Protein AF-A0A358DRT6-F1 (afdb_monomer)

Mean predicted aligned error: 21.85 Å

Structure (mmCIF, N/CA/C/O backbone):
data_AF-A0A358DRT6-F1
#
_entry.id   AF-A0A358DRT6-F1
#
loop_
_atom_site.group_PDB
_atom_site.id
_atom_site.type_symbol
_atom_site.label_atom_id
_atom_site.label_alt_id
_atom_site.label_comp_id
_atom_site.label_asym_id
_atom_site.label_entity_id
_atom_site.label_seq_id
_atom_site.pdbx_PDB_ins_code
_atom_site.Cartn_x
_atom_site.Cartn_y
_atom_site.Cartn_z
_atom_site.occupancy
_atom_site.B_iso_or_equiv
_atom_site.auth_seq_id
_atom_site.auth_comp_id
_atom_site.auth_asym_id
_atom_site.auth_atom_id
_atom_site.pdbx_PDB_model_num
ATOM 1 N N . MET A 1 1 ? 80.261 0.801 12.170 1.00 38.81 1 MET A N 1
ATOM 2 C CA . MET A 1 1 ? 81.402 0.232 11.409 1.00 38.81 1 MET A CA 1
ATOM 3 C C . MET A 1 1 ? 80.925 -1.041 10.716 1.00 38.81 1 MET A C 1
ATOM 5 O O . MET A 1 1 ? 79.820 -1.467 11.020 1.00 38.81 1 MET A O 1
ATOM 9 N N . ALA A 1 2 ? 81.686 -1.579 9.760 1.00 35.38 2 ALA A N 1
ATOM 10 C CA . ALA A 1 2 ? 81.284 -2.719 8.918 1.00 35.38 2 ALA A CA 1
ATOM 11 C C . ALA A 1 2 ? 81.952 -4.056 9.403 1.00 35.38 2 ALA A C 1
ATOM 13 O O . ALA A 1 2 ? 82.343 -4.073 10.570 1.00 35.38 2 ALA A O 1
ATOM 14 N N . PRO A 1 3 ? 82.015 -5.181 8.643 1.00 71.44 3 PRO A N 1
ATOM 15 C CA . PRO A 1 3 ? 81.406 -6.463 9.053 1.00 71.44 3 PRO A CA 1
ATOM 16 C C . PRO A 1 3 ? 82.417 -7.654 9.047 1.00 71.44 3 PRO A C 1
ATOM 18 O O . PRO A 1 3 ? 83.487 -7.480 9.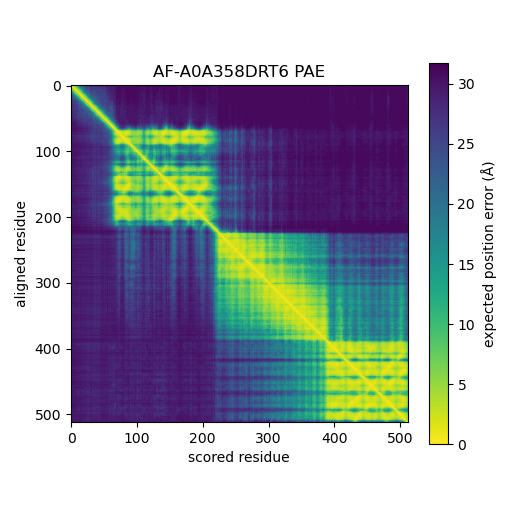617 1.00 71.44 3 PRO A O 1
ATOM 21 N N . VAL A 1 4 ? 82.115 -8.783 8.351 1.00 42.84 4 VAL A N 1
ATOM 22 C CA . VAL A 1 4 ? 82.933 -10.020 8.075 1.00 42.84 4 VAL A CA 1
ATOM 23 C C . VAL A 1 4 ? 82.776 -11.141 9.152 1.00 42.84 4 VAL A C 1
ATOM 25 O O . VAL A 1 4 ? 82.838 -10.808 10.327 1.00 42.84 4 VAL A O 1
ATOM 28 N N . VAL A 1 5 ? 82.413 -12.432 8.919 1.00 47.56 5 VAL A N 1
ATOM 29 C CA . VAL A 1 5 ? 82.650 -13.500 7.875 1.00 47.56 5 VAL A CA 1
ATOM 30 C C . VAL A 1 5 ? 83.976 -14.278 8.133 1.00 47.56 5 VAL A C 1
ATOM 32 O O . VAL A 1 5 ? 84.934 -13.655 8.567 1.00 47.56 5 VAL A O 1
ATOM 35 N N . ASP A 1 6 ? 84.167 -15.608 8.016 1.00 36.25 6 ASP A N 1
ATOM 36 C CA . ASP A 1 6 ? 83.502 -16.780 7.365 1.00 36.25 6 ASP A CA 1
ATOM 37 C C . ASP A 1 6 ? 83.587 -18.047 8.302 1.00 36.25 6 ASP A C 1
ATOM 39 O O . ASP A 1 6 ? 83.951 -17.878 9.464 1.00 36.25 6 ASP A O 1
ATOM 43 N N . GLY A 1 7 ? 83.333 -19.336 7.973 1.00 35.75 7 GLY A N 1
ATOM 44 C CA . GLY A 1 7 ? 82.897 -20.007 6.726 1.00 35.75 7 GLY A CA 1
ATOM 45 C C . GLY A 1 7 ? 83.140 -21.544 6.656 1.00 35.75 7 GLY A C 1
ATOM 46 O O . GLY A 1 7 ? 84.176 -21.973 6.154 1.00 35.75 7 GLY A O 1
ATOM 47 N N . GLY A 1 8 ? 82.174 -22.387 7.070 1.00 34.03 8 GLY A N 1
ATOM 48 C CA . GLY A 1 8 ? 82.144 -23.862 6.835 1.00 34.03 8 GLY A CA 1
ATOM 49 C C . GLY A 1 8 ? 83.132 -24.741 7.656 1.00 34.03 8 GLY A C 1
ATOM 50 O O . GLY A 1 8 ? 83.821 -24.219 8.523 1.00 34.03 8 GLY A O 1
ATOM 51 N N . VAL A 1 9 ? 83.252 -26.082 7.498 1.00 39.41 9 VAL A N 1
ATOM 52 C CA . VAL A 1 9 ? 82.615 -27.094 6.601 1.00 39.41 9 VAL A CA 1
ATOM 53 C C . VAL A 1 9 ? 82.658 -28.527 7.235 1.00 39.41 9 VAL A C 1
ATOM 55 O O . VAL A 1 9 ? 83.752 -28.935 7.596 1.00 39.41 9 VAL A O 1
ATOM 58 N N . ALA A 1 10 ? 81.527 -29.281 7.255 1.00 43.28 10 ALA A N 1
ATOM 59 C CA . ALA A 1 10 ? 81.301 -30.775 7.210 1.00 43.28 10 ALA A CA 1
ATOM 60 C C . ALA A 1 10 ? 82.133 -31.779 8.103 1.00 43.28 10 ALA A C 1
ATOM 62 O O . ALA A 1 10 ? 83.150 -31.364 8.648 1.00 43.28 10 ALA A O 1
ATOM 63 N N . PRO A 1 11 ? 81.798 -33.107 8.252 1.00 51.47 11 PRO A N 1
ATOM 64 C CA . PRO A 1 11 ? 80.790 -33.929 7.530 1.00 51.47 11 PRO A CA 1
ATOM 65 C C . PRO A 1 11 ? 79.951 -35.027 8.288 1.00 51.47 11 PRO A C 1
ATOM 67 O O . PRO A 1 11 ? 80.424 -35.666 9.216 1.00 51.47 11 PRO A O 1
ATOM 70 N N . VAL A 1 12 ? 78.769 -35.343 7.712 1.00 42.03 12 VAL A N 1
ATOM 71 C CA . VAL A 1 12 ? 78.132 -36.686 7.473 1.00 42.03 12 VAL A CA 1
ATOM 72 C C . VAL A 1 12 ? 77.657 -37.624 8.623 1.00 42.03 12 VAL A C 1
ATOM 74 O O . VAL A 1 12 ? 78.483 -38.219 9.299 1.00 42.03 12 VAL A O 1
ATOM 77 N N . ALA A 1 13 ? 76.324 -37.880 8.618 1.00 40.53 13 ALA A N 1
ATOM 78 C CA . ALA A 1 13 ? 75.522 -39.105 8.936 1.00 40.53 13 ALA A CA 1
ATOM 79 C C . ALA A 1 13 ? 75.743 -39.871 10.270 1.00 40.53 13 ALA A C 1
ATOM 81 O O . ALA A 1 13 ? 76.759 -39.715 10.931 1.00 40.53 13 ALA A O 1
ATOM 82 N N . ASP A 1 14 ? 74.838 -40.722 10.771 1.00 30.47 14 ASP A N 1
ATOM 83 C CA . ASP A 1 14 ? 73.545 -41.314 10.335 1.00 30.47 14 ASP A CA 1
ATOM 84 C C . ASP A 1 14 ? 72.664 -41.379 11.621 1.00 30.47 14 ASP A C 1
ATOM 86 O O . ASP A 1 14 ? 73.232 -41.414 12.711 1.00 30.47 14 ASP A O 1
ATOM 90 N N . GLY A 1 15 ? 71.333 -41.334 11.692 1.00 30.55 15 GLY A N 1
ATOM 91 C CA . GLY A 1 15 ? 70.261 -41.869 10.852 1.00 30.55 15 GLY A CA 1
ATOM 92 C C . GLY A 1 15 ? 69.188 -42.446 11.800 1.00 30.55 15 GLY A C 1
ATOM 93 O O . GLY A 1 15 ? 69.535 -43.019 12.831 1.00 30.55 15 GLY A O 1
ATOM 94 N N . GLY A 1 16 ? 67.897 -42.278 11.497 1.00 27.91 16 GLY A N 1
ATOM 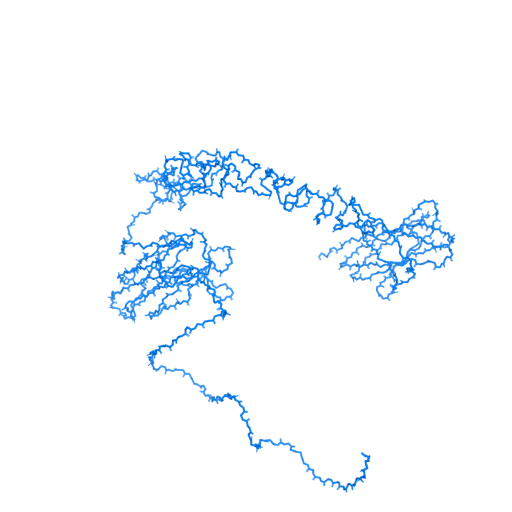95 C CA . GLY A 1 16 ? 66.786 -42.696 12.373 1.00 27.91 16 GLY A CA 1
ATOM 96 C C . GLY A 1 16 ? 65.764 -41.576 12.576 1.00 27.91 16 GLY A C 1
ATOM 97 O O . GLY A 1 16 ? 66.132 -40.469 12.954 1.00 27.91 16 GLY A O 1
ATOM 98 N N . VAL A 1 17 ? 64.493 -41.854 12.271 1.00 32.44 17 VAL A N 1
ATOM 99 C CA . VAL A 1 17 ? 63.405 -40.863 12.306 1.00 32.44 17 VAL A CA 1
ATOM 100 C C . VAL A 1 17 ? 62.523 -41.093 13.531 1.00 32.44 17 VAL A C 1
ATOM 102 O O . VAL A 1 17 ? 62.015 -42.188 13.743 1.00 32.44 17 VAL A O 1
ATOM 105 N N . GLU A 1 18 ? 62.347 -40.014 14.279 1.00 47.62 18 GLU A N 1
ATOM 106 C CA . GLU A 1 18 ? 61.536 -39.783 15.479 1.00 47.62 18 GLU A CA 1
ATOM 107 C C . GLU A 1 18 ? 60.905 -38.381 15.252 1.00 47.62 18 GLU A C 1
ATOM 109 O O . GLU A 1 18 ? 61.512 -37.577 14.528 1.00 47.62 18 GLU A O 1
ATOM 114 N N . PRO A 1 19 ? 59.688 -38.081 15.751 1.00 46.91 19 PRO A N 1
ATOM 115 C CA . PRO A 1 19 ? 59.481 -38.004 17.195 1.00 46.91 19 PRO A CA 1
ATOM 116 C C . PRO A 1 19 ? 58.213 -38.679 17.736 1.00 46.91 19 PRO A C 1
ATOM 118 O O . PRO A 1 19 ? 57.089 -38.399 17.316 1.00 46.91 19 PRO A O 1
ATOM 121 N N . ALA A 1 20 ? 58.414 -39.453 18.795 1.00 30.09 20 ALA A N 1
ATOM 122 C CA . ALA A 1 20 ? 57.544 -39.496 19.961 1.00 30.09 20 ALA A CA 1
ATOM 123 C C . ALA A 1 20 ? 57.526 -38.103 20.659 1.00 30.09 20 ALA A C 1
ATOM 125 O O . ALA A 1 20 ? 58.544 -37.416 20.685 1.00 30.09 20 ALA A O 1
ATOM 126 N N . VAL A 1 21 ? 56.358 -37.607 21.094 1.00 35.47 21 VAL A N 1
ATOM 127 C CA . VAL A 1 21 ? 55.896 -37.584 22.512 1.00 35.47 21 VAL A CA 1
ATOM 128 C C . VAL A 1 21 ? 56.311 -36.316 23.292 1.00 35.47 21 VAL A C 1
ATOM 130 O O . VAL A 1 21 ? 57.156 -35.544 22.851 1.00 35.47 21 VAL A O 1
ATOM 133 N N . ASP A 1 22 ? 55.589 -36.050 24.386 1.00 30.42 22 ASP A N 1
ATOM 134 C CA . ASP A 1 22 ? 55.648 -34.863 25.248 1.00 30.42 22 ASP A CA 1
ATOM 135 C C . ASP A 1 22 ? 56.954 -34.719 26.073 1.00 30.42 22 ASP A C 1
ATOM 137 O O . ASP A 1 22 ? 57.844 -35.570 26.005 1.00 30.42 22 ASP A O 1
ATOM 141 N N . GLY A 1 23 ? 57.085 -33.631 26.857 1.00 25.94 23 GLY A N 1
ATOM 142 C CA . GLY A 1 23 ? 58.257 -33.460 27.733 1.00 25.94 23 GLY A CA 1
ATOM 143 C C . GLY A 1 23 ? 58.435 -32.178 28.578 1.00 25.94 23 GLY A C 1
ATOM 144 O O . GLY A 1 23 ? 59.443 -32.099 29.279 1.00 25.94 23 GLY A O 1
ATOM 145 N N . GLY A 1 24 ? 57.524 -31.188 28.565 1.00 25.72 24 GLY A N 1
ATOM 146 C CA . GLY A 1 24 ? 57.641 -29.955 29.389 1.00 25.72 24 GLY A CA 1
ATOM 147 C C . GLY A 1 24 ? 58.803 -29.009 28.997 1.00 25.72 24 GLY A C 1
ATOM 148 O O . GLY A 1 24 ? 59.463 -29.244 27.990 1.00 25.72 24 GLY A O 1
ATOM 149 N N . VAL A 1 25 ? 59.160 -27.918 29.699 1.00 29.83 25 VAL A N 1
ATOM 150 C CA . VAL A 1 25 ? 58.629 -27.106 30.838 1.00 29.83 25 VAL A CA 1
ATOM 151 C C . VAL A 1 25 ? 59.449 -25.770 30.855 1.00 29.83 25 VAL A C 1
ATOM 153 O O . VAL A 1 25 ? 60.401 -25.660 30.085 1.00 29.83 25 VAL A O 1
ATOM 156 N N . GLU A 1 26 ? 59.224 -24.688 31.624 1.00 31.30 26 GLU A N 1
ATOM 157 C CA . GLU A 1 26 ? 58.379 -24.404 32.808 1.00 31.30 26 GLU A CA 1
ATOM 158 C C . GLU A 1 26 ? 57.295 -23.291 32.522 1.00 31.30 26 GLU A C 1
ATOM 160 O O . GLU A 1 26 ? 56.440 -23.634 31.706 1.00 31.30 26 GLU A O 1
ATOM 165 N N . PRO A 1 27 ? 57.182 -22.048 33.105 1.00 44.28 27 PRO A N 1
ATOM 166 C CA . PRO A 1 27 ? 55.863 -21.357 33.183 1.00 44.28 27 PRO A CA 1
ATOM 167 C C . PRO A 1 27 ? 55.771 -19.855 32.759 1.00 44.28 27 PRO A C 1
ATOM 169 O O . PRO A 1 27 ? 56.779 -19.161 32.654 1.00 44.28 27 PRO A O 1
ATOM 172 N N . VAL A 1 28 ? 54.541 -19.315 32.646 1.00 29.70 28 VAL A N 1
ATOM 173 C CA . VAL A 1 28 ? 54.005 -18.119 33.370 1.00 29.70 28 VAL A CA 1
ATOM 174 C C . VAL A 1 28 ? 52.515 -17.887 33.007 1.00 29.70 28 VAL A C 1
ATOM 176 O O . VAL A 1 28 ? 52.156 -17.959 31.841 1.00 29.70 28 VAL A O 1
ATOM 179 N N . VAL A 1 29 ? 51.704 -17.629 34.049 1.00 34.53 29 VAL A N 1
ATOM 180 C CA . VAL A 1 29 ? 50.345 -17.013 34.170 1.00 34.53 29 VAL A CA 1
ATOM 181 C C . VAL A 1 29 ? 49.80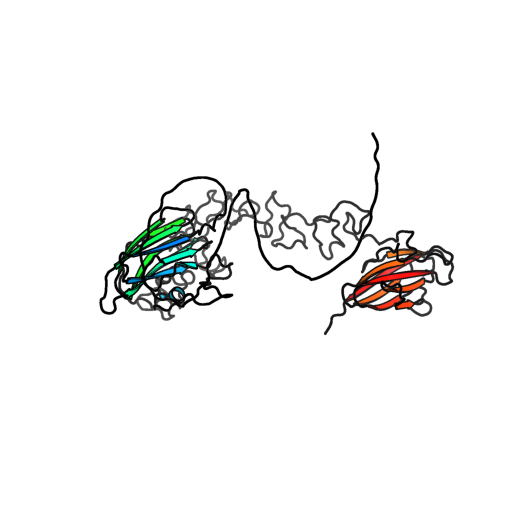6 -16.320 32.888 1.00 34.53 29 VAL A C 1
ATOM 183 O O . VAL A 1 29 ? 50.548 -15.565 32.269 1.00 34.53 29 VAL A O 1
ATOM 186 N N . ASP A 1 30 ? 48.551 -16.507 32.438 1.00 28.02 30 ASP A N 1
ATOM 187 C CA . ASP A 1 30 ? 47.278 -16.287 33.170 1.00 28.02 30 ASP A CA 1
ATOM 188 C C . ASP A 1 30 ? 46.055 -17.077 32.618 1.00 28.02 30 ASP A C 1
ATOM 190 O O . ASP A 1 30 ? 46.109 -17.567 31.495 1.00 28.02 30 ASP A O 1
ATOM 194 N N . GLY A 1 31 ? 44.959 -17.155 33.395 1.00 33.31 31 GLY A N 1
ATOM 195 C CA . GLY A 1 31 ? 43.592 -17.559 32.988 1.00 33.31 31 GLY A CA 1
ATOM 196 C C . GLY A 1 31 ? 43.402 -18.967 32.389 1.00 33.31 31 GLY A C 1
ATOM 197 O O . GLY A 1 31 ? 43.492 -19.131 31.176 1.00 33.31 31 GLY A O 1
ATOM 198 N N . GLY A 1 32 ? 43.072 -19.986 33.204 1.00 28.31 32 GLY A N 1
ATOM 199 C CA . GLY A 1 32 ? 43.058 -21.399 32.770 1.00 28.31 32 GLY A CA 1
ATOM 200 C C . GLY A 1 32 ? 41.781 -22.215 33.049 1.00 28.31 32 GLY A C 1
ATOM 201 O O . GLY A 1 32 ? 41.214 -22.139 34.135 1.00 28.31 32 GLY A O 1
ATOM 202 N N . ILE A 1 33 ? 41.411 -23.038 32.057 1.00 27.14 33 ILE A N 1
ATOM 203 C CA . ILE A 1 33 ? 40.311 -24.030 31.943 1.00 27.14 33 ILE A CA 1
ATOM 204 C C . ILE A 1 33 ? 40.885 -25.173 31.052 1.00 27.14 33 ILE A C 1
ATOM 206 O O . ILE A 1 33 ? 41.790 -24.902 30.263 1.00 27.14 33 ILE A O 1
ATOM 210 N N . GLU A 1 34 ? 40.508 -26.459 31.074 1.00 41.75 34 GLU A N 1
ATOM 211 C CA . GLU A 1 34 ? 39.414 -27.202 31.736 1.00 41.75 34 GLU A CA 1
ATOM 212 C C . GLU A 1 34 ? 39.973 -28.035 32.937 1.00 41.75 34 GLU A C 1
ATOM 214 O O . GLU A 1 34 ? 40.321 -27.348 33.901 1.00 41.75 34 GLU A O 1
ATOM 219 N N . PRO A 1 35 ? 40.186 -29.386 32.988 1.00 44.47 35 PRO A N 1
ATOM 220 C CA . PRO A 1 35 ? 39.862 -30.513 32.091 1.00 44.47 35 PRO A CA 1
ATOM 221 C C . PRO A 1 35 ? 38.892 -31.589 32.665 1.00 44.47 35 PRO A C 1
ATOM 223 O O . PRO A 1 35 ? 38.798 -31.797 33.877 1.00 44.47 35 PRO A O 1
ATOM 226 N N . ALA A 1 36 ? 38.230 -32.329 31.771 1.00 33.56 36 ALA A N 1
ATOM 227 C CA . ALA A 1 36 ? 37.234 -33.375 32.045 1.00 33.56 36 ALA A CA 1
ATOM 228 C C . ALA A 1 36 ? 37.773 -34.759 32.500 1.00 33.56 36 ALA A C 1
ATOM 230 O O . ALA A 1 36 ? 38.968 -35.055 32.431 1.00 33.56 36 ALA A O 1
ATOM 231 N N . ILE A 1 37 ? 36.842 -35.653 32.879 1.00 28.78 37 ILE A N 1
ATOM 232 C CA . ILE A 1 37 ? 37.009 -37.121 32.920 1.00 28.78 37 ILE A CA 1
ATOM 233 C C . ILE A 1 37 ? 35.806 -37.793 32.225 1.00 28.78 37 ILE A C 1
ATOM 235 O O . ILE A 1 37 ? 34.669 -37.360 32.383 1.00 28.78 37 ILE A O 1
ATOM 239 N N . ASP A 1 38 ? 36.081 -38.861 31.472 1.00 28.83 38 ASP A N 1
ATOM 240 C CA . ASP A 1 38 ? 35.126 -39.743 30.779 1.00 28.83 38 ASP A CA 1
ATOM 241 C C . ASP A 1 38 ? 34.638 -40.898 31.687 1.00 28.83 38 ASP A C 1
ATOM 243 O O . ASP A 1 38 ? 35.394 -41.396 32.525 1.00 28.83 38 ASP A O 1
ATOM 247 N N . GLY A 1 39 ? 33.384 -41.340 31.510 1.00 28.27 39 GLY A N 1
ATOM 248 C CA . GLY A 1 39 ? 32.843 -42.524 32.189 1.00 28.27 39 GLY A CA 1
ATOM 249 C C . GLY A 1 39 ? 31.313 -42.636 32.193 1.00 28.27 39 GLY A C 1
ATOM 250 O O . GLY A 1 39 ? 30.694 -42.483 33.242 1.00 28.27 39 GLY A O 1
ATOM 251 N N . GLY A 1 40 ? 30.691 -42.929 31.047 1.00 27.42 40 GLY A N 1
ATOM 252 C CA . GLY A 1 40 ? 29.230 -43.080 30.948 1.00 27.42 40 GLY A CA 1
ATOM 253 C C . GLY A 1 40 ? 28.665 -44.387 31.536 1.00 27.42 40 GLY A C 1
ATOM 254 O O . GLY A 1 40 ? 29.156 -45.474 31.226 1.00 27.42 40 GLY A O 1
ATOM 255 N N . VAL A 1 41 ? 27.584 -44.278 32.318 1.00 29.00 41 VAL A N 1
ATOM 256 C CA . VAL A 1 41 ? 26.667 -45.362 32.739 1.00 29.00 41 VAL A CA 1
ATOM 257 C C . VAL A 1 41 ? 25.235 -44.816 32.866 1.00 29.00 41 VAL A C 1
ATOM 259 O O . VAL A 1 41 ? 25.060 -43.643 33.185 1.00 29.00 41 VAL A O 1
ATOM 262 N N . ASP A 1 42 ? 24.227 -45.659 32.613 1.00 29.00 42 ASP A N 1
ATOM 263 C CA . ASP A 1 42 ? 22.796 -45.306 32.709 1.00 29.00 42 ASP A CA 1
ATOM 264 C C . ASP A 1 42 ? 22.319 -45.043 34.163 1.00 29.00 42 ASP A C 1
ATOM 266 O O . ASP A 1 42 ? 22.944 -45.534 35.111 1.00 29.00 42 ASP A O 1
ATOM 270 N N . PRO A 1 43 ? 21.219 -44.282 34.362 1.00 44.09 43 PRO A N 1
ATOM 271 C CA . PRO A 1 43 ? 20.901 -43.628 35.639 1.00 44.09 43 PRO A CA 1
ATOM 272 C C . PRO A 1 43 ? 20.056 -44.449 36.633 1.00 44.09 43 PRO A C 1
ATOM 274 O O . PRO A 1 43 ? 19.225 -45.267 36.239 1.00 44.09 43 PRO A O 1
ATOM 277 N N . VAL A 1 44 ? 20.194 -44.122 37.929 1.00 27.98 44 VAL A N 1
ATOM 278 C CA . VAL A 1 44 ? 19.149 -44.269 38.971 1.00 27.98 44 VAL A CA 1
ATOM 279 C C . VAL A 1 44 ? 19.405 -43.331 40.169 1.00 27.98 44 VAL A C 1
ATOM 281 O O . VAL A 1 44 ? 20.365 -43.531 40.903 1.00 27.98 44 VAL A O 1
ATOM 284 N N . ASP A 1 45 ? 18.537 -42.323 40.309 1.00 34.31 45 ASP A N 1
ATOM 285 C CA . ASP A 1 45 ? 17.869 -41.815 41.533 1.00 34.31 45 ASP A CA 1
ATOM 286 C C . ASP A 1 45 ? 18.530 -41.959 42.937 1.00 34.31 45 ASP A C 1
ATOM 288 O O . ASP A 1 45 ? 18.577 -43.064 43.478 1.00 34.31 45 ASP A O 1
ATOM 292 N N . ASP A 1 46 ? 18.893 -40.830 43.578 1.00 26.38 46 ASP A N 1
ATOM 293 C CA . ASP A 1 46 ? 18.254 -40.354 44.835 1.00 26.38 46 ASP A CA 1
ATOM 294 C C . ASP A 1 46 ? 18.477 -38.838 45.123 1.00 26.38 46 ASP A C 1
ATOM 296 O O . ASP A 1 46 ? 19.588 -38.317 45.070 1.00 26.38 46 ASP A O 1
ATOM 300 N N . GLY A 1 47 ? 17.388 -38.089 45.363 1.00 28.94 47 GLY A N 1
ATOM 301 C CA . GLY A 1 47 ? 17.335 -36.622 45.193 1.00 28.94 47 GLY A CA 1
ATOM 302 C C . GLY A 1 47 ? 17.695 -35.682 46.364 1.00 28.94 47 GLY A C 1
ATOM 303 O O . GLY A 1 47 ? 17.897 -36.094 47.506 1.00 28.94 47 GLY A O 1
ATOM 304 N N . GLY A 1 48 ? 17.632 -34.368 46.076 1.00 27.16 48 GLY A N 1
ATOM 305 C CA . GLY A 1 48 ? 17.122 -33.359 47.024 1.00 27.16 48 GLY A CA 1
ATOM 306 C C . GLY A 1 48 ? 17.928 -32.064 47.281 1.00 27.16 48 GLY A C 1
ATOM 307 O O . GLY A 1 48 ? 19.130 -32.102 47.519 1.00 27.16 48 GLY A O 1
ATOM 308 N N . ALA A 1 49 ? 17.165 -30.965 47.413 1.00 28.42 49 ALA A N 1
ATOM 309 C CA . ALA A 1 49 ? 17.417 -29.725 48.179 1.00 28.42 49 ALA A CA 1
ATOM 310 C C . ALA A 1 49 ? 18.303 -28.577 47.610 1.00 28.42 49 ALA A C 1
ATOM 312 O O . ALA A 1 49 ? 19.513 -28.521 47.825 1.00 28.42 49 ALA A O 1
ATOM 313 N N . GLU A 1 50 ? 17.603 -27.574 47.058 1.00 34.94 50 GLU A N 1
ATOM 314 C CA . GLU A 1 50 ? 17.842 -26.106 47.133 1.00 34.94 50 GLU A CA 1
ATOM 315 C C . GLU A 1 50 ? 17.919 -25.574 48.601 1.00 34.94 50 GLU A C 1
ATOM 317 O O . GLU A 1 50 ? 17.738 -26.386 49.521 1.00 34.94 50 GLU A O 1
ATOM 322 N N . PRO A 1 51 ? 18.055 -24.251 48.920 1.00 53.12 51 PRO A N 1
ATOM 323 C CA . PRO A 1 51 ? 18.318 -23.036 48.101 1.00 53.12 51 PRO A CA 1
ATOM 324 C C . PRO A 1 51 ? 19.700 -22.373 48.456 1.00 53.12 51 PRO A C 1
ATOM 326 O O . PRO A 1 51 ? 20.600 -23.107 48.861 1.00 53.12 51 PRO A O 1
ATOM 329 N N . VAL A 1 52 ? 20.065 -21.068 48.361 1.00 31.33 52 VAL A N 1
ATOM 330 C CA . VAL A 1 52 ? 19.392 -19.738 48.495 1.00 31.33 52 VAL A CA 1
ATOM 331 C C . VAL A 1 52 ? 20.202 -18.610 47.799 1.00 31.33 52 VAL A C 1
ATOM 333 O O . VAL A 1 52 ? 21.415 -18.732 47.640 1.00 31.33 52 VAL A O 1
ATOM 336 N N . ALA A 1 53 ? 19.537 -17.498 47.444 1.00 35.62 53 ALA A N 1
ATOM 337 C CA . ALA A 1 53 ? 20.062 -16.316 46.733 1.00 35.62 53 ALA A CA 1
ATOM 338 C C . ALA A 1 53 ? 20.460 -15.100 47.619 1.00 35.62 53 ALA A C 1
ATOM 340 O O . ALA A 1 53 ? 20.095 -15.059 48.793 1.00 35.62 53 ALA A O 1
ATOM 341 N N . ASP A 1 54 ? 21.179 -14.129 47.016 1.00 27.30 54 ASP A N 1
ATOM 342 C CA . ASP A 1 54 ? 21.417 -12.691 47.361 1.00 27.30 54 ASP A CA 1
ATOM 343 C C . ASP A 1 54 ? 22.627 -12.205 46.507 1.00 27.30 54 ASP A C 1
ATOM 345 O O . ASP A 1 54 ? 23.651 -12.888 46.504 1.00 27.30 54 ASP A O 1
ATOM 349 N N . GLY A 1 55 ? 22.660 -11.109 45.733 1.00 30.36 55 GLY A N 1
ATOM 350 C CA . GLY A 1 55 ? 21.691 -10.055 45.382 1.00 30.36 55 GLY A CA 1
ATOM 351 C C . GLY A 1 55 ? 22.448 -8.782 44.915 1.00 30.36 55 GLY A C 1
ATOM 352 O O . GLY A 1 55 ? 23.538 -8.518 45.424 1.00 30.36 55 GLY A O 1
ATOM 353 N N . GLY A 1 56 ? 21.936 -7.990 43.949 1.00 26.17 56 GLY A N 1
ATOM 354 C CA . GLY A 1 56 ? 22.531 -6.670 43.613 1.00 26.17 56 GLY A CA 1
ATOM 355 C C . GLY A 1 56 ? 22.474 -6.148 42.160 1.00 26.17 56 GLY A C 1
ATOM 356 O O . GLY A 1 56 ? 23.408 -6.366 41.396 1.00 26.17 56 GLY A O 1
ATOM 357 N N . VAL A 1 57 ? 21.419 -5.386 41.830 1.00 36.09 57 VAL A N 1
ATOM 358 C CA . VAL A 1 57 ? 21.425 -3.952 41.404 1.00 36.09 57 VAL A CA 1
ATOM 359 C C . VAL A 1 57 ? 22.809 -3.388 40.970 1.00 36.09 57 VAL A C 1
ATOM 361 O O . VAL A 1 57 ? 23.747 -3.452 41.762 1.00 36.09 57 VAL A O 1
ATOM 364 N N . GLU A 1 58 ? 23.052 -2.759 39.806 1.00 41.16 58 GLU A N 1
ATOM 365 C CA . GLU A 1 58 ? 22.216 -2.173 38.727 1.00 41.16 58 GLU A CA 1
ATOM 366 C C . GLU A 1 58 ? 23.065 -2.010 37.433 1.00 41.16 58 GLU A C 1
ATOM 368 O O . GLU A 1 58 ? 24.286 -1.871 37.543 1.00 41.16 58 GLU A O 1
ATOM 373 N N . GLY A 1 59 ? 22.443 -1.871 36.247 1.00 34.44 59 GLY A N 1
ATOM 374 C CA . GLY A 1 59 ? 23.022 -1.053 35.157 1.00 34.44 59 GLY A CA 1
ATOM 375 C C . GLY A 1 59 ? 23.165 -1.643 33.738 1.00 34.44 59 GLY A C 1
ATOM 376 O O . GLY A 1 59 ? 24.162 -2.286 33.433 1.00 34.44 59 GLY A O 1
ATOM 377 N N . ASP A 1 60 ? 22.253 -1.204 32.860 1.00 32.94 60 ASP A N 1
ATOM 378 C CA . ASP A 1 60 ? 22.434 -0.906 31.420 1.00 32.94 60 ASP A CA 1
ATOM 379 C C . ASP A 1 60 ? 22.479 -2.048 30.361 1.00 32.94 60 ASP A C 1
ATOM 381 O O . ASP A 1 60 ? 23.501 -2.677 30.100 1.00 32.94 60 ASP A O 1
ATOM 385 N N . ALA A 1 61 ? 21.338 -2.194 29.671 1.00 44.84 61 ALA A N 1
ATOM 386 C CA . ALA A 1 61 ? 21.159 -2.602 28.267 1.00 44.84 61 ALA A CA 1
ATOM 387 C C . ALA A 1 61 ? 21.737 -3.944 27.740 1.00 44.84 61 ALA A C 1
ATOM 389 O O . ALA A 1 61 ? 22.663 -3.966 26.925 1.00 44.84 61 ALA A O 1
ATOM 390 N N . GLY A 1 62 ? 21.021 -5.046 28.010 1.00 28.69 62 GLY A N 1
ATOM 391 C CA . GLY A 1 62 ? 20.827 -6.126 27.024 1.00 28.69 62 GLY A CA 1
ATOM 392 C C . GLY A 1 62 ? 21.147 -7.566 27.480 1.00 28.69 62 GLY A C 1
ATOM 393 O O . GLY A 1 62 ? 22.082 -7.766 28.254 1.00 28.69 62 GLY A O 1
ATOM 394 N N . PRO A 1 63 ? 20.438 -8.586 26.947 1.00 36.94 63 PRO A N 1
ATOM 395 C CA . PRO A 1 63 ? 19.231 -8.473 26.126 1.00 36.94 63 PRO A CA 1
ATOM 396 C C . PRO A 1 63 ? 18.028 -8.046 26.980 1.00 36.94 63 PRO A C 1
ATOM 398 O O . PRO A 1 63 ? 17.973 -8.336 28.171 1.00 36.94 63 PRO A O 1
ATOM 401 N N . VAL A 1 64 ? 17.049 -7.391 26.359 1.00 37.81 64 VAL A N 1
ATOM 402 C CA . VAL A 1 64 ? 15.666 -7.591 26.798 1.00 37.81 64 VAL A CA 1
ATOM 403 C C . VAL A 1 64 ? 15.223 -8.917 26.188 1.00 37.81 64 VAL A C 1
ATOM 405 O O . VAL A 1 64 ? 15.126 -9.027 24.966 1.00 37.81 64 VAL A O 1
ATOM 408 N N . ASP A 1 65 ? 15.007 -9.931 27.027 1.00 44.38 65 ASP A N 1
ATOM 409 C CA . ASP A 1 65 ? 14.069 -10.996 26.663 1.00 44.38 65 ASP A CA 1
ATOM 410 C C . ASP A 1 65 ? 12.721 -10.324 26.334 1.00 44.38 65 ASP A C 1
ATOM 412 O O . ASP A 1 65 ? 12.414 -9.293 26.946 1.00 44.38 65 ASP A O 1
ATOM 416 N N . PRO A 1 66 ? 11.934 -10.832 25.365 1.00 44.09 66 PRO A N 1
ATOM 417 C CA . PRO A 1 66 ? 10.678 -10.195 24.982 1.00 44.09 66 PRO A CA 1
ATOM 418 C C . PRO A 1 66 ? 9.809 -10.027 26.228 1.00 44.09 66 PRO A C 1
ATOM 420 O O . PRO A 1 66 ? 9.500 -11.004 26.914 1.00 44.09 66 PRO A O 1
ATOM 423 N N . VAL A 1 67 ? 9.464 -8.780 26.563 1.00 52.56 67 VAL A N 1
ATOM 424 C CA . VAL A 1 67 ? 8.669 -8.507 27.759 1.00 52.56 67 VAL A CA 1
ATOM 425 C C . VAL A 1 67 ? 7.247 -8.946 27.456 1.00 52.56 67 VAL A C 1
ATOM 427 O O . VAL A 1 67 ? 6.484 -8.229 26.816 1.00 52.56 67 VAL A O 1
ATOM 430 N N . PHE A 1 68 ? 6.946 -10.181 27.858 1.00 58.72 68 PHE A N 1
ATOM 431 C CA . PHE A 1 68 ? 5.664 -10.834 27.643 1.00 58.72 68 PHE A CA 1
ATOM 432 C C . PHE A 1 68 ? 4.541 -9.927 28.134 1.00 58.72 68 PHE A C 1
ATOM 434 O O . PHE A 1 68 ? 4.349 -9.771 29.342 1.00 58.72 68 PHE A O 1
ATOM 441 N N . GLN A 1 69 ? 3.800 -9.343 27.196 1.00 67.06 69 GLN A N 1
ATOM 442 C CA . GLN A 1 69 ? 2.713 -8.420 27.503 1.00 67.06 69 GLN A CA 1
ATOM 443 C C . GLN A 1 69 ? 1.575 -9.100 28.281 1.00 67.06 69 GLN A C 1
ATOM 445 O O . GLN A 1 69 ? 0.768 -8.406 28.893 1.00 67.06 69 GLN A O 1
ATOM 450 N N . PHE A 1 70 ? 1.538 -10.436 28.334 1.00 81.25 70 PHE A N 1
ATOM 451 C CA . PHE A 1 70 ? 0.734 -11.182 29.297 1.00 81.25 70 PHE A CA 1
ATOM 452 C C . PHE A 1 70 ? 1.478 -12.386 29.899 1.00 81.25 70 PHE A C 1
ATOM 454 O O . PHE A 1 70 ? 2.165 -13.136 29.198 1.00 81.25 70 PHE A O 1
ATOM 461 N N . ARG A 1 71 ? 1.251 -12.635 31.196 1.00 84.56 71 ARG A N 1
ATOM 462 C CA . ARG A 1 71 ? 1.598 -13.878 31.902 1.00 84.56 71 ARG A CA 1
ATOM 463 C C . ARG A 1 71 ? 0.525 -14.241 32.935 1.00 84.56 71 ARG A C 1
ATOM 465 O O . ARG A 1 71 ? 0.277 -13.455 33.845 1.00 84.56 71 ARG A O 1
ATOM 472 N N . ALA A 1 72 ? 0.010 -15.468 32.880 1.00 86.88 72 ALA A N 1
ATOM 473 C CA . ALA A 1 72 ? -0.645 -16.119 34.017 1.00 86.88 72 ALA A CA 1
ATOM 474 C C . ALA A 1 72 ? 0.330 -17.082 34.705 1.00 86.88 72 ALA A C 1
ATOM 476 O O . ALA A 1 72 ? 1.098 -17.779 34.038 1.00 86.88 72 ALA A O 1
ATOM 477 N N . VAL A 1 73 ? 0.282 -17.126 36.034 1.00 87.69 73 VAL A N 1
ATOM 478 C CA . VAL A 1 73 ? 1.009 -18.078 36.879 1.00 87.69 73 VAL A CA 1
ATOM 479 C C . VAL A 1 73 ? -0.001 -18.809 37.758 1.00 87.69 73 VAL A C 1
ATOM 481 O O . VAL A 1 73 ? -0.793 -18.164 38.443 1.00 87.69 73 VAL A O 1
ATOM 484 N N . LEU A 1 74 ? 0.045 -20.141 37.751 1.00 88.94 74 LEU A N 1
ATOM 485 C CA . LEU A 1 74 ? -0.724 -21.006 38.643 1.00 88.94 74 LEU A CA 1
ATOM 486 C C . LEU A 1 74 ? 0.202 -21.619 39.695 1.00 88.94 74 LEU A C 1
ATOM 488 O O . LEU A 1 74 ? 1.175 -22.298 39.372 1.00 88.94 74 LEU A O 1
ATOM 492 N N . THR A 1 75 ? -0.138 -21.409 40.963 1.00 87.44 75 THR A N 1
ATOM 493 C CA . THR A 1 75 ? 0.470 -22.077 42.122 1.00 87.44 75 THR A CA 1
ATOM 494 C C . THR A 1 75 ? -0.613 -22.769 42.946 1.00 87.44 75 THR A C 1
ATOM 496 O O . THR A 1 75 ? -1.790 -22.427 42.840 1.00 87.44 75 THR A O 1
ATOM 499 N N . TRP A 1 76 ? -0.240 -23.746 43.774 1.00 89.81 76 TRP A N 1
ATOM 500 C CA . TRP A 1 76 ? -1.168 -24.359 44.724 1.00 89.81 76 TRP A CA 1
ATOM 501 C C . TRP A 1 76 ? -0.471 -24.863 45.993 1.00 89.81 76 TRP A C 1
ATOM 503 O O . TRP A 1 76 ? 0.739 -25.078 46.028 1.00 89.81 76 TRP A O 1
ATOM 513 N N . ASP A 1 77 ? -1.240 -25.055 47.065 1.00 84.25 77 ASP A N 1
ATOM 514 C CA . ASP A 1 77 ? -0.733 -25.327 48.422 1.00 84.25 77 ASP A CA 1
ATOM 515 C C . ASP A 1 77 ? -0.272 -26.782 48.697 1.00 84.25 77 ASP A C 1
ATOM 517 O O . ASP A 1 77 ? -0.108 -27.177 49.859 1.00 84.25 77 ASP A O 1
ATOM 521 N N . SER A 1 78 ? -0.054 -27.600 47.657 1.00 81.06 78 SER A N 1
ATOM 522 C CA . SER A 1 78 ? 0.057 -29.062 47.794 1.00 81.06 78 SER A CA 1
ATOM 523 C C . SER A 1 78 ? 0.870 -29.761 46.687 1.00 81.06 78 SER A C 1
ATOM 525 O O . SER A 1 78 ? 0.362 -30.050 45.608 1.00 81.06 78 SER A O 1
ATOM 527 N N . GLU A 1 79 ? 2.089 -30.204 47.026 1.00 77.06 79 GLU A N 1
ATOM 528 C CA . GLU A 1 79 ? 3.005 -31.079 46.242 1.00 77.06 79 GLU A CA 1
ATOM 529 C C . GLU A 1 79 ? 2.435 -32.496 45.918 1.00 77.06 79 GLU A C 1
ATOM 531 O O . GLU A 1 79 ? 3.164 -33.492 45.828 1.00 77.06 79 GLU A O 1
ATOM 536 N N . ARG A 1 80 ? 1.108 -32.674 45.934 1.00 77.50 80 ARG A N 1
ATOM 537 C CA . ARG A 1 80 ? 0.410 -33.969 45.797 1.00 77.50 80 ARG A CA 1
ATOM 538 C C . ARG A 1 80 ? -0.855 -33.916 44.957 1.00 77.50 80 ARG A C 1
ATOM 540 O O . ARG A 1 80 ? -1.525 -34.944 44.805 1.00 77.50 80 ARG A O 1
ATOM 547 N N . THR A 1 81 ? -1.179 -32.737 44.467 1.00 80.81 81 THR A N 1
ATOM 548 C CA . THR A 1 81 ? -2.309 -32.463 43.594 1.00 80.81 81 THR A CA 1
ATOM 549 C C . THR A 1 81 ? -1.778 -31.886 42.303 1.00 80.81 81 THR A C 1
ATOM 551 O O . THR A 1 81 ? -0.767 -31.195 42.305 1.00 80.81 81 THR A O 1
ATOM 554 N N . ASP A 1 82 ? -2.461 -32.223 41.229 1.00 81.25 82 ASP A N 1
ATOM 555 C CA . ASP A 1 82 ? -2.081 -31.967 39.850 1.00 81.25 82 ASP A CA 1
ATOM 556 C C . ASP A 1 82 ? -3.150 -31.021 39.291 1.00 81.25 82 ASP A C 1
ATOM 558 O O . ASP A 1 82 ? -4.345 -31.349 39.369 1.00 81.25 82 ASP A O 1
ATOM 562 N N . MET A 1 83 ? -2.755 -29.820 38.865 1.00 83.19 83 MET A N 1
ATOM 563 C CA . MET A 1 83 ? -3.671 -28.749 38.463 1.00 83.19 83 MET A CA 1
ATOM 564 C C . MET A 1 83 ? -3.212 -28.107 37.155 1.00 83.19 83 MET A C 1
ATOM 566 O O . MET A 1 83 ? -2.153 -27.489 37.120 1.00 83.19 83 MET A O 1
ATOM 570 N N . ASP A 1 84 ? -4.045 -28.216 36.121 1.00 80.75 84 ASP A N 1
ATOM 571 C CA . ASP A 1 84 ? -3.764 -27.684 34.789 1.00 80.75 84 ASP A CA 1
ATOM 572 C C . ASP A 1 84 ? -4.151 -26.190 34.722 1.00 80.75 84 ASP A C 1
ATOM 574 O O . ASP A 1 84 ? -5.270 -25.806 35.104 1.00 80.75 84 ASP A O 1
ATOM 578 N N . LEU A 1 85 ? -3.265 -25.346 34.189 1.00 82.19 85 LEU A N 1
ATOM 579 C CA . LEU A 1 85 ? -3.536 -23.948 33.843 1.00 82.19 85 LEU A CA 1
ATOM 580 C C . LEU A 1 85 ? -4.099 -23.847 32.418 1.00 82.19 85 LEU A C 1
ATOM 582 O O . LEU A 1 85 ? -3.476 -24.262 31.445 1.00 82.19 85 LEU A O 1
ATOM 586 N N . HIS A 1 86 ? -5.263 -23.216 32.274 1.00 78.69 86 HIS A N 1
ATOM 587 C CA . HIS A 1 86 ? -5.917 -22.980 30.988 1.00 78.69 86 HIS A CA 1
ATOM 588 C C . HIS A 1 86 ? -5.996 -21.486 30.660 1.00 78.69 86 HIS A C 1
ATOM 590 O O . HIS A 1 86 ? -6.307 -20.657 31.516 1.00 78.69 86 HIS A O 1
ATOM 596 N N . LEU A 1 87 ? -5.812 -21.149 29.381 1.00 78.06 87 LEU A N 1
ATOM 597 C CA . LEU A 1 87 ? -6.068 -19.816 28.840 1.00 78.06 87 LEU A CA 1
ATOM 598 C C . LEU A 1 87 ? -6.962 -19.915 27.601 1.00 78.06 87 LEU A C 1
ATOM 600 O O . LEU A 1 87 ? -6.648 -20.647 26.660 1.00 78.06 87 LEU A O 1
ATOM 604 N N . LEU A 1 88 ? -8.056 -19.156 27.597 1.00 72.81 88 LEU A N 1
ATOM 605 C CA . LEU A 1 88 ? -8.958 -19.009 26.456 1.00 72.81 88 LEU A CA 1
ATOM 606 C C . LEU A 1 88 ? -8.873 -17.594 25.876 1.00 72.81 88 LEU A C 1
ATOM 608 O O . LEU A 1 88 ? -8.759 -16.617 26.616 1.00 72.81 88 LEU A O 1
ATOM 612 N N . ARG A 1 89 ? -9.013 -17.497 24.552 1.00 72.38 89 ARG A N 1
ATOM 613 C CA . ARG A 1 89 ? -9.373 -16.266 23.842 1.00 72.38 89 ARG A CA 1
ATOM 614 C C . ARG A 1 89 ? -10.900 -16.141 23.877 1.00 72.38 89 ARG A C 1
ATOM 616 O O . ARG A 1 89 ? -11.597 -17.040 23.412 1.00 72.38 89 ARG A O 1
ATOM 623 N N . GLY A 1 90 ? -11.415 -15.061 24.459 1.00 66.94 90 GLY A N 1
ATOM 624 C CA . GLY A 1 90 ? -12.844 -14.859 24.714 1.00 66.94 90 GLY A CA 1
ATOM 625 C C . GLY A 1 90 ? -13.380 -15.578 25.962 1.00 66.94 90 GLY A C 1
ATOM 626 O O . GLY A 1 90 ? -12.628 -16.061 26.814 1.00 66.94 90 GLY A O 1
ATOM 627 N N . VAL A 1 91 ? -14.712 -15.613 26.083 1.00 55.66 91 VAL A N 1
ATOM 628 C CA . VAL A 1 91 ? -15.448 -16.018 27.302 1.00 55.66 91 VAL A CA 1
ATOM 629 C C . VAL A 1 91 ? -16.308 -17.268 27.068 1.00 55.66 91 VAL A C 1
ATOM 631 O O . VAL A 1 91 ? -17.434 -17.355 27.541 1.00 55.66 91 VAL A O 1
ATOM 634 N N . ASN A 1 92 ? -15.820 -18.240 26.292 1.00 52.53 92 ASN A N 1
ATOM 635 C CA . ASN A 1 92 ? -16.638 -19.386 25.881 1.00 52.53 92 ASN A CA 1
ATOM 636 C C . ASN A 1 92 ? -16.468 -20.609 26.824 1.00 52.53 92 ASN A C 1
ATOM 638 O O . ASN A 1 92 ? -15.444 -21.297 26.757 1.00 52.53 92 ASN A O 1
ATOM 642 N N . PRO A 1 93 ? -17.463 -20.952 27.673 1.00 49.34 93 PRO A N 1
ATOM 643 C CA . PRO A 1 93 ? -17.362 -22.063 28.624 1.00 49.34 93 PRO A CA 1
ATOM 644 C C . PRO A 1 93 ? -17.534 -23.455 27.986 1.00 49.34 93 PRO A C 1
ATOM 646 O O . PRO A 1 93 ? -17.361 -24.467 28.670 1.00 49.34 93 PRO A O 1
ATOM 649 N N . LEU A 1 94 ? -17.865 -23.558 26.691 1.00 46.47 94 LEU A N 1
ATOM 650 C CA . LEU A 1 94 ? -18.037 -24.846 26.004 1.00 46.47 94 LEU A CA 1
ATOM 651 C C . LEU A 1 94 ? -16.714 -25.619 25.857 1.00 46.47 94 LEU A C 1
ATOM 653 O O . LEU A 1 94 ? -16.742 -26.838 25.671 1.00 46.47 94 LEU A O 1
ATOM 657 N N . TYR A 1 95 ? -15.572 -24.938 25.975 1.00 51.84 95 TYR A N 1
ATOM 658 C CA . TYR A 1 95 ? -14.239 -25.517 25.797 1.00 51.84 95 TYR A CA 1
ATOM 659 C C . TYR A 1 95 ? -13.799 -26.419 26.965 1.00 51.84 95 TYR A C 1
ATOM 661 O O . TYR A 1 95 ? -13.073 -27.386 26.745 1.00 51.84 95 TYR A O 1
ATOM 669 N N . TYR A 1 96 ? -14.322 -26.216 28.180 1.00 54.12 96 TYR A N 1
ATOM 670 C CA . TYR A 1 96 ? -13.960 -26.974 29.393 1.00 54.12 96 TYR A CA 1
ATOM 671 C C . TYR A 1 96 ? -14.620 -28.371 29.504 1.00 54.12 96 TYR A C 1
ATOM 673 O O . TYR A 1 96 ? -14.929 -28.861 30.592 1.00 54.12 96 TYR A O 1
ATOM 681 N N . ARG A 1 97 ? -14.893 -29.038 28.373 1.00 49.75 97 ARG A N 1
ATOM 682 C CA . ARG A 1 97 ? -15.694 -30.283 28.321 1.00 49.75 97 ARG A CA 1
ATOM 683 C C . ARG A 1 97 ? -14.891 -31.588 28.448 1.00 49.75 97 ARG A C 1
ATOM 685 O O . ARG A 1 97 ? -15.484 -32.669 28.386 1.00 49.75 97 ARG A O 1
ATOM 692 N N . GLY A 1 98 ? -13.581 -31.532 28.703 1.00 51.16 98 GLY A N 1
ATOM 693 C CA . GLY A 1 98 ? -12.831 -32.687 29.211 1.00 51.16 98 GLY A CA 1
ATOM 694 C C . GLY A 1 98 ? -11.309 -32.569 29.122 1.00 51.16 98 GLY A C 1
ATOM 695 O O . GLY A 1 98 ? -10.789 -32.071 28.135 1.00 51.16 98 GLY A O 1
ATOM 696 N N . ALA A 1 99 ? -10.612 -33.145 30.109 1.00 51.56 99 ALA A N 1
ATOM 697 C CA . ALA A 1 99 ? -9.156 -33.090 30.330 1.00 51.56 99 ALA A CA 1
ATOM 698 C C . ALA A 1 99 ? -8.283 -33.848 29.294 1.00 51.56 99 ALA A C 1
ATOM 700 O O . ALA A 1 99 ? -7.488 -34.721 29.650 1.00 51.56 99 ALA A O 1
ATOM 701 N N . ARG A 1 100 ? -8.531 -33.592 28.000 1.00 51.59 100 ARG A N 1
ATOM 702 C CA . ARG A 1 100 ? -7.705 -33.848 26.798 1.00 51.59 100 ARG A CA 1
ATOM 703 C C . ARG A 1 100 ? -8.099 -32.902 25.649 1.00 51.59 100 ARG A C 1
ATOM 705 O O . ARG A 1 100 ? -8.068 -33.299 24.483 1.00 51.59 100 ARG A O 1
ATOM 712 N N . ASP A 1 101 ? -8.545 -31.692 25.969 1.00 55.62 101 ASP A N 1
ATOM 713 C CA . ASP A 1 101 ? -8.727 -30.637 24.974 1.00 55.62 101 ASP A CA 1
ATOM 714 C C . ASP A 1 101 ? -7.365 -30.153 24.421 1.00 55.62 101 ASP A C 1
ATOM 716 O O . ASP A 1 101 ? -6.293 -30.617 24.828 1.00 55.62 101 ASP A O 1
ATOM 720 N N . CYS A 1 102 ? -7.392 -29.253 23.434 1.00 52.88 102 CYS A N 1
ATOM 721 C CA . CYS A 1 102 ? -6.164 -28.748 22.813 1.00 52.88 102 CYS A CA 1
ATOM 722 C C . CYS A 1 102 ? -5.337 -27.839 23.738 1.00 52.88 102 CYS A C 1
ATOM 724 O O . CYS A 1 102 ? -4.161 -27.637 23.443 1.00 52.88 102 CYS A O 1
ATOM 726 N N . HIS A 1 103 ? -5.921 -27.330 24.826 1.00 57.59 103 HIS A N 1
ATOM 727 C CA . HIS A 1 103 ? -5.256 -26.485 25.818 1.00 57.59 103 HIS A CA 1
ATOM 728 C C . HIS A 1 103 ? -4.486 -27.360 26.820 1.00 57.59 103 HIS A C 1
ATOM 730 O O . HIS A 1 103 ? -3.312 -27.106 27.054 1.00 57.59 103 HIS A O 1
ATOM 736 N N . TYR A 1 104 ? -5.087 -28.469 27.271 1.00 54.59 104 TYR A N 1
ATOM 737 C CA . TYR A 1 104 ? -4.423 -29.505 28.074 1.00 54.59 104 TYR A CA 1
ATOM 738 C C . TYR A 1 104 ? -3.285 -30.227 27.325 1.00 54.59 104 TYR A C 1
ATOM 740 O O . TYR A 1 104 ? -2.293 -30.609 27.934 1.00 54.59 104 TYR A O 1
ATOM 748 N N . GLN A 1 105 ? -3.428 -30.498 26.015 1.00 49.25 105 GLN A N 1
ATOM 749 C CA . GLN A 1 105 ? -2.509 -31.412 25.304 1.00 49.25 105 GLN A CA 1
ATOM 750 C C . GLN A 1 105 ? -1.656 -30.824 24.172 1.00 49.25 105 GLN A C 1
ATOM 752 O O . GLN A 1 105 ? -1.131 -31.595 23.363 1.00 49.25 105 GLN A O 1
ATOM 757 N N . ASN A 1 106 ? -1.470 -29.498 24.123 1.00 54.78 106 ASN A N 1
ATOM 758 C CA . ASN A 1 106 ? -0.422 -28.837 23.323 1.00 54.78 106 ASN A CA 1
ATOM 759 C C . ASN A 1 106 ? -0.352 -29.312 21.842 1.00 54.78 106 ASN A C 1
ATOM 761 O O . ASN A 1 106 ? 0.715 -29.589 21.282 1.00 54.78 106 ASN A O 1
ATOM 765 N N . CYS A 1 107 ? -1.517 -29.460 21.195 1.00 53.72 107 CYS A N 1
ATOM 766 C CA . CYS A 1 107 ? -1.652 -30.054 19.858 1.00 53.72 107 CYS A CA 1
ATOM 767 C 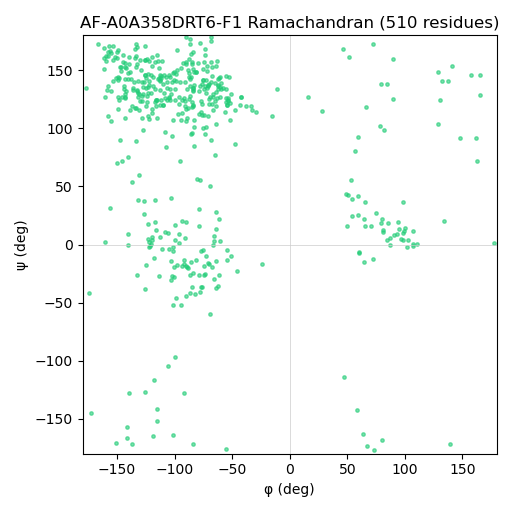C . CYS A 1 107 ? -2.072 -29.017 18.796 1.00 53.72 107 CYS A C 1
ATOM 769 O O . CYS A 1 107 ? -3.145 -28.436 18.902 1.00 53.72 107 CYS A O 1
ATOM 771 N N . LYS A 1 108 ? -1.339 -28.815 17.689 1.00 50.56 108 LYS A N 1
ATOM 772 C CA . LYS A 1 108 ? -0.354 -29.700 17.025 1.00 50.56 108 LYS A CA 1
ATOM 773 C C . LYS A 1 108 ? 0.972 -28.996 16.719 1.00 50.56 108 LYS A C 1
ATOM 775 O O . LYS A 1 108 ? 1.017 -27.792 16.514 1.00 50.56 108 LYS A O 1
ATOM 780 N N . LEU A 1 109 ? 2.022 -29.803 16.545 1.00 50.28 109 LEU A N 1
ATOM 781 C CA . LEU A 1 109 ? 3.342 -29.353 16.101 1.00 50.28 109 LEU A CA 1
ATOM 782 C C . LEU A 1 109 ? 3.290 -28.583 14.772 1.00 50.28 109 LEU A C 1
ATOM 784 O O . LEU A 1 109 ? 2.932 -29.160 13.741 1.00 50.28 109 LEU A O 1
ATOM 788 N N . ASN A 1 110 ? 3.787 -27.347 14.779 1.00 46.34 110 ASN A N 1
ATOM 789 C CA . ASN A 1 110 ? 4.183 -26.625 13.571 1.00 46.34 110 ASN A CA 1
ATOM 790 C C . ASN A 1 110 ? 5.719 -26.504 13.578 1.00 46.34 110 ASN A C 1
ATOM 792 O O . ASN A 1 110 ? 6.305 -26.046 14.556 1.00 46.34 110 ASN A O 1
ATOM 796 N N . ASN A 1 111 ? 6.390 -27.046 12.556 1.00 48.31 111 ASN A N 1
ATOM 797 C CA . ASN A 1 111 ? 7.858 -27.204 12.478 1.00 48.31 111 ASN A CA 1
ATOM 798 C C . ASN A 1 111 ? 8.573 -27.848 13.697 1.00 48.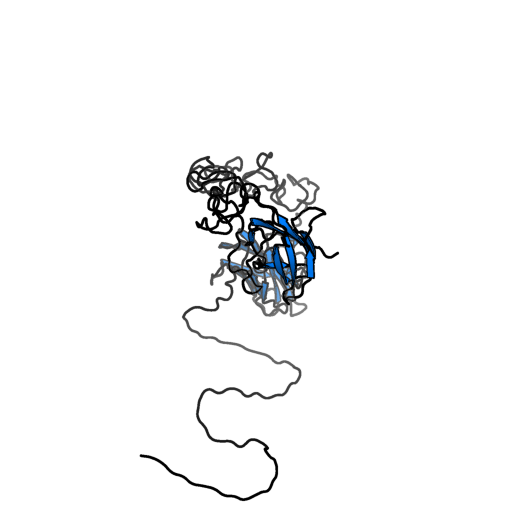31 111 ASN A C 1
ATOM 800 O O . ASN A 1 111 ? 9.799 -27.812 13.778 1.00 48.31 111 ASN A O 1
ATOM 804 N N . GLY A 1 112 ? 7.841 -28.516 14.596 1.00 48.16 112 GLY A N 1
ATOM 805 C CA . GLY A 1 112 ? 8.405 -29.288 15.712 1.00 48.16 112 GLY A CA 1
ATOM 806 C C . GLY A 1 112 ? 8.335 -28.623 17.090 1.00 48.16 112 GLY A C 1
ATOM 807 O O . GLY A 1 112 ? 8.807 -29.228 18.047 1.00 48.16 112 GLY A O 1
ATOM 808 N N . GLN A 1 113 ? 7.716 -27.445 17.214 1.00 44.91 113 GLN A N 1
ATOM 809 C CA . GLN A 1 113 ? 7.348 -26.852 18.508 1.00 44.91 113 GLN A CA 1
ATOM 810 C C . GLN A 1 113 ? 5.833 -26.994 18.752 1.00 44.91 113 GLN A C 1
ATOM 812 O O . GLN A 1 113 ? 5.070 -26.932 17.779 1.00 44.91 113 GLN A O 1
ATOM 817 N N . PRO A 1 114 ? 5.376 -27.189 20.005 1.00 47.72 114 PRO A N 1
ATOM 818 C CA . PRO A 1 114 ? 3.966 -27.039 20.356 1.00 47.72 114 PRO A CA 1
ATOM 819 C C . PRO A 1 114 ? 3.581 -25.554 20.319 1.00 47.72 114 PRO A C 1
ATOM 821 O O . PRO A 1 114 ? 4.340 -24.710 20.792 1.00 47.72 114 PRO A O 1
ATOM 824 N N . ARG A 1 115 ? 2.417 -25.242 19.743 1.00 54.22 115 ARG A N 1
ATOM 825 C CA . ARG A 1 115 ? 1.769 -23.924 19.806 1.00 54.22 115 ARG A CA 1
ATOM 826 C C . ARG A 1 115 ? 0.253 -24.089 19.745 1.00 54.22 115 ARG A C 1
ATOM 828 O O . ARG A 1 115 ? -0.251 -24.950 19.017 1.00 54.22 115 ARG A O 1
ATOM 835 N N . LEU A 1 116 ? -0.450 -23.239 20.483 1.00 56.62 116 LEU A N 1
ATOM 836 C CA . LEU A 1 116 ? -1.881 -22.999 20.345 1.00 56.62 116 LEU A CA 1
ATOM 837 C C . LEU A 1 116 ? -2.073 -21.948 19.247 1.00 56.62 116 LEU A C 1
ATOM 839 O O . LEU A 1 116 ? -1.952 -20.766 19.522 1.00 56.62 116 LEU A O 1
ATOM 843 N N . ALA A 1 117 ? -2.330 -22.390 18.014 1.00 57.91 117 ALA A N 1
ATOM 844 C CA . ALA A 1 117 ? -2.518 -21.486 16.880 1.00 57.91 117 ALA A CA 1
ATOM 845 C C . ALA A 1 117 ? -3.888 -20.788 16.955 1.00 57.91 117 ALA A C 1
ATOM 847 O O . ALA A 1 117 ? -4.912 -21.463 16.790 1.00 57.91 117 ALA A O 1
ATOM 848 N N . TRP A 1 118 ? -3.921 -19.474 17.194 1.00 61.62 118 TRP A N 1
ATOM 849 C CA . TRP A 1 118 ? -5.171 -18.707 17.335 1.00 61.62 118 TRP A CA 1
ATOM 850 C C . TRP A 1 118 ? -5.628 -17.968 16.074 1.00 61.62 118 TRP A C 1
ATOM 852 O O . TRP A 1 118 ? -6.817 -17.667 15.972 1.00 61.62 118 TRP A O 1
ATOM 862 N N . GLY A 1 119 ? -4.765 -17.741 15.080 1.00 58.53 119 GLY A N 1
ATOM 863 C CA . GLY A 1 119 ? -5.196 -17.027 13.878 1.00 58.53 119 GLY A CA 1
ATOM 864 C C . GLY A 1 119 ? -4.199 -16.974 12.726 1.00 58.53 119 GLY A C 1
ATOM 865 O O . GLY A 1 119 ? -3.490 -17.938 12.430 1.00 58.53 119 GLY A O 1
ATOM 866 N N . ALA A 1 120 ? -4.230 -15.841 12.022 1.00 49.31 120 ALA A N 1
ATOM 867 C CA . ALA A 1 120 ? -3.406 -15.545 10.851 1.00 49.31 120 ALA A CA 1
ATOM 868 C C . ALA A 1 120 ? -2.255 -14.560 11.141 1.00 49.31 120 ALA A C 1
ATOM 870 O O . ALA A 1 120 ? -1.454 -14.291 10.244 1.00 49.31 120 ALA A O 1
ATOM 871 N N . ALA A 1 121 ? -2.167 -14.029 12.365 1.00 50.09 121 ALA A N 1
ATOM 872 C CA . ALA A 1 121 ? -1.018 -13.249 12.804 1.00 50.09 121 ALA A CA 1
ATOM 873 C C . ALA A 1 121 ? 0.208 -14.155 13.056 1.00 50.09 121 ALA A C 1
ATOM 875 O O . ALA A 1 121 ? 0.148 -15.385 12.983 1.00 50.09 121 ALA A O 1
ATOM 876 N N . GLY A 1 122 ? 1.374 -13.524 13.218 1.00 55.69 122 GLY A N 1
ATOM 877 C CA . GLY A 1 122 ? 2.648 -14.218 13.411 1.00 55.69 122 GLY A CA 1
ATOM 878 C C . GLY A 1 122 ? 2.860 -14.615 14.877 1.00 55.69 122 GLY A C 1
ATOM 879 O O . GLY A 1 122 ? 2.477 -13.846 15.748 1.00 55.69 122 GLY A O 1
ATOM 880 N N . PRO A 1 123 ? 3.558 -15.736 15.153 1.00 55.75 123 PRO A N 1
ATOM 881 C CA . PRO A 1 123 ? 3.331 -16.617 16.311 1.00 55.75 123 PRO A CA 1
ATOM 882 C C . PRO A 1 123 ? 3.902 -16.119 17.661 1.00 55.75 123 PRO A C 1
ATOM 884 O O . PRO A 1 123 ? 4.701 -16.810 18.314 1.00 55.75 123 PRO A O 1
ATOM 887 N N . ALA A 1 124 ? 3.492 -14.908 18.029 1.00 59.81 124 ALA A N 1
ATOM 888 C CA . ALA A 1 124 ? 3.735 -14.167 19.268 1.00 59.81 124 ALA A CA 1
ATOM 889 C C . ALA A 1 124 ? 2.409 -13.723 19.937 1.00 59.81 124 ALA A C 1
ATOM 891 O O . ALA A 1 124 ? 2.404 -13.399 21.126 1.00 59.81 124 ALA A O 1
ATOM 892 N N . ASP A 1 125 ? 1.304 -13.734 19.182 1.00 59.47 125 ASP A N 1
ATOM 893 C CA . ASP A 1 125 ? -0.097 -13.702 19.632 1.00 59.47 125 ASP A CA 1
ATOM 894 C C . ASP A 1 125 ? -0.561 -15.072 20.171 1.00 59.47 125 ASP A C 1
ATOM 896 O O . ASP A 1 125 ? -1.284 -15.148 21.166 1.00 59.47 125 ASP A O 1
ATOM 900 N N . ASP A 1 126 ? -0.087 -16.155 19.543 1.00 67.19 126 ASP A N 1
ATOM 901 C CA . ASP A 1 126 ? -0.222 -17.540 19.998 1.00 67.19 126 ASP A CA 1
ATOM 902 C C . ASP A 1 126 ? 0.300 -17.691 21.446 1.00 67.19 126 ASP A C 1
ATOM 904 O O . ASP A 1 126 ? 1.479 -17.413 21.708 1.00 67.19 126 ASP A O 1
ATOM 908 N N . PRO A 1 127 ? -0.504 -18.200 22.400 1.00 71.00 127 PRO A N 1
ATOM 909 C CA . PRO A 1 127 ? -0.058 -18.388 23.769 1.00 71.00 127 PRO A CA 1
ATOM 910 C C . PRO A 1 127 ? 0.904 -19.572 23.869 1.00 71.00 127 PRO A C 1
ATOM 912 O O . PRO A 1 127 ? 0.665 -20.667 23.345 1.00 71.00 127 PRO A O 1
ATOM 915 N N . ALA A 1 128 ? 1.980 -19.364 24.619 1.00 67.75 128 ALA A N 1
ATOM 916 C CA . ALA A 1 128 ? 2.945 -20.391 24.967 1.00 67.75 128 ALA A CA 1
ATOM 917 C C . ALA A 1 128 ? 2.733 -20.836 26.419 1.00 67.75 128 ALA A C 1
ATOM 919 O O . ALA A 1 128 ? 2.805 -20.020 27.340 1.00 67.75 128 ALA A O 1
ATOM 920 N N . LEU A 1 129 ? 2.538 -22.139 26.639 1.00 70.94 129 LEU A N 1
ATOM 921 C CA . LEU A 1 129 ? 2.752 -22.753 27.950 1.00 70.94 129 LEU A CA 1
ATOM 922 C C . LEU A 1 129 ? 4.274 -22.869 28.143 1.00 70.94 129 LEU A C 1
ATOM 924 O O . LEU A 1 129 ? 4.934 -23.702 27.523 1.00 70.94 129 LEU A O 1
ATOM 928 N N . VAL A 1 130 ? 4.843 -21.937 28.910 1.00 69.00 130 VAL A N 1
ATOM 929 C CA . VAL A 1 130 ? 6.296 -21.771 29.107 1.00 69.00 130 VAL A CA 1
ATOM 930 C C . VAL A 1 130 ? 6.806 -22.662 30.243 1.00 69.00 130 VAL A C 1
ATOM 932 O O . VAL A 1 130 ? 7.970 -23.063 30.233 1.00 69.00 130 VAL A O 1
ATOM 935 N N . VAL A 1 131 ? 5.929 -22.998 31.192 1.00 68.69 131 VAL A N 1
ATOM 936 C CA . VAL A 1 131 ? 6.123 -24.082 32.161 1.00 68.69 131 VAL A CA 1
ATOM 937 C C . VAL A 1 131 ? 4.849 -24.931 32.165 1.00 68.69 131 VAL A C 1
ATOM 939 O O . VAL A 1 131 ? 3.784 -24.414 32.495 1.00 68.69 131 VAL A O 1
ATOM 942 N N . ASP A 1 132 ? 5.005 -26.187 31.745 1.00 69.88 132 ASP A N 1
ATOM 943 C CA . ASP A 1 132 ? 4.049 -27.310 31.731 1.00 69.88 132 ASP A CA 1
ATOM 944 C C . ASP A 1 132 ? 4.607 -28.311 32.750 1.00 69.88 132 ASP A C 1
ATOM 946 O O . ASP A 1 132 ? 5.772 -28.707 32.610 1.00 69.88 132 ASP A O 1
ATOM 950 N N . ASP A 1 133 ? 3.852 -28.648 33.795 1.00 62.81 133 ASP A N 1
ATOM 951 C CA . ASP A 1 133 ? 4.330 -29.518 34.879 1.00 62.81 133 ASP A CA 1
ATOM 952 C C . ASP A 1 133 ? 3.279 -30.550 35.310 1.00 62.81 133 ASP A C 1
ATOM 954 O O . ASP A 1 133 ? 2.960 -30.729 36.487 1.00 62.81 133 ASP A O 1
ATOM 958 N N . THR A 1 134 ? 2.792 -31.291 34.315 1.00 61.53 134 THR A N 1
ATOM 959 C CA . THR A 1 134 ? 1.817 -32.396 34.409 1.00 61.53 134 THR A CA 1
ATOM 960 C C . THR A 1 134 ? 2.282 -33.645 35.208 1.00 61.53 134 THR A C 1
ATOM 962 O O . THR A 1 134 ? 1.835 -34.769 34.945 1.00 61.53 134 THR A O 1
ATOM 965 N N . ASP A 1 135 ? 3.182 -33.490 36.195 1.00 64.12 135 ASP A N 1
ATOM 966 C CA . ASP A 1 135 ? 3.347 -34.439 37.316 1.00 64.12 135 ASP A CA 1
ATOM 967 C C . ASP A 1 135 ? 3.182 -33.847 38.739 1.00 64.12 135 ASP A C 1
ATOM 969 O O . ASP A 1 135 ? 3.092 -34.613 39.713 1.00 64.12 135 ASP A O 1
ATOM 973 N N . GLY A 1 136 ? 2.951 -32.529 38.847 1.00 63.38 136 GLY A N 1
ATOM 974 C CA . GLY A 1 136 ? 2.324 -31.887 40.008 1.00 63.38 136 GLY A CA 1
ATOM 975 C C . GLY A 1 136 ? 3.273 -31.241 41.027 1.00 63.38 136 GLY A C 1
ATOM 976 O O . GLY A 1 136 ? 3.001 -31.312 42.233 1.00 63.38 136 GLY A O 1
ATOM 977 N N . LEU A 1 137 ? 4.376 -30.629 40.583 1.00 63.66 137 LEU A N 1
ATOM 978 C CA . LEU A 1 137 ? 5.351 -29.927 41.433 1.00 63.66 137 LEU A CA 1
ATOM 979 C C . LEU A 1 137 ? 5.217 -28.389 41.358 1.00 63.66 137 LEU A C 1
ATOM 981 O O . LEU A 1 137 ? 5.438 -27.720 42.371 1.00 63.66 137 LEU A O 1
ATOM 985 N N . GLY A 1 138 ? 4.790 -27.852 40.211 1.00 63.59 138 GLY A N 1
ATOM 986 C CA . GLY A 1 138 ? 4.439 -26.451 39.953 1.00 63.59 138 GLY A CA 1
ATOM 987 C C . GLY A 1 138 ? 5.623 -25.464 39.896 1.00 63.59 138 GLY A C 1
ATOM 988 O O . GLY A 1 138 ? 6.758 -25.807 40.240 1.00 63.59 138 GLY A O 1
ATOM 989 N N . PRO A 1 139 ? 5.383 -24.193 39.507 1.00 78.62 139 PRO A N 1
ATOM 990 C CA . PRO A 1 139 ? 4.124 -23.616 39.021 1.00 78.62 139 PRO A CA 1
ATOM 991 C C . PRO A 1 139 ? 3.909 -23.826 37.515 1.00 78.62 139 PRO A C 1
ATOM 993 O O . PRO A 1 139 ? 4.876 -23.914 36.761 1.00 78.62 139 PRO A O 1
ATOM 996 N N . GLU A 1 140 ? 2.659 -23.774 37.056 1.00 83.56 140 GLU A N 1
ATOM 997 C CA . GLU A 1 140 ? 2.365 -23.680 35.617 1.00 83.56 140 GLU A CA 1
ATOM 998 C C . GLU A 1 140 ? 2.334 -22.219 35.152 1.00 83.56 140 GLU A C 1
ATOM 1000 O O . GLU A 1 140 ? 1.911 -21.323 35.894 1.00 83.56 140 GLU A O 1
ATOM 1005 N N . VAL A 1 141 ? 2.802 -21.950 33.927 1.00 83.75 141 VAL A N 1
ATOM 1006 C CA . VAL A 1 141 ? 2.960 -20.576 33.416 1.00 83.75 141 VAL A CA 1
ATOM 1007 C C . VAL A 1 141 ? 2.614 -20.479 31.931 1.00 83.75 141 VAL A C 1
ATOM 1009 O O . VAL A 1 141 ? 3.414 -20.877 31.080 1.00 83.75 141 VAL A O 1
ATOM 1012 N N . ILE A 1 142 ? 1.481 -19.848 31.607 1.00 81.44 142 ILE A N 1
ATOM 1013 C CA . ILE A 1 142 ? 1.138 -19.436 30.234 1.00 81.44 142 ILE A CA 1
ATOM 1014 C C . ILE A 1 142 ? 1.546 -17.977 30.018 1.00 81.44 142 ILE A C 1
ATOM 1016 O O . ILE A 1 142 ? 1.360 -17.128 30.894 1.00 81.44 142 ILE A O 1
ATOM 1020 N N . ARG A 1 143 ? 2.086 -17.669 28.836 1.00 80.88 143 ARG A N 1
ATOM 1021 C CA . ARG A 1 143 ? 2.421 -16.308 28.399 1.00 80.88 143 ARG A CA 1
ATOM 1022 C C . ARG A 1 143 ? 1.910 -16.030 26.993 1.00 80.88 143 ARG A C 1
ATOM 1024 O O . ARG A 1 143 ? 1.791 -16.953 26.192 1.00 80.88 143 ARG A O 1
ATOM 1031 N N . ILE A 1 144 ? 1.691 -14.754 26.695 1.00 75.75 144 ILE A N 1
ATOM 1032 C CA . ILE A 1 144 ? 1.578 -14.242 25.326 1.00 75.75 144 ILE A CA 1
ATOM 1033 C C . ILE A 1 144 ? 2.613 -13.121 25.183 1.00 75.75 144 ILE A C 1
ATOM 1035 O O . ILE A 1 144 ? 2.765 -12.296 26.089 1.00 75.75 144 ILE A O 1
ATOM 1039 N N . GLU A 1 145 ? 3.359 -13.110 24.079 1.00 74.38 145 GLU A N 1
ATOM 1040 C CA . GLU A 1 145 ? 4.375 -12.081 23.820 1.00 74.38 145 GLU A CA 1
ATOM 1041 C C . GLU A 1 145 ? 3.722 -10.773 23.347 1.00 74.38 145 GLU A C 1
ATOM 1043 O O . GLU A 1 145 ? 4.089 -9.702 23.831 1.00 74.38 145 GLU A O 1
ATOM 1048 N N . SER A 1 146 ? 2.708 -10.876 22.484 1.00 70.00 146 SER A N 1
ATOM 1049 C CA . SER A 1 146 ? 1.929 -9.771 21.915 1.00 70.00 146 SER A CA 1
ATOM 1050 C C . SER A 1 146 ? 0.431 -10.138 21.828 1.00 70.00 146 SER A C 1
ATOM 1052 O O . SER A 1 146 ? -0.047 -10.455 20.738 1.00 70.00 146 SER A O 1
ATOM 1054 N N . PRO A 1 147 ? -0.321 -10.141 22.949 1.00 70.75 147 PRO A N 1
ATOM 1055 C CA . PRO A 1 147 ? -1.761 -10.363 22.943 1.00 70.75 147 PRO A CA 1
ATOM 1056 C C . PRO A 1 147 ? -2.453 -9.263 22.136 1.00 70.75 147 PRO A C 1
ATOM 1058 O O . PRO A 1 147 ? -2.043 -8.102 22.160 1.00 70.75 147 PRO A O 1
ATOM 1061 N N . GLU A 1 148 ? -3.508 -9.630 21.419 1.00 70.44 148 GLU A N 1
ATOM 1062 C CA . GLU A 1 148 ? -4.263 -8.699 20.587 1.00 70.44 148 GLU A CA 1
ATOM 1063 C C . GLU A 1 148 ? -4.920 -7.624 21.463 1.00 70.44 148 GLU A C 1
ATOM 1065 O O . GLU A 1 148 ? -5.537 -7.921 22.489 1.00 70.44 148 GLU A O 1
ATOM 1070 N N . ALA A 1 149 ? -4.766 -6.356 21.076 1.00 66.38 149 ALA A N 1
ATOM 1071 C CA . ALA A 1 149 ? -5.340 -5.236 21.814 1.00 66.38 149 ALA A CA 1
ATOM 1072 C C . ALA A 1 149 ? -6.872 -5.351 21.871 1.00 66.38 149 ALA A C 1
ATOM 1074 O O . ALA A 1 149 ? -7.498 -5.829 20.928 1.00 66.38 149 ALA A O 1
ATOM 1075 N N . GLN A 1 150 ? -7.466 -4.939 22.995 1.00 63.06 150 GLN A N 1
ATOM 1076 C CA . GLN A 1 150 ? -8.899 -5.050 23.308 1.00 63.06 150 GLN A CA 1
ATOM 1077 C C . GLN A 1 150 ? -9.471 -6.483 23.341 1.00 63.06 150 GLN A C 1
ATOM 1079 O O . GLN A 1 150 ? -10.607 -6.664 23.784 1.00 63.06 150 GLN A O 1
ATOM 1084 N N . GLN A 1 151 ? -8.707 -7.518 22.973 1.00 69.62 151 GLN A N 1
ATOM 1085 C CA . GLN A 1 151 ? -9.148 -8.904 23.077 1.00 69.62 151 GLN A CA 1
ATOM 1086 C C . GLN A 1 151 ? -9.308 -9.301 24.550 1.00 69.62 151 GLN A C 1
ATOM 1088 O O . GLN A 1 151 ? -8.390 -9.177 25.365 1.00 69.62 151 GLN A O 1
ATOM 1093 N N . ILE A 1 152 ? -10.494 -9.818 24.876 1.00 72.75 152 ILE A N 1
ATOM 1094 C CA . ILE A 1 152 ? -10.783 -10.448 26.165 1.00 72.75 152 ILE A CA 1
ATOM 1095 C C . ILE A 1 152 ? -10.166 -11.848 26.188 1.00 72.75 152 ILE A C 1
ATOM 1097 O O . ILE A 1 152 ? -10.296 -12.610 25.226 1.00 72.75 152 ILE A O 1
ATOM 1101 N N . TYR A 1 153 ? -9.560 -12.215 27.309 1.00 75.25 153 TYR A N 1
ATOM 1102 C CA . TYR A 1 153 ? -8.968 -13.520 27.566 1.00 75.25 153 TYR A CA 1
ATOM 1103 C C . TYR A 1 153 ? -9.368 -14.017 28.962 1.00 75.25 153 TYR A C 1
ATOM 1105 O O . TYR A 1 153 ? -9.396 -13.254 29.930 1.00 75.25 153 TYR A O 1
ATOM 1113 N N . THR A 1 154 ? -9.656 -15.312 29.081 1.00 78.62 154 THR A N 1
ATOM 1114 C CA . THR A 1 154 ? -10.152 -15.931 30.322 1.00 78.62 154 THR A CA 1
ATOM 1115 C C . THR A 1 154 ? -9.152 -16.955 30.848 1.00 78.62 154 THR A C 1
ATOM 1117 O O . THR A 1 154 ? -8.797 -17.901 30.141 1.00 78.62 154 THR A O 1
ATOM 1120 N N . VAL A 1 155 ? -8.718 -16.785 32.101 1.00 81.25 155 VAL A N 1
ATOM 1121 C CA . VAL A 1 155 ? -7.813 -17.710 32.798 1.00 81.25 155 VAL A CA 1
ATOM 1122 C C . VAL A 1 155 ? -8.635 -18.716 33.599 1.00 81.25 155 VAL A C 1
ATOM 1124 O O . VAL A 1 155 ? -9.449 -18.335 34.445 1.00 81.25 155 VAL A O 1
ATOM 1127 N N . GLY A 1 156 ? -8.410 -20.002 33.344 1.00 82.25 156 GLY A N 1
ATOM 1128 C CA . GLY A 1 156 ? -9.063 -21.109 34.035 1.00 82.25 156 GLY A CA 1
ATOM 1129 C C . GLY A 1 156 ? -8.071 -22.053 34.709 1.00 82.25 156 GLY A C 1
ATOM 1130 O O . GLY A 1 156 ? -6.912 -22.138 34.315 1.00 82.25 156 GLY A O 1
ATOM 1131 N N . VAL A 1 157 ? -8.550 -22.791 35.704 1.00 83.44 157 VAL A N 1
ATOM 1132 C CA . VAL A 1 157 ? -7.825 -23.872 36.382 1.00 83.44 157 VAL A CA 1
ATOM 1133 C C . VAL A 1 157 ? -8.679 -25.131 36.355 1.00 83.44 157 VAL A C 1
ATOM 1135 O O . VAL A 1 157 ? -9.894 -25.073 36.584 1.00 83.44 157 VAL A O 1
ATOM 1138 N N . HIS A 1 158 ? -8.039 -26.273 36.132 1.00 81.88 158 HIS A N 1
ATOM 1139 C CA . HIS A 1 158 ? -8.637 -27.593 36.277 1.00 81.88 158 HIS A CA 1
ATOM 1140 C C . HIS A 1 158 ? -7.867 -28.409 37.313 1.00 81.88 158 HIS A C 1
ATOM 1142 O O . HIS A 1 158 ? -6.652 -28.531 37.231 1.00 81.88 158 HIS A O 1
ATOM 1148 N N . TYR A 1 159 ? -8.556 -29.017 38.280 1.00 82.38 159 TYR A N 1
ATOM 1149 C CA . TYR A 1 159 ? -7.915 -29.994 39.165 1.00 82.38 159 TYR A CA 1
ATOM 1150 C C . TYR A 1 159 ? -7.903 -31.355 38.460 1.00 82.38 159 TYR A C 1
ATOM 1152 O O . TYR A 1 159 ? -8.894 -32.093 38.501 1.00 82.38 159 TYR A O 1
ATOM 1160 N N . PHE A 1 160 ? -6.758 -31.726 37.891 1.00 74.12 160 PHE A N 1
ATOM 1161 C CA . PHE A 1 160 ? -6.565 -32.965 37.144 1.00 74.12 160 PHE A CA 1
ATOM 1162 C C . PHE A 1 160 ? -6.606 -34.227 38.018 1.00 74.12 160 PHE A C 1
ATOM 1164 O O . PHE A 1 160 ? -7.440 -35.115 37.795 1.00 74.12 160 PHE A O 1
ATOM 1171 N N . ALA A 1 161 ? -5.713 -34.347 39.010 1.00 73.88 161 ALA A N 1
ATOM 1172 C CA . ALA A 1 161 ? -5.529 -35.601 39.749 1.00 73.88 161 ALA A CA 1
ATOM 1173 C C . ALA A 1 161 ? -4.864 -35.468 41.132 1.00 73.88 161 ALA A C 1
ATOM 1175 O O . ALA A 1 161 ? -4.182 -34.503 41.453 1.00 73.88 161 ALA A O 1
ATOM 1176 N N . ASP A 1 162 ? -5.023 -36.507 41.957 1.00 75.56 162 ASP A N 1
ATOM 1177 C CA . ASP A 1 162 ? -4.178 -36.751 43.129 1.00 75.56 162 ASP A CA 1
ATOM 1178 C C . ASP A 1 162 ? -3.004 -37.667 42.750 1.00 75.56 162 ASP A C 1
ATOM 1180 O O . ASP A 1 162 ? -3.220 -38.814 42.326 1.00 75.56 162 ASP A O 1
ATOM 1184 N N . SER A 1 163 ? -1.763 -37.258 43.031 1.00 66.50 163 SER A N 1
ATOM 1185 C CA . SER A 1 163 ? -0.595 -38.149 42.892 1.00 66.50 163 SER A CA 1
ATOM 1186 C C . SER A 1 163 ? -0.703 -39.370 43.829 1.00 66.50 163 SER A C 1
ATOM 1188 O O . SER A 1 163 ? -0.237 -40.477 43.534 1.00 66.50 163 SER A O 1
ATOM 1190 N N . VAL A 1 164 ? -1.434 -39.221 44.943 1.00 61.53 164 VAL A N 1
ATOM 1191 C CA . VAL A 1 164 ? -1.728 -40.277 45.926 1.00 61.53 164 VAL A CA 1
ATOM 1192 C C . VAL A 1 164 ? -3.090 -40.935 45.655 1.00 61.53 164 VAL A C 1
ATOM 1194 O O . VAL A 1 164 ? -4.041 -40.783 46.425 1.00 61.53 164 VAL A O 1
ATOM 1197 N N . ARG A 1 165 ? -3.157 -41.736 44.579 1.00 57.03 165 ARG A N 1
ATOM 1198 C CA . ARG A 1 165 ? -4.348 -42.501 44.140 1.00 57.03 165 ARG A CA 1
ATOM 1199 C C . ARG A 1 165 ? -5.241 -43.009 45.284 1.00 57.03 165 ARG A C 1
ATOM 1201 O O . ARG A 1 165 ? -4.847 -43.892 46.052 1.00 57.03 165 ARG A O 1
ATOM 1208 N N . GLY A 1 166 ? -6.496 -42.558 45.300 1.00 53.19 166 GLY A N 1
ATOM 1209 C CA . GLY A 1 166 ? -7.544 -43.077 46.191 1.00 53.19 166 GLY A CA 1
ATOM 1210 C C . GLY A 1 166 ? -7.740 -42.297 47.494 1.00 53.19 166 GLY A C 1
ATOM 1211 O O . GLY A 1 166 ? -8.419 -42.786 48.398 1.00 53.19 166 GLY A O 1
ATOM 1212 N N . ARG A 1 167 ? -7.171 -41.096 47.592 1.00 58.19 167 ARG A N 1
ATOM 1213 C CA . ARG A 1 167 ? -7.702 -40.001 48.414 1.00 58.19 167 ARG A CA 1
ATOM 1214 C C . ARG A 1 167 ? -8.169 -38.923 47.447 1.00 58.19 167 ARG A C 1
ATOM 1216 O O . ARG A 1 167 ? -7.503 -38.763 46.440 1.00 58.19 167 ARG A O 1
ATOM 1223 N N . ASN A 1 168 ? -9.232 -38.207 47.785 1.00 65.00 168 ASN A N 1
ATOM 1224 C CA . ASN A 1 168 ? -9.508 -36.904 47.196 1.00 65.00 168 ASN A CA 1
ATOM 1225 C C . ASN A 1 168 ? -8.881 -35.898 48.160 1.00 65.00 168 ASN A C 1
ATOM 1227 O O . ASN A 1 168 ? -9.299 -35.851 49.326 1.00 65.00 168 ASN A O 1
ATOM 1231 N N . LEU A 1 169 ? -7.845 -35.187 47.738 1.00 72.31 169 LEU A N 1
ATOM 1232 C CA . LEU A 1 169 ? -7.309 -34.064 48.493 1.00 72.31 169 LEU A CA 1
ATOM 1233 C C . LEU A 1 169 ? -8.118 -32.799 48.156 1.00 72.31 169 LEU A C 1
ATOM 1235 O O . LEU A 1 169 ? -8.807 -32.717 47.144 1.00 72.31 169 LEU A O 1
ATOM 1239 N N . GLU A 1 170 ? -8.109 -31.854 49.084 1.00 81.06 170 GLU A N 1
ATOM 1240 C CA . GLU A 1 170 ? -8.546 -30.481 48.846 1.00 81.06 170 GLU A CA 1
ATOM 1241 C C . GLU A 1 170 ? -7.262 -29.661 48.813 1.00 81.06 170 GLU A C 1
ATOM 1243 O O . GLU A 1 170 ? -6.366 -29.898 49.635 1.00 81.06 170 GLU A O 1
ATOM 1248 N N . SER A 1 171 ? -7.128 -28.775 47.835 1.00 82.38 171 SER A N 1
ATOM 1249 C CA . SER A 1 171 ? -5.940 -27.934 47.682 1.00 82.38 171 SER A CA 1
ATOM 1250 C C . SER A 1 171 ? -6.333 -26.595 47.076 1.00 82.38 171 SER A C 1
ATOM 1252 O O . SER A 1 171 ? -7.265 -26.514 46.272 1.00 82.38 171 SER A O 1
ATOM 1254 N N . THR A 1 172 ? -5.672 -25.540 47.529 1.00 85.62 172 THR A N 1
ATOM 1255 C CA . THR A 1 172 ? -5.975 -24.158 47.155 1.00 85.62 172 THR A CA 1
ATOM 1256 C C . THR A 1 172 ? -5.167 -23.795 45.925 1.00 85.62 172 THR A C 1
ATOM 1258 O O . THR A 1 172 ? -3.942 -23.808 45.994 1.00 85.62 172 THR A O 1
ATOM 1261 N N . ALA A 1 173 ? -5.847 -23.497 44.821 1.00 87.81 173 ALA A N 1
ATOM 1262 C CA . ALA A 1 173 ? -5.250 -22.912 43.630 1.00 87.81 173 ALA A CA 1
ATOM 1263 C C . ALA A 1 173 ? -5.169 -21.390 43.797 1.00 87.81 173 ALA A C 1
ATOM 1265 O O . ALA A 1 173 ? -6.159 -20.765 44.186 1.00 87.81 173 ALA A O 1
ATOM 1266 N N . THR A 1 174 ? -4.022 -20.809 43.458 1.00 87.75 174 THR A N 1
ATOM 1267 C CA . THR A 1 174 ? -3.759 -19.367 43.466 1.00 87.75 174 THR A CA 1
ATOM 1268 C C . THR A 1 174 ? -3.276 -18.963 42.076 1.00 87.75 174 THR A C 1
ATOM 1270 O O . THR A 1 174 ? -2.258 -19.463 41.588 1.00 87.75 174 THR A O 1
ATOM 1273 N N . ILE A 1 175 ? -4.033 -18.073 41.434 1.00 88.44 175 ILE A N 1
ATOM 1274 C CA . ILE A 1 175 ? -3.739 -17.511 40.114 1.00 88.44 175 ILE A CA 1
ATOM 1275 C C . ILE A 1 175 ? -3.238 -16.083 40.283 1.00 88.44 175 ILE A C 1
ATOM 1277 O O . ILE A 1 175 ? -3.925 -15.253 40.878 1.00 88.44 175 ILE A O 1
ATOM 1281 N N . GLU A 1 176 ? -2.072 -15.799 39.708 1.00 86.19 176 GLU A N 1
ATOM 1282 C CA . GLU A 1 176 ? -1.507 -14.455 39.589 1.00 86.19 176 GLU A CA 1
ATOM 1283 C C . GLU A 1 176 ? -1.377 -14.079 38.107 1.00 86.19 176 GLU A C 1
ATOM 1285 O O . GLU A 1 176 ? -0.718 -14.770 37.324 1.00 86.19 176 GLU A O 1
ATOM 1290 N N . VAL A 1 177 ? -2.009 -12.973 37.714 1.00 83.62 177 VAL A N 1
ATOM 1291 C CA . VAL A 1 177 ? -1.994 -12.440 36.346 1.00 83.62 177 VAL A CA 1
ATOM 1292 C C . VAL A 1 177 ? -1.177 -11.157 36.287 1.00 83.62 177 VAL A C 1
ATOM 1294 O O . VAL A 1 177 ? -1.407 -10.226 37.054 1.00 83.62 177 VAL A O 1
ATOM 1297 N N . PHE A 1 178 ? -0.264 -11.086 35.324 1.00 82.00 178 PHE A N 1
ATOM 1298 C CA . PHE A 1 178 ? 0.607 -9.947 35.052 1.00 82.00 178 PHE A CA 1
ATOM 1299 C C . PHE A 1 178 ? 0.397 -9.500 33.601 1.00 82.00 178 PHE A C 1
ATOM 1301 O O . PHE A 1 178 ? 0.346 -10.338 32.698 1.00 82.00 178 PHE A O 1
ATOM 1308 N N . VAL A 1 179 ? 0.280 -8.190 33.378 1.00 73.12 179 VAL A N 1
ATOM 1309 C CA . VAL A 1 179 ? 0.042 -7.599 32.051 1.00 73.12 179 VAL A CA 1
ATOM 1310 C C . VAL A 1 179 ? 1.023 -6.449 31.834 1.00 73.12 179 VAL A C 1
ATOM 1312 O O . VAL A 1 179 ? 1.110 -5.547 32.672 1.00 73.12 179 VAL A O 1
ATOM 1315 N N . GLY A 1 180 ? 1.759 -6.485 30.724 1.00 70.19 180 GLY A N 1
ATOM 1316 C CA . GLY A 1 180 ? 2.917 -5.629 30.456 1.00 70.19 180 GLY A CA 1
ATOM 1317 C C . GLY A 1 180 ? 4.085 -5.858 31.425 1.00 70.19 180 GLY A C 1
ATOM 1318 O O . GLY A 1 180 ? 4.133 -6.843 32.163 1.00 70.19 180 GLY A O 1
ATOM 1319 N N . ASP A 1 181 ? 5.003 -4.894 31.468 1.00 66.69 181 ASP A N 1
ATOM 1320 C CA . ASP A 1 181 ? 6.230 -4.840 32.284 1.00 66.69 181 ASP A CA 1
ATOM 1321 C C . ASP A 1 181 ? 5.995 -4.798 33.820 1.00 66.69 181 ASP A C 1
ATOM 1323 O O . ASP A 1 181 ? 6.897 -4.463 34.590 1.00 66.69 181 ASP A O 1
ATOM 1327 N N . ARG A 1 182 ? 4.777 -5.084 34.300 1.00 67.50 182 ARG A N 1
ATOM 1328 C CA . ARG A 1 182 ? 4.372 -4.944 35.708 1.00 67.50 182 ARG A CA 1
ATOM 1329 C C . ARG A 1 182 ? 4.942 -6.092 36.565 1.00 67.50 182 ARG A C 1
ATOM 1331 O O . ARG A 1 182 ? 4.643 -7.264 36.333 1.00 67.50 182 ARG A O 1
ATOM 1338 N N . GLU A 1 183 ? 5.732 -5.754 37.591 1.00 68.56 183 GLU A N 1
ATOM 1339 C CA . GLU A 1 183 ? 6.214 -6.718 38.602 1.00 68.56 183 GLU A CA 1
ATOM 1340 C C . GLU A 1 183 ? 5.118 -7.139 39.600 1.00 68.56 183 GLU A C 1
ATOM 1342 O O . GLU A 1 183 ? 5.178 -8.237 40.149 1.00 68.56 183 GLU A O 1
ATOM 1347 N N . GLU A 1 184 ? 4.108 -6.291 39.824 1.00 75.31 184 GLU A N 1
ATOM 1348 C CA . GLU A 1 184 ? 2.934 -6.598 40.651 1.00 75.31 184 GLU A CA 1
ATOM 1349 C C . GLU A 1 184 ? 1.808 -7.199 39.788 1.00 75.31 184 GLU A C 1
ATOM 1351 O O . GLU A 1 184 ? 1.564 -6.754 38.663 1.00 75.31 184 GLU A O 1
ATOM 1356 N N . ALA A 1 185 ? 1.116 -8.216 40.313 1.00 76.69 185 ALA A N 1
ATOM 1357 C CA . ALA A 1 185 ? -0.001 -8.864 39.628 1.00 76.69 185 ALA A CA 1
ATOM 1358 C C . ALA A 1 185 ? -1.240 -7.949 39.582 1.00 76.69 185 ALA A C 1
ATOM 1360 O O . ALA A 1 185 ? -1.630 -7.365 40.594 1.00 76.69 185 ALA A O 1
ATOM 1361 N N . VAL A 1 186 ? -1.881 -7.854 38.414 1.00 69.75 186 VAL A N 1
ATOM 1362 C CA . VAL A 1 186 ? -3.097 -7.048 38.188 1.00 69.75 186 VAL A CA 1
ATOM 1363 C C . VAL A 1 186 ? -4.382 -7.781 38.584 1.00 69.75 186 VAL A C 1
ATOM 1365 O O . VAL A 1 186 ? -5.356 -7.137 38.954 1.00 69.75 186 VAL A O 1
ATOM 1368 N N . CYS A 1 187 ? -4.371 -9.117 38.588 1.00 74.38 187 CYS A N 1
ATOM 1369 C CA . CYS A 1 187 ? -5.373 -9.935 39.271 1.00 74.38 187 CYS A CA 1
ATOM 1370 C C . CYS A 1 187 ? -4.669 -11.012 40.089 1.00 74.38 187 CYS A C 1
ATOM 1372 O O . CYS A 1 187 ? -3.766 -11.692 39.597 1.00 74.38 187 CYS A O 1
ATOM 1374 N N . VAL A 1 188 ? -5.110 -11.161 41.336 1.00 81.19 188 VAL A N 1
ATOM 1375 C CA . VAL A 1 188 ? -4.801 -12.305 42.192 1.00 81.19 188 VAL A CA 1
ATOM 1376 C C . VAL A 1 188 ? -6.132 -12.906 42.618 1.00 81.19 188 VAL A C 1
ATOM 1378 O O . VAL A 1 188 ? -7.033 -12.184 43.056 1.00 81.19 188 VAL A O 1
ATOM 1381 N N . SER A 1 189 ? -6.269 -14.216 42.460 1.00 80.56 189 SER A N 1
ATOM 1382 C CA . SER A 1 189 ? -7.500 -14.950 42.748 1.00 80.56 189 SER A CA 1
ATOM 1383 C C . SER A 1 189 ? -7.145 -16.286 43.399 1.00 80.56 189 SER A C 1
ATOM 1385 O O . SER A 1 189 ? -6.140 -16.895 43.029 1.00 80.56 189 SER A O 1
ATOM 1387 N N . GLU A 1 190 ? -7.938 -16.743 44.372 1.00 83.00 190 GLU A N 1
ATOM 1388 C CA . GLU A 1 190 ? -7.680 -17.981 45.127 1.00 83.00 190 GLU A CA 1
ATOM 1389 C C . GLU A 1 190 ? -8.956 -18.817 45.303 1.00 83.00 190 GLU A C 1
ATOM 1391 O O . GLU A 1 190 ? -10.003 -18.296 45.697 1.00 83.00 190 GLU A O 1
ATOM 1396 N N . GLN A 1 191 ? -8.874 -20.129 45.070 1.00 82.25 191 GLN A N 1
ATOM 1397 C CA . GLN A 1 191 ? -10.008 -21.051 45.197 1.00 82.25 191 GLN A CA 1
ATOM 1398 C C . GLN A 1 191 ? -9.552 -22.426 45.703 1.00 82.25 191 GLN A C 1
ATOM 1400 O O . GLN A 1 191 ? -8.698 -23.085 45.117 1.00 82.25 191 GLN A O 1
ATOM 1405 N N . ALA A 1 192 ? -10.186 -22.909 46.774 1.00 80.81 192 ALA A N 1
ATOM 1406 C CA . ALA A 1 192 ? -10.056 -24.302 47.202 1.00 80.81 192 ALA A CA 1
ATOM 1407 C C . ALA A 1 192 ? -10.768 -25.226 46.200 1.00 80.81 192 ALA A C 1
ATOM 1409 O O . ALA A 1 192 ? -11.955 -25.032 45.921 1.00 80.81 192 ALA A O 1
ATOM 1410 N N . MET A 1 193 ? -10.056 -26.217 45.665 1.00 80.69 193 MET A N 1
ATOM 1411 C CA . MET A 1 193 ? -10.540 -27.135 44.631 1.00 80.69 193 MET A CA 1
ATOM 1412 C C . MET A 1 193 ? -10.375 -28.602 45.057 1.00 80.69 193 MET A C 1
ATOM 1414 O O . MET A 1 193 ? -9.562 -28.943 45.919 1.00 80.69 193 MET A O 1
ATOM 1418 N N . THR A 1 194 ? -11.157 -29.481 44.428 1.00 79.94 194 THR A N 1
ATOM 1419 C CA . THR A 1 194 ? -11.117 -30.945 44.589 1.00 79.94 194 THR A CA 1
ATOM 1420 C C . THR A 1 194 ? -11.143 -31.644 43.214 1.00 79.94 194 THR A C 1
ATOM 1422 O O . THR A 1 194 ? -11.519 -31.004 42.227 1.00 79.94 194 THR A O 1
ATOM 1425 N N . PRO A 1 195 ? -10.760 -32.936 43.103 1.00 76.50 195 PRO A N 1
ATOM 1426 C CA . PRO A 1 195 ? -10.512 -33.596 41.817 1.00 76.50 195 PRO A CA 1
ATOM 1427 C C . PRO A 1 195 ? -11.660 -33.507 40.803 1.00 76.50 195 PRO A C 1
ATOM 1429 O O . PRO A 1 195 ? -12.786 -33.929 41.085 1.00 76.50 195 PRO A O 1
ATOM 1432 N N . GLY A 1 196 ? -11.347 -33.024 39.598 1.00 71.94 196 GLY A N 1
ATOM 1433 C CA . GLY A 1 196 ? -12.282 -32.840 38.487 1.00 71.94 196 GLY A CA 1
ATOM 1434 C C . GLY A 1 196 ? -13.132 -31.566 38.554 1.00 71.94 196 GLY A C 1
ATOM 1435 O O . GLY A 1 196 ? -14.099 -31.454 37.798 1.00 71.94 196 GLY A O 1
ATOM 1436 N N . GLN A 1 197 ? -12.826 -30.624 39.454 1.00 74.94 197 GLN A N 1
ATOM 1437 C CA . GLN A 1 197 ? -13.414 -29.281 39.417 1.00 74.94 197 GLN A CA 1
ATOM 1438 C C . GLN A 1 197 ? -12.703 -28.378 38.404 1.00 74.94 197 GLN A C 1
ATOM 1440 O O . GLN A 1 197 ? -11.493 -28.471 38.209 1.00 74.94 197 GLN A O 1
ATOM 1445 N N . TRP A 1 198 ? -13.484 -27.461 37.834 1.00 75.25 198 TRP A N 1
ATOM 1446 C CA . TRP A 1 198 ? -13.034 -26.345 37.008 1.00 75.25 198 TRP A CA 1
ATOM 1447 C C . TRP A 1 198 ? -13.323 -25.025 37.725 1.00 75.25 198 TRP A C 1
ATOM 1449 O O . TRP A 1 198 ? -14.277 -24.936 38.505 1.00 75.25 198 TRP A O 1
ATOM 1459 N N . TRP A 1 199 ? -12.517 -24.007 37.446 1.00 78.12 199 TRP A N 1
ATOM 1460 C CA . TRP A 1 199 ? -12.652 -22.664 38.005 1.00 78.12 199 TRP A CA 1
ATOM 1461 C C . TRP A 1 199 ? -12.146 -21.626 36.998 1.00 78.12 199 TRP A C 1
ATOM 1463 O O . TRP A 1 199 ? -11.024 -21.742 36.519 1.00 78.12 199 TRP A O 1
ATOM 1473 N N . MET A 1 200 ? -12.959 -20.617 36.675 1.00 79.06 200 MET A N 1
ATOM 1474 C CA . MET A 1 200 ? -12.508 -19.404 35.977 1.00 79.06 200 MET A CA 1
ATOM 1475 C C . MET A 1 200 ? -12.043 -18.399 37.034 1.00 79.06 200 MET A C 1
ATOM 1477 O O . MET A 1 200 ? -12.833 -18.009 37.894 1.00 79.06 200 MET A O 1
ATOM 1481 N N . ALA A 1 201 ? -10.762 -18.035 37.001 1.00 72.56 201 ALA A N 1
ATOM 1482 C CA . ALA A 1 201 ? -10.081 -17.366 38.111 1.00 72.56 201 ALA A CA 1
ATOM 1483 C C . ALA A 1 201 ? -9.977 -15.844 37.943 1.00 72.56 201 ALA A C 1
ATOM 1485 O O . ALA A 1 201 ? -10.275 -15.091 38.872 1.00 72.56 201 ALA A O 1
ATOM 1486 N N . CYS A 1 202 ? -9.575 -15.409 36.748 1.00 72.56 202 CYS A N 1
ATOM 1487 C CA . CYS A 1 202 ? -9.450 -14.011 36.341 1.00 72.56 202 CYS A CA 1
ATOM 1488 C C . CYS A 1 202 ? -9.881 -13.883 34.874 1.00 72.56 202 CYS A C 1
ATOM 1490 O O . CYS A 1 202 ? -9.703 -14.815 34.079 1.00 72.56 202 CYS A O 1
ATOM 1492 N N . GLN A 1 203 ? -10.367 -12.706 34.499 1.00 73.31 203 GLN A N 1
ATOM 1493 C CA . GLN A 1 203 ? -10.536 -12.303 33.106 1.00 73.31 203 GLN A CA 1
ATOM 1494 C C . GLN A 1 203 ? -9.752 -11.014 32.866 1.00 73.31 203 GLN A C 1
ATOM 1496 O O . GLN A 1 203 ? -9.724 -10.144 33.737 1.00 73.31 203 GLN A O 1
ATOM 1501 N N . PHE A 1 204 ? -9.100 -10.894 31.710 1.00 71.62 204 PHE A N 1
ATOM 1502 C CA . PHE A 1 204 ? -8.373 -9.683 31.337 1.00 71.62 204 PHE A CA 1
ATOM 1503 C C . PHE A 1 204 ? -8.673 -9.253 29.908 1.00 71.62 204 PHE A C 1
ATOM 1505 O O . PHE A 1 204 ? -8.980 -10.076 29.048 1.00 71.62 204 PHE A O 1
ATOM 1512 N N . GLN A 1 205 ? -8.553 -7.954 29.672 1.00 69.06 205 GLN A N 1
ATOM 1513 C CA . GLN A 1 205 ? -8.613 -7.329 28.365 1.00 69.06 205 GLN A CA 1
ATOM 1514 C C . GLN A 1 205 ? -7.275 -6.624 28.135 1.00 69.06 205 GLN A C 1
ATOM 1516 O O . GLN A 1 205 ? -6.890 -5.725 28.892 1.00 69.06 205 GLN A O 1
ATOM 1521 N N . ALA A 1 206 ? -6.524 -7.067 27.128 1.00 58.00 206 ALA A N 1
ATOM 1522 C CA . ALA A 1 206 ? -5.202 -6.505 26.867 1.00 58.00 206 ALA A CA 1
ATOM 1523 C C . ALA A 1 206 ? -5.313 -5.044 26.371 1.00 58.00 206 ALA A C 1
ATOM 1525 O O . ALA A 1 206 ? -6.196 -4.760 25.558 1.00 58.00 206 ALA A O 1
ATOM 1526 N N . PRO A 1 207 ? -4.435 -4.112 26.805 1.00 51.50 207 PRO A N 1
ATOM 1527 C CA . PRO A 1 207 ? -3.225 -4.311 27.618 1.00 51.50 207 PRO A CA 1
ATOM 1528 C C . PRO A 1 207 ? -3.320 -3.808 29.082 1.00 51.50 207 PRO A C 1
ATOM 1530 O O . PRO A 1 207 ? -2.296 -3.710 29.767 1.00 51.50 207 PRO A O 1
ATOM 1533 N N . GLU A 1 208 ? -4.507 -3.444 29.580 1.00 53.47 208 GLU A N 1
ATOM 1534 C CA . GLU A 1 208 ? -4.627 -2.641 30.818 1.00 53.47 208 GLU A CA 1
ATOM 1535 C C . GLU A 1 208 ? -5.519 -3.247 31.913 1.00 53.47 208 GLU A C 1
ATOM 1537 O O . GLU A 1 208 ? -5.162 -3.154 33.089 1.00 53.47 208 GLU A O 1
ATOM 1542 N N . ASN A 1 209 ? -6.641 -3.888 31.565 1.00 58.31 209 ASN A N 1
ATOM 1543 C CA . ASN A 1 209 ? -7.674 -4.263 32.536 1.00 58.31 209 ASN A CA 1
ATOM 1544 C C . ASN A 1 209 ? -7.639 -5.756 32.875 1.00 58.31 209 ASN A C 1
ATOM 1546 O O . ASN A 1 209 ? -7.610 -6.604 31.986 1.00 58.31 209 ASN A O 1
ATOM 1550 N N . CYS A 1 210 ? -7.716 -6.092 34.164 1.00 51.69 210 CYS A N 1
ATOM 1551 C CA . CYS A 1 210 ? -7.952 -7.455 34.631 1.00 51.69 210 CYS A CA 1
ATOM 1552 C C . CYS A 1 210 ? -8.845 -7.429 35.872 1.00 51.69 210 CYS A C 1
ATOM 1554 O O . CYS A 1 210 ? -8.508 -6.772 36.854 1.00 51.69 210 CYS A O 1
ATOM 1556 N N . GLU A 1 211 ? -9.953 -8.166 35.841 1.00 54.78 211 GLU A N 1
ATOM 1557 C CA . GLU A 1 211 ? -10.888 -8.260 36.963 1.00 54.78 211 GLU A CA 1
ATOM 1558 C C . GLU A 1 211 ? -10.883 -9.664 37.582 1.00 54.78 211 GLU A C 1
ATOM 1560 O O . GLU A 1 211 ? -10.749 -10.686 36.898 1.00 54.78 211 GLU A O 1
ATOM 1565 N N . SER A 1 212 ? -11.017 -9.701 38.911 1.00 45.91 212 SER A N 1
ATOM 1566 C CA . SER A 1 212 ? -11.125 -10.936 39.688 1.00 45.91 212 SER A CA 1
ATOM 1567 C C . SER A 1 212 ? -12.592 -11.329 39.831 1.00 45.91 212 SER A C 1
ATOM 1569 O O . SER A 1 212 ? -13.413 -10.551 40.321 1.00 45.91 212 SER A O 1
ATOM 1571 N N . LEU A 1 213 ? -12.930 -12.545 39.403 1.00 52.69 213 LEU A N 1
ATOM 1572 C CA . LEU A 1 213 ? -14.304 -13.042 39.393 1.00 52.69 213 LEU A CA 1
ATOM 1573 C C . LEU A 1 213 ? -14.689 -13.582 40.786 1.00 52.69 213 LEU A C 1
ATOM 1575 O O . LEU A 1 213 ? -14.588 -14.783 41.049 1.00 52.69 213 LEU A O 1
ATOM 1579 N N . GLU A 1 214 ? -15.143 -12.707 41.694 1.00 41.94 214 GLU A N 1
ATOM 1580 C CA . GLU A 1 214 ? -15.615 -13.078 43.045 1.00 41.94 214 GLU A CA 1
ATOM 1581 C C . GLU A 1 214 ? -16.899 -13.950 43.010 1.00 41.94 214 GLU A C 1
ATOM 1583 O O . GLU A 1 214 ? -17.999 -13.462 43.280 1.00 41.94 214 GLU A O 1
ATOM 1588 N N . GLY A 1 215 ? -16.800 -15.254 42.692 1.00 41.44 215 GLY A N 1
ATOM 1589 C CA . GLY A 1 215 ? -18.025 -16.038 42.442 1.00 41.44 215 GLY A CA 1
ATOM 1590 C C . GLY A 1 215 ? -18.051 -17.571 42.504 1.00 41.44 215 GLY A C 1
ATOM 1591 O O . GLY A 1 215 ? -19.135 -18.113 42.324 1.00 41.44 215 GLY A O 1
ATOM 1592 N N . GLY A 1 216 ? -16.971 -18.284 42.836 1.00 40.47 216 GLY A N 1
ATOM 1593 C CA . GLY A 1 216 ? -17.050 -19.676 43.325 1.00 40.47 216 GLY A CA 1
ATOM 1594 C C . GLY A 1 216 ? -17.257 -20.821 42.309 1.00 40.47 216 GLY A C 1
ATOM 1595 O O . GLY A 1 216 ? -18.107 -20.793 41.423 1.00 40.47 216 GLY A O 1
ATOM 1596 N N . ALA A 1 217 ? -16.518 -21.915 42.519 1.00 47.34 217 ALA A N 1
ATOM 1597 C CA . ALA A 1 217 ? -16.612 -23.149 41.729 1.00 47.34 217 ALA A CA 1
ATOM 1598 C C . ALA A 1 217 ? -17.945 -23.916 41.937 1.00 47.34 217 ALA A C 1
ATOM 1600 O O . ALA A 1 217 ? -18.059 -24.788 42.806 1.00 47.34 217 ALA A O 1
ATOM 1601 N N . GLY A 1 218 ? -18.960 -23.604 41.125 1.00 41.16 218 GLY A N 1
ATOM 1602 C CA . GLY A 1 218 ? -20.259 -24.289 41.092 1.00 41.16 218 GLY A CA 1
ATOM 1603 C C . GLY A 1 218 ? -20.357 -25.403 40.032 1.00 41.16 218 GLY A C 1
ATOM 1604 O O . GLY A 1 218 ? -19.694 -25.331 39.000 1.00 41.16 218 GLY A O 1
ATOM 1605 N N . PRO A 1 219 ? -21.195 -26.441 40.236 1.00 39.75 219 PRO A N 1
ATOM 1606 C CA . PRO A 1 219 ? -21.537 -27.383 39.173 1.00 39.75 219 PRO A CA 1
ATOM 1607 C C . PRO A 1 219 ? -22.425 -26.698 38.123 1.00 39.75 219 PRO A C 1
ATOM 1609 O O . PRO A 1 219 ? -23.358 -25.983 38.484 1.00 39.75 219 PRO A O 1
ATOM 1612 N N . VAL A 1 220 ? -22.157 -26.961 36.840 1.00 38.31 220 VAL A N 1
ATOM 1613 C CA . VAL A 1 220 ? -22.872 -26.365 35.698 1.00 38.31 220 VAL A CA 1
ATOM 1614 C C . VAL A 1 220 ? -24.393 -26.585 35.812 1.00 38.31 220 VAL A C 1
ATOM 1616 O O . VAL A 1 220 ? -24.826 -27.741 35.843 1.00 38.31 220 VAL A O 1
ATOM 1619 N N . PRO A 1 221 ? -25.216 -25.520 35.858 1.00 37.00 221 PRO A N 1
ATOM 1620 C CA . PRO A 1 221 ? -26.643 -25.622 35.584 1.00 37.00 221 PRO A CA 1
ATOM 1621 C C . PRO A 1 221 ? -26.866 -25.709 34.067 1.00 37.00 221 PRO A C 1
ATOM 1623 O O . PRO A 1 221 ? -26.251 -24.972 33.302 1.00 37.00 221 PRO A O 1
ATOM 1626 N N . GLU A 1 222 ? -27.751 -26.598 33.617 1.00 44.50 222 GLU A N 1
ATOM 1627 C CA . GLU A 1 222 ? -28.153 -26.649 32.207 1.00 44.50 222 GLU A CA 1
ATOM 1628 C C . GLU A 1 222 ? -29.032 -25.428 31.875 1.00 44.50 222 GLU A C 1
ATOM 1630 O O . GLU A 1 222 ? -30.161 -25.331 32.354 1.00 44.50 222 GLU A O 1
ATOM 1635 N N . ARG A 1 223 ? -28.492 -24.503 31.070 1.00 45.97 223 ARG A N 1
ATOM 1636 C CA . ARG A 1 223 ? -29.236 -23.565 30.209 1.00 45.97 223 ARG A CA 1
ATOM 1637 C C . ARG A 1 223 ? -28.380 -23.238 28.981 1.00 45.97 223 ARG A C 1
ATOM 1639 O O . ARG A 1 223 ? -27.794 -22.169 28.882 1.00 45.97 223 ARG A O 1
ATOM 1646 N N . GLY A 1 224 ? -28.233 -24.228 28.111 1.00 50.75 224 GLY A N 1
ATOM 1647 C CA . GLY A 1 224 ? -28.213 -23.955 26.677 1.00 50.75 224 GLY A CA 1
ATOM 1648 C C . GLY A 1 224 ? -29.599 -24.315 26.151 1.00 50.75 224 GLY A C 1
ATOM 1649 O O . GLY A 1 224 ? -30.215 -25.198 26.745 1.00 50.75 224 GLY A O 1
ATOM 1650 N N . ASP A 1 225 ? -30.050 -23.593 25.135 1.00 63.97 225 ASP A N 1
ATOM 1651 C CA . ASP A 1 225 ? -31.105 -23.908 24.153 1.00 63.97 225 ASP A CA 1
ATOM 1652 C C . ASP A 1 225 ? -31.079 -22.734 23.138 1.00 63.97 225 ASP A C 1
ATOM 1654 O O . ASP A 1 225 ? -30.954 -22.964 21.943 1.00 63.97 225 ASP A O 1
ATOM 1658 N N . CYS A 1 226 ? -30.942 -21.494 23.630 1.00 67.88 226 CYS A N 1
ATOM 1659 C CA . CYS A 1 226 ? -30.492 -20.319 22.874 1.00 67.88 226 CYS A CA 1
ATOM 1660 C C . CYS A 1 226 ? -29.299 -20.601 21.941 1.00 67.88 226 CYS A C 1
ATOM 1662 O O . CYS A 1 226 ? -28.268 -21.113 22.396 1.00 67.88 226 CYS A O 1
ATOM 1664 N N . GLY A 1 227 ? -29.444 -20.254 20.660 1.00 71.56 227 GLY A N 1
ATOM 1665 C CA . GLY A 1 227 ? -28.463 -20.502 19.606 1.00 71.56 227 GLY A CA 1
ATOM 1666 C C . GLY A 1 227 ? -28.592 -21.878 18.933 1.00 71.56 227 GLY A C 1
ATOM 1667 O O . GLY A 1 227 ? -27.735 -22.225 18.116 1.00 71.56 227 GLY A O 1
ATOM 1668 N N . ASP A 1 228 ? -29.618 -22.688 19.241 1.00 79.19 228 ASP A N 1
ATOM 1669 C CA . ASP A 1 228 ? -29.806 -24.029 18.651 1.00 79.19 228 ASP A CA 1
ATOM 1670 C C . ASP A 1 228 ? -30.713 -24.083 17.405 1.00 79.19 228 ASP A C 1
ATOM 1672 O O . ASP A 1 228 ? -30.605 -25.037 16.619 1.00 79.19 228 ASP A O 1
ATOM 1676 N N . GLY A 1 229 ? -31.537 -23.053 17.174 1.00 83.00 229 GLY A N 1
ATOM 1677 C CA . GLY A 1 229 ? -32.429 -22.932 16.016 1.00 83.00 229 GLY A CA 1
ATOM 1678 C C . GLY A 1 229 ? -33.930 -23.128 16.292 1.00 83.00 229 GLY A C 1
ATOM 1679 O O . GLY A 1 229 ? -34.711 -23.103 15.331 1.00 83.00 229 GLY A O 1
ATOM 1680 N N . GLU A 1 230 ? -34.361 -23.389 17.535 1.00 83.25 230 GLU A N 1
ATOM 1681 C CA . GLU A 1 230 ? -35.751 -23.760 17.879 1.00 83.25 230 GLU A CA 1
ATOM 1682 C C . GLU A 1 230 ? -36.358 -22.945 19.059 1.00 83.25 230 GLU A C 1
ATOM 1684 O O . GLU A 1 230 ? -36.823 -23.531 20.037 1.00 83.25 230 GLU A O 1
ATOM 1689 N N . LEU A 1 231 ? -36.437 -21.607 18.920 1.00 83.75 231 LEU A N 1
ATOM 1690 C CA . LEU A 1 231 ? -37.088 -20.621 19.827 1.00 83.75 231 LEU A CA 1
ATOM 1691 C C . LEU A 1 231 ? -38.065 -21.200 20.884 1.00 83.75 231 LEU A C 1
ATOM 1693 O O . LEU A 1 231 ? -39.193 -21.614 20.562 1.00 83.75 231 LEU A O 1
ATOM 1697 N N . ALA A 1 232 ? -37.666 -21.142 22.156 1.00 79.44 232 ALA A N 1
ATOM 1698 C CA . ALA A 1 232 ? -38.383 -21.709 23.298 1.00 79.44 232 ALA A CA 1
ATOM 1699 C C . ALA A 1 232 ? -39.465 -20.790 23.924 1.00 79.44 232 ALA A C 1
ATOM 1701 O O . ALA A 1 232 ? -39.674 -19.641 23.547 1.00 79.44 232 ALA A O 1
ATOM 1702 N N . ASP A 1 233 ? -40.180 -21.314 24.935 1.00 77.25 233 ASP A N 1
ATOM 1703 C CA . ASP A 1 233 ? -41.215 -20.588 25.706 1.00 77.25 233 ASP A CA 1
ATOM 1704 C C . ASP A 1 233 ? -40.624 -19.524 26.680 1.00 77.25 233 ASP A C 1
ATOM 1706 O O . ASP A 1 233 ? -41.393 -18.757 27.272 1.00 77.25 233 ASP A O 1
ATOM 1710 N N . ASP A 1 234 ? -39.299 -19.495 26.899 1.00 76.12 234 ASP A N 1
ATOM 1711 C CA . ASP A 1 234 ? -38.584 -18.563 27.798 1.00 76.12 234 ASP A CA 1
ATOM 1712 C C . ASP A 1 234 ? -37.411 -17.794 27.147 1.00 76.12 234 ASP A C 1
ATOM 1714 O O . ASP A 1 234 ? -36.501 -17.334 27.842 1.00 76.12 234 ASP A O 1
ATOM 1718 N N . GLU A 1 235 ? -37.493 -17.612 25.827 1.00 85.31 235 GLU A N 1
ATOM 1719 C CA . GLU A 1 235 ? -36.565 -16.865 24.964 1.00 85.31 235 GLU A CA 1
ATOM 1720 C C . GLU A 1 235 ? -37.336 -15.765 24.206 1.00 85.31 235 GLU A C 1
ATOM 1722 O O . GLU A 1 235 ? -38.525 -15.934 23.910 1.00 85.31 235 GLU A O 1
ATOM 1727 N N . ALA A 1 236 ? -36.708 -14.616 23.927 1.00 87.25 236 ALA A N 1
ATOM 1728 C CA . ALA A 1 236 ? -37.320 -13.552 23.118 1.00 87.25 236 ALA A CA 1
ATOM 1729 C C . ALA A 1 236 ? -37.072 -13.774 21.617 1.00 87.25 236 ALA A C 1
ATOM 1731 O O . ALA A 1 236 ? -37.990 -13.635 20.807 1.00 87.25 236 ALA A O 1
ATOM 1732 N N . CYS A 1 237 ? -35.850 -14.184 21.281 1.00 88.44 237 CYS A N 1
ATOM 1733 C CA . CYS A 1 237 ? -35.372 -14.512 19.945 1.00 88.44 237 CYS A CA 1
ATOM 1734 C C . CYS A 1 237 ? -34.571 -15.820 19.963 1.00 88.44 237 CYS A C 1
ATOM 1736 O O . CYS A 1 237 ? -34.240 -16.332 21.025 1.00 88.44 237 CYS A O 1
ATOM 1738 N N . ASP A 1 238 ? -34.285 -16.343 18.775 1.00 88.44 238 ASP A N 1
ATOM 1739 C CA . ASP A 1 238 ? -33.226 -17.309 18.480 1.00 88.44 238 ASP A CA 1
ATOM 1740 C C . ASP A 1 238 ? -32.921 -17.169 16.977 1.00 88.44 238 ASP A C 1
ATOM 1742 O O . ASP A 1 238 ? -33.849 -17.031 16.168 1.00 88.44 238 ASP A O 1
ATOM 1746 N N . ASP A 1 239 ? -31.642 -17.157 16.600 1.00 84.81 239 ASP A N 1
ATOM 1747 C CA . ASP A 1 239 ? -31.186 -17.158 15.200 1.00 84.81 239 ASP A CA 1
ATOM 1748 C C . ASP A 1 239 ? -30.316 -18.383 14.844 1.00 84.81 239 ASP A C 1
ATOM 1750 O O . ASP A 1 239 ? -29.854 -18.522 13.705 1.00 84.81 239 ASP A O 1
ATOM 1754 N N . GLY A 1 240 ? -30.190 -19.336 15.775 1.00 84.56 240 GLY A N 1
ATOM 1755 C CA . GLY A 1 240 ? -29.526 -20.620 15.571 1.00 84.56 240 GLY A CA 1
ATOM 1756 C C . GLY A 1 240 ? -27.998 -20.571 15.537 1.00 84.56 240 GLY A C 1
ATOM 1757 O O . GLY A 1 240 ? -27.394 -21.419 14.864 1.00 84.56 240 GLY A O 1
ATOM 1758 N N . ASN A 1 241 ? -27.364 -19.596 16.207 1.00 78.50 241 ASN A N 1
ATOM 1759 C CA . ASN A 1 241 ? -25.909 -19.568 16.372 1.00 78.50 241 ASN A CA 1
ATOM 1760 C C . ASN A 1 241 ? -25.409 -18.902 17.678 1.00 78.50 241 ASN A C 1
ATOM 1762 O O . ASN A 1 241 ? -26.181 -18.280 18.388 1.00 78.50 241 ASN A O 1
ATOM 1766 N N . ASP A 1 242 ? -24.116 -19.077 18.008 1.00 79.25 242 ASP A N 1
ATOM 1767 C CA . ASP A 1 242 ? -23.463 -18.529 19.223 1.00 79.25 242 ASP A CA 1
ATOM 1768 C C . ASP A 1 242 ? -22.845 -17.112 19.005 1.00 79.25 242 ASP A C 1
ATOM 1770 O O . ASP A 1 242 ? -21.910 -16.707 19.715 1.00 79.25 242 ASP A O 1
ATOM 1774 N N . VAL A 1 243 ? -23.254 -16.370 17.968 1.00 78.12 243 VAL A N 1
ATOM 1775 C CA . VAL A 1 243 ? -22.778 -14.993 17.727 1.00 78.12 243 VAL A CA 1
ATOM 17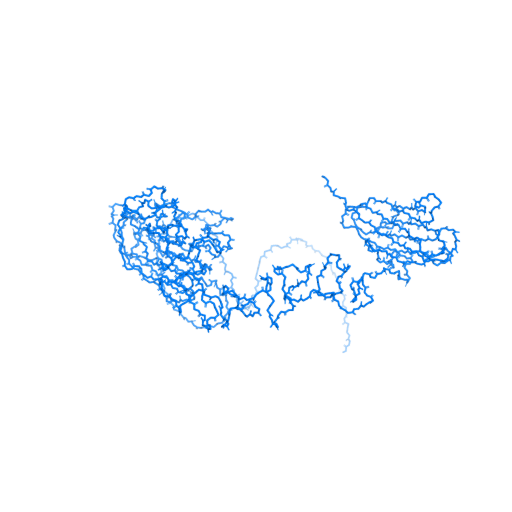76 C C . VAL A 1 243 ? -23.645 -14.030 18.540 1.00 78.12 243 VAL A C 1
ATOM 1778 O O . VAL A 1 243 ? -24.811 -14.281 18.793 1.00 78.12 243 VAL A O 1
ATOM 1781 N N . ASN A 1 244 ? -23.029 -12.967 19.063 1.00 78.25 244 ASN A N 1
ATOM 1782 C CA . ASN A 1 244 ? -23.701 -12.037 19.977 1.00 78.25 244 ASN A CA 1
ATOM 1783 C C . ASN A 1 244 ? -24.155 -10.743 19.284 1.00 78.25 244 ASN A C 1
ATOM 1785 O O . ASN A 1 244 ? -24.718 -9.883 19.941 1.00 78.25 244 ASN A O 1
ATOM 1789 N N . THR A 1 245 ? -23.799 -10.567 18.010 1.00 82.38 245 THR A N 1
ATOM 1790 C CA . THR A 1 245 ? -23.781 -9.281 17.295 1.00 82.38 245 THR A CA 1
ATOM 1791 C C . THR A 1 245 ? -24.709 -9.260 16.078 1.00 82.38 245 THR A C 1
ATOM 1793 O O . THR A 1 245 ? -24.659 -8.309 15.308 1.00 82.38 245 THR A O 1
ATOM 1796 N N . ASP A 1 246 ? -25.487 -10.311 15.818 1.00 83.44 246 ASP A N 1
ATOM 1797 C CA . ASP A 1 246 ? -26.352 -10.426 14.640 1.00 83.44 246 ASP A CA 1
ATOM 1798 C C . ASP A 1 246 ? -27.820 -10.082 14.931 1.00 83.44 246 ASP A C 1
ATOM 1800 O O . ASP A 1 246 ? -28.168 -8.901 14.860 1.00 83.44 246 ASP A O 1
ATOM 1804 N N . ALA A 1 247 ? -28.715 -11.041 15.187 1.00 84.00 247 ALA A N 1
ATOM 1805 C CA . ALA A 1 247 ? -30.146 -10.749 15.393 1.00 84.00 247 ALA A CA 1
ATOM 1806 C C . ALA A 1 247 ? -30.624 -11.029 16.822 1.00 84.00 247 ALA A C 1
ATOM 1808 O O . ALA A 1 247 ? -31.574 -10.393 17.287 1.00 84.00 247 ALA A O 1
ATOM 1809 N N . CYS A 1 248 ? -29.965 -11.955 17.507 1.00 87.25 248 CYS A N 1
ATOM 1810 C CA . CYS A 1 248 ? -30.231 -12.333 18.879 1.00 87.25 248 CYS A CA 1
ATOM 1811 C C . CYS A 1 248 ? -28.949 -12.225 19.710 1.00 87.25 248 CYS A C 1
ATOM 1813 O O . CYS A 1 248 ? -27.849 -12.476 19.223 1.00 87.25 248 CYS A O 1
ATOM 1815 N N . THR A 1 249 ? -29.076 -11.857 20.980 1.00 84.38 249 THR A N 1
ATOM 1816 C CA . THR A 1 249 ? -27.954 -11.956 21.922 1.00 84.38 249 THR A CA 1
ATOM 1817 C C . THR A 1 249 ? -27.797 -13.399 22.408 1.00 84.38 249 THR A C 1
ATOM 1819 O O . THR A 1 249 ? -28.771 -14.147 22.506 1.00 84.38 249 THR A O 1
ATOM 1822 N N . ASN A 1 250 ? -26.598 -13.783 22.855 1.00 75.56 250 ASN A N 1
ATOM 1823 C CA . ASN A 1 250 ? -26.347 -15.094 23.477 1.00 75.56 250 ASN A CA 1
ATOM 1824 C C . ASN A 1 250 ? -27.067 -15.299 24.837 1.00 75.56 250 ASN A C 1
ATOM 1826 O O . ASN A 1 250 ? -26.875 -16.328 25.493 1.00 75.56 250 ASN A O 1
ATOM 1830 N N . THR A 1 251 ? -27.876 -14.338 25.303 1.00 78.50 251 THR A N 1
ATOM 1831 C CA . THR A 1 251 ? -28.808 -14.497 26.437 1.00 78.50 251 THR A CA 1
ATOM 1832 C C . THR A 1 251 ? -30.266 -14.717 26.013 1.00 78.50 251 THR A C 1
ATOM 1834 O O . THR A 1 251 ? -31.104 -15.004 26.875 1.00 78.50 251 THR A O 1
ATOM 1837 N N . CYS A 1 252 ? -30.538 -14.694 24.704 1.00 80.75 252 CYS A N 1
ATOM 1838 C CA . CYS A 1 252 ? -31.849 -14.763 24.057 1.00 80.75 252 CYS A CA 1
ATOM 1839 C C . CYS A 1 252 ? -32.777 -13.572 24.336 1.00 80.75 252 CYS A C 1
ATOM 1841 O O . CYS A 1 252 ? -34.002 -13.716 24.426 1.00 80.75 252 CYS A O 1
ATOM 1843 N N . ASP A 1 253 ? -32.172 -12.389 24.418 1.00 86.56 253 ASP A N 1
ATOM 1844 C CA . ASP A 1 253 ? -32.818 -11.082 24.324 1.00 86.56 253 ASP A CA 1
ATOM 1845 C C . ASP A 1 253 ? -32.607 -10.520 22.894 1.00 86.56 253 ASP A C 1
ATOM 1847 O O . ASP A 1 253 ? -31.540 -10.734 22.308 1.00 86.56 253 ASP A O 1
ATOM 1851 N N . GLU A 1 254 ? -33.615 -9.855 22.306 1.00 88.00 254 GLU A N 1
ATOM 1852 C CA . GLU A 1 254 ? -33.486 -9.208 20.981 1.00 88.00 254 GLU A CA 1
ATOM 1853 C C . GLU A 1 254 ? -32.391 -8.128 21.046 1.00 88.00 254 GLU A C 1
ATOM 1855 O O . GLU A 1 254 ? -32.352 -7.378 22.019 1.00 88.00 254 GLU A O 1
ATOM 1860 N N . ALA A 1 255 ? -31.508 -8.056 20.042 1.00 86.44 255 ALA A N 1
ATOM 1861 C CA . ALA A 1 255 ? -30.442 -7.051 20.016 1.00 86.44 255 ALA A CA 1
ATOM 1862 C C . ALA A 1 255 ? -31.043 -5.641 19.842 1.00 86.44 255 ALA A C 1
ATOM 1864 O O . ALA A 1 255 ? -31.750 -5.382 18.858 1.00 86.44 255 ALA A O 1
ATOM 1865 N N . GLU A 1 256 ? -30.791 -4.751 20.803 1.00 87.75 256 GLU A N 1
ATOM 1866 C CA . GLU A 1 256 ? -31.387 -3.413 20.895 1.00 87.75 256 GLU A CA 1
ATOM 1867 C C . GLU A 1 256 ? -30.329 -2.371 21.285 1.00 87.75 256 GLU A C 1
ATOM 1869 O O . GLU A 1 256 ? -29.836 -2.398 22.409 1.00 87.75 256 GLU A O 1
ATOM 1874 N N . CYS A 1 257 ? -30.102 -1.378 20.417 1.00 87.94 257 CYS A N 1
ATOM 1875 C CA . CYS A 1 257 ? -29.350 -0.156 20.718 1.00 87.94 257 CYS A CA 1
ATOM 1876 C C . CYS A 1 257 ? -29.491 0.331 22.180 1.00 87.94 257 CYS A C 1
ATOM 1878 O O . CYS A 1 257 ? -30.574 0.732 22.642 1.00 87.94 257 CYS A O 1
ATOM 1880 N N . GLY A 1 258 ? -28.363 0.309 22.885 1.00 86.50 258 GLY A N 1
ATOM 1881 C CA . GLY A 1 258 ? -28.219 0.546 24.315 1.00 86.50 258 GLY A CA 1
ATOM 1882 C C . GLY A 1 258 ? -28.088 -0.723 25.167 1.00 86.50 258 GLY A C 1
ATOM 1883 O O . GLY A 1 258 ? -28.235 -0.629 26.391 1.00 86.50 258 GLY A O 1
ATOM 1884 N N . ASP A 1 259 ? -27.832 -1.893 24.572 1.00 82.06 259 ASP A N 1
ATOM 1885 C CA . ASP A 1 259 ? -27.583 -3.155 25.290 1.00 82.06 259 ASP A CA 1
ATOM 1886 C C . ASP A 1 259 ? -26.087 -3.423 25.575 1.00 82.06 259 ASP A C 1
ATOM 1888 O O . ASP A 1 259 ? -25.753 -4.236 26.448 1.00 82.06 259 ASP A O 1
ATOM 1892 N N . GLY A 1 260 ? -25.193 -2.664 24.931 1.00 86.88 260 GLY A N 1
ATOM 1893 C CA . GLY A 1 260 ? -23.737 -2.748 25.051 1.00 86.88 260 GLY A CA 1
ATOM 1894 C C . GLY A 1 260 ? -23.051 -3.551 23.941 1.00 86.88 260 GLY A C 1
ATOM 1895 O O . GLY A 1 260 ? -21.865 -3.869 24.089 1.00 86.88 260 GLY A O 1
ATOM 1896 N N . ILE A 1 261 ? -23.763 -3.937 22.875 1.00 83.81 261 ILE A N 1
ATOM 1897 C CA . ILE A 1 261 ? -23.287 -4.897 21.872 1.00 83.81 261 ILE A CA 1
ATOM 1898 C C . ILE A 1 261 ? -23.541 -4.395 20.439 1.00 83.81 261 ILE A C 1
ATOM 1900 O O . ILE A 1 261 ? -24.527 -4.752 19.803 1.00 83.81 261 ILE A O 1
ATOM 1904 N N . VAL A 1 262 ? -22.579 -3.650 19.879 1.00 86.06 262 VAL A N 1
ATOM 1905 C CA . VAL A 1 262 ? -22.654 -3.140 18.493 1.00 86.06 262 VAL A CA 1
ATOM 1906 C C . VAL A 1 262 ? -22.951 -4.260 17.491 1.00 86.06 262 VAL A C 1
ATOM 1908 O O . VAL A 1 262 ? -22.176 -5.221 17.365 1.00 86.06 262 VAL A O 1
ATOM 1911 N N . ARG A 1 263 ? -24.048 -4.127 16.741 1.00 87.06 263 ARG A N 1
ATOM 1912 C CA . ARG A 1 263 ? -24.440 -5.124 15.741 1.00 87.06 263 ARG A CA 1
ATOM 1913 C C . ARG A 1 263 ? -23.552 -5.103 14.496 1.00 87.06 263 ARG A C 1
ATOM 1915 O O . ARG A 1 263 ? -23.155 -4.062 13.983 1.00 87.06 263 ARG A O 1
ATOM 1922 N N . ALA A 1 264 ? -23.262 -6.291 13.971 1.00 79.44 264 ALA A N 1
ATOM 1923 C CA . ALA A 1 264 ? -22.339 -6.521 12.867 1.00 79.44 264 ALA A CA 1
ATOM 1924 C C . ALA A 1 264 ? -22.995 -7.317 11.728 1.00 79.44 264 ALA A C 1
ATOM 1926 O O . ALA A 1 264 ? -23.799 -8.220 11.948 1.00 79.44 264 ALA A O 1
ATOM 1927 N N . GLY A 1 265 ? -22.598 -7.021 10.486 1.00 78.62 265 GLY A N 1
ATOM 1928 C CA . GLY A 1 265 ? -23.108 -7.704 9.287 1.00 78.62 265 GLY A CA 1
ATOM 1929 C C . GLY A 1 265 ? -24.339 -7.059 8.638 1.00 78.62 265 GLY A C 1
ATOM 1930 O O . GLY A 1 265 ? -24.888 -7.637 7.700 1.00 78.62 265 GLY A O 1
ATOM 1931 N N . LEU A 1 266 ? -24.736 -5.871 9.099 1.00 84.94 266 LEU A N 1
ATOM 1932 C CA . LEU A 1 266 ? -25.664 -4.964 8.418 1.00 84.94 266 LEU A CA 1
ATOM 1933 C C . LEU A 1 266 ? -24.869 -3.879 7.674 1.00 84.94 266 LEU A C 1
ATOM 1935 O O . LEU A 1 266 ? -23.798 -3.480 8.135 1.00 84.94 266 LEU A O 1
ATOM 1939 N N . GLU A 1 267 ? -25.364 -3.409 6.528 1.00 82.44 267 GLU A N 1
ATOM 1940 C CA . GLU A 1 267 ? -24.754 -2.291 5.793 1.00 82.44 267 GLU A CA 1
ATOM 1941 C C . GLU A 1 267 ? -25.336 -0.942 6.255 1.00 82.44 267 GLU A C 1
ATOM 1943 O O . GLU A 1 267 ? -26.454 -0.856 6.768 1.00 82.44 267 GLU A O 1
ATOM 1948 N N . LEU A 1 268 ? -24.593 0.149 6.045 1.00 70.62 268 LEU A N 1
ATOM 1949 C CA . LEU A 1 268 ? -25.078 1.503 6.317 1.00 70.62 268 LEU A CA 1
ATOM 1950 C C . LEU A 1 268 ? -26.397 1.750 5.554 1.00 70.62 268 LEU A C 1
ATOM 1952 O O . LEU A 1 268 ? -26.425 1.652 4.325 1.00 70.62 268 LEU A O 1
ATOM 1956 N N . ASN A 1 269 ? -27.450 2.164 6.271 1.00 73.44 269 ASN A N 1
ATOM 1957 C CA . ASN A 1 269 ? -28.865 2.277 5.850 1.00 73.44 269 ASN A CA 1
ATOM 1958 C C . ASN A 1 269 ? -29.739 0.997 5.941 1.00 73.44 269 ASN A C 1
ATOM 1960 O O . ASN A 1 269 ? -30.909 1.073 5.553 1.00 73.44 269 ASN A O 1
ATOM 1964 N N . ASP A 1 270 ? -29.256 -0.140 6.455 1.00 85.25 270 ASP A N 1
ATOM 1965 C CA . ASP A 1 270 ? -30.137 -1.273 6.795 1.00 85.25 270 ASP A CA 1
ATOM 1966 C C . ASP A 1 270 ? -30.994 -0.990 8.051 1.00 85.25 270 ASP A C 1
ATOM 1968 O O . ASP A 1 270 ? -30.589 -0.267 8.965 1.00 85.25 270 ASP A O 1
ATOM 1972 N N . ASP A 1 271 ? -32.199 -1.575 8.110 1.00 81.88 271 ASP A N 1
ATOM 1973 C CA . ASP A 1 271 ? -33.110 -1.454 9.261 1.00 81.88 271 ASP A CA 1
ATOM 1974 C C . ASP A 1 271 ? -32.478 -2.107 10.513 1.00 81.88 271 ASP A C 1
ATOM 1976 O O . ASP A 1 271 ? -32.478 -3.332 10.656 1.00 81.88 271 ASP A O 1
ATOM 1980 N N . GLY A 1 272 ? -31.972 -1.281 11.436 1.00 80.50 272 GLY A N 1
ATOM 1981 C CA . GLY A 1 272 ? -31.288 -1.721 12.659 1.00 80.50 272 GLY A CA 1
ATOM 1982 C C . GLY A 1 272 ? -29.761 -1.803 12.553 1.00 80.50 272 GLY A C 1
ATOM 1983 O O . GLY A 1 272 ? -29.157 -2.507 13.356 1.00 80.50 272 GLY A O 1
ATOM 1984 N N . PHE A 1 273 ? -29.153 -1.133 11.566 1.00 86.75 273 PHE A N 1
ATOM 1985 C CA . PHE A 1 273 ? -27.713 -0.860 11.535 1.00 86.75 273 PHE A CA 1
ATOM 1986 C C . PHE A 1 273 ? -27.290 0.065 12.690 1.00 86.75 273 PHE A C 1
ATOM 1988 O O . PHE A 1 273 ? -27.955 1.065 12.964 1.00 86.75 273 PHE A O 1
ATOM 1995 N N . GLU A 1 274 ? -26.146 -0.240 13.299 1.00 88.94 274 GLU A N 1
ATOM 1996 C CA . GLU A 1 274 ? -25.572 0.465 14.445 1.00 88.94 274 GLU A CA 1
ATOM 1997 C C . GLU A 1 274 ? -24.096 0.761 14.149 1.00 88.94 274 GLU A C 1
ATOM 1999 O O . GLU A 1 274 ? -23.347 -0.127 13.740 1.00 88.94 274 GLU A O 1
ATOM 2004 N N . ALA A 1 275 ? -23.677 2.015 14.324 1.00 85.88 275 ALA A N 1
ATOM 2005 C CA . ALA A 1 275 ? -22.278 2.432 14.199 1.00 85.88 275 ALA A CA 1
ATOM 2006 C C . ALA A 1 275 ? -21.521 2.346 15.538 1.00 85.88 275 ALA A C 1
ATOM 2008 O O . ALA A 1 275 ? -20.292 2.340 15.550 1.00 85.88 275 ALA A O 1
ATOM 2009 N N . CYS A 1 276 ? -22.254 2.303 16.653 1.00 86.19 276 CYS A N 1
ATOM 2010 C CA . CYS A 1 276 ? -21.753 2.250 18.022 1.00 86.19 276 CYS A CA 1
ATOM 2011 C C . CYS A 1 276 ? -22.810 1.650 18.961 1.00 86.19 276 CYS A C 1
ATOM 2013 O O . CYS A 1 276 ? -23.960 1.486 18.571 1.00 86.19 276 CYS A O 1
ATOM 2015 N N . ASP A 1 277 ? -22.419 1.369 20.204 1.00 88.25 277 ASP A N 1
ATOM 2016 C CA . ASP A 1 277 ? -23.309 1.118 21.345 1.00 88.25 277 ASP A CA 1
ATOM 2017 C C . ASP A 1 277 ? -22.498 1.375 22.631 1.00 88.25 277 ASP A C 1
ATOM 2019 O O . ASP A 1 277 ? -21.351 0.928 22.738 1.00 88.25 277 ASP A O 1
ATOM 2023 N N . ASP A 1 278 ? -23.043 2.124 23.591 1.00 80.62 278 ASP A N 1
ATOM 2024 C CA . ASP A 1 278 ? -22.377 2.459 24.861 1.00 80.62 278 ASP A CA 1
ATOM 2025 C C . ASP A 1 278 ? -23.031 1.814 26.109 1.00 80.62 278 ASP A C 1
ATOM 2027 O O . ASP A 1 278 ? -22.618 2.074 27.245 1.00 80.62 278 ASP A O 1
ATOM 2031 N N . GLY A 1 279 ? -24.024 0.940 25.914 1.00 87.75 279 GLY A N 1
ATOM 2032 C CA . GLY A 1 279 ? -24.828 0.302 26.962 1.00 87.75 279 GLY A CA 1
ATOM 2033 C C . GLY A 1 279 ? -25.944 1.188 27.525 1.00 87.75 279 GLY A C 1
ATOM 2034 O O . GLY A 1 279 ? -26.354 1.011 28.682 1.00 87.75 279 GLY A O 1
ATOM 2035 N N . ASN A 1 280 ? -26.377 2.199 26.767 1.00 84.38 280 ASN A N 1
ATOM 2036 C CA . ASN A 1 280 ? -27.240 3.276 27.239 1.00 84.38 280 ASN A CA 1
ATOM 2037 C C . ASN A 1 280 ? -28.083 3.902 26.091 1.00 84.38 280 ASN A C 1
ATOM 2039 O O . ASN A 1 280 ? -27.968 3.540 24.929 1.00 84.38 280 ASN A O 1
ATOM 2043 N N . GLN A 1 281 ? -29.049 4.766 26.432 1.00 87.19 281 GLN A N 1
ATOM 2044 C CA . GLN A 1 281 ? -29.994 5.399 25.482 1.00 87.19 281 GLN A CA 1
ATOM 2045 C C . GLN A 1 281 ? -30.081 6.916 25.714 1.00 87.19 281 GLN A C 1
ATOM 2047 O O . GLN A 1 281 ? -31.164 7.517 25.709 1.00 87.19 281 GLN A O 1
ATOM 2052 N N . LEU A 1 282 ? -28.934 7.521 26.021 1.00 85.00 282 LEU A N 1
ATOM 2053 C CA . LEU A 1 282 ? -28.763 8.965 26.062 1.00 85.00 282 LEU A CA 1
ATOM 2054 C C . LEU A 1 282 ? -28.288 9.454 24.680 1.00 85.00 282 LEU A C 1
ATOM 2056 O O . LEU A 1 282 ? -28.994 9.243 23.695 1.00 85.00 282 LEU A O 1
ATOM 2060 N N . GLY A 1 283 ? -27.205 10.208 24.630 1.00 84.81 283 GLY A N 1
ATOM 2061 C CA . GLY A 1 283 ? -26.771 11.083 23.549 1.00 84.81 283 GLY A CA 1
ATOM 2062 C C . GLY A 1 283 ? -26.180 12.356 24.160 1.00 84.81 283 GLY A C 1
ATOM 2063 O O . GLY A 1 283 ? -26.561 12.761 25.268 1.00 84.81 283 GLY A O 1
ATOM 2064 N N . GLU A 1 284 ? -25.269 13.003 23.439 1.00 82.31 284 GLU A N 1
ATOM 2065 C CA . GLU A 1 284 ? -24.231 13.893 23.986 1.00 82.31 284 GLU A CA 1
ATOM 2066 C C . GLU A 1 284 ? -23.187 13.147 24.872 1.00 82.31 284 GLU A C 1
ATOM 2068 O O . GLU A 1 284 ? -22.446 13.788 25.627 1.00 82.31 284 GLU A O 1
ATOM 2073 N N . ASP A 1 285 ? -23.107 11.807 24.791 1.00 81.19 285 ASP A N 1
ATOM 2074 C CA . ASP A 1 285 ? -22.100 10.938 25.439 1.00 81.19 285 ASP A CA 1
ATOM 2075 C C . ASP A 1 285 ? -21.264 10.051 24.478 1.00 81.19 285 ASP A C 1
ATOM 2077 O O . ASP A 1 285 ? -20.295 9.423 24.925 1.00 81.19 285 ASP A O 1
ATOM 2081 N N . GLY A 1 286 ? -21.516 10.105 23.163 1.00 80.56 286 GLY A N 1
ATOM 2082 C CA . GLY A 1 286 ? -20.676 9.495 22.114 1.00 80.56 286 GLY A CA 1
ATOM 2083 C C . GLY A 1 286 ? -21.240 8.248 21.447 1.00 80.56 286 GLY A C 1
ATOM 2084 O O . GLY A 1 286 ? -20.536 7.545 20.719 1.00 80.56 286 GLY A O 1
ATOM 2085 N N . CYS A 1 287 ? -22.513 7.978 21.699 1.00 88.50 287 CYS A N 1
ATOM 2086 C CA . CYS A 1 287 ? -23.360 7.172 20.843 1.00 88.50 287 CYS A CA 1
ATOM 2087 C C . CYS A 1 287 ? -24.785 7.722 20.973 1.00 88.50 287 CYS A C 1
ATOM 2089 O O . CYS A 1 287 ? -25.298 7.874 22.082 1.00 88.50 287 CYS A O 1
ATOM 2091 N N . ASP A 1 288 ? -25.409 8.095 19.860 1.00 88.38 288 ASP A N 1
ATOM 2092 C CA . ASP A 1 288 ? -26.738 8.702 19.879 1.00 88.38 288 ASP A CA 1
ATOM 2093 C C . ASP A 1 288 ? -27.833 7.661 20.198 1.00 88.38 288 ASP A C 1
ATOM 2095 O O . ASP A 1 288 ? -27.663 6.457 20.032 1.00 88.38 288 ASP A O 1
ATOM 2099 N N . SER A 1 289 ? -29.024 8.127 20.581 1.00 89.38 289 SER A N 1
ATOM 2100 C CA . SER A 1 289 ? -30.211 7.285 20.836 1.00 89.38 289 SER A CA 1
ATOM 2101 C C . SER A 1 289 ? -30.741 6.448 19.645 1.00 89.38 289 SER A C 1
ATOM 2103 O O . SER A 1 289 ? -31.790 5.812 19.770 1.00 89.38 289 SER A O 1
ATOM 2105 N N . ASN A 1 290 ? -30.074 6.477 18.488 1.00 88.19 290 ASN A N 1
ATOM 2106 C CA . ASN A 1 290 ? -30.300 5.637 17.307 1.00 88.19 290 ASN A CA 1
ATOM 2107 C C . ASN A 1 290 ? -29.012 4.866 16.918 1.00 88.19 290 ASN A C 1
ATOM 2109 O O . ASN A 1 290 ? -28.892 4.395 15.784 1.00 88.19 290 ASN A O 1
ATOM 2113 N N . CYS A 1 291 ? -28.054 4.763 17.844 1.00 89.12 291 CYS A N 1
ATOM 2114 C CA . CYS A 1 291 ? -26.756 4.106 17.725 1.00 89.12 291 CYS A CA 1
ATOM 2115 C C . CYS A 1 291 ? -25.906 4.570 16.536 1.00 89.12 291 CYS A C 1
ATOM 2117 O O . CYS A 1 291 ? -25.241 3.776 15.866 1.00 89.12 291 CYS A O 1
ATOM 2119 N N . GLN A 1 292 ? -25.937 5.876 16.262 1.00 87.50 292 GLN A N 1
ATOM 2120 C CA . GLN A 1 292 ? -24.993 6.547 15.370 1.00 87.50 292 GLN A CA 1
ATOM 2121 C C . GLN A 1 292 ? -23.917 7.270 16.199 1.00 87.50 292 GLN A C 1
ATOM 2123 O O . GLN A 1 292 ? -24.193 7.740 17.302 1.00 87.50 292 GLN A O 1
ATOM 2128 N N . LEU A 1 293 ? -22.693 7.369 15.675 1.00 87.25 293 LEU A N 1
ATOM 2129 C CA . LEU A 1 293 ? -21.630 8.174 16.292 1.00 87.25 293 LEU A CA 1
ATOM 2130 C C . LEU A 1 293 ? -21.981 9.674 16.205 1.00 87.25 293 LEU A C 1
ATOM 2132 O O . LEU A 1 293 ? -22.715 10.088 15.304 1.00 87.25 293 LEU A O 1
ATOM 2136 N N . GLU A 1 294 ? -21.480 10.497 17.129 1.00 86.62 294 GLU A N 1
ATOM 2137 C CA . GLU A 1 294 ? -21.912 11.894 17.313 1.00 86.62 294 GLU A CA 1
ATOM 2138 C C . GLU A 1 294 ? -20.901 12.904 16.724 1.00 86.62 294 GLU A C 1
ATOM 2140 O O . GLU A 1 294 ? -20.654 13.966 17.303 1.00 86.62 294 GLU A O 1
ATOM 2145 N N . CYS A 1 295 ? -20.341 12.579 15.550 1.00 86.94 295 CYS A N 1
ATOM 2146 C CA . CYS A 1 295 ? -19.269 13.327 14.887 1.00 86.94 295 CYS A CA 1
ATOM 2147 C C . CYS A 1 295 ? -19.566 14.825 14.706 1.00 86.94 295 CYS A C 1
ATOM 2149 O O . CYS A 1 295 ? -20.686 15.225 14.378 1.00 86.94 295 CYS A O 1
ATOM 2151 N N . GLY A 1 296 ? -18.531 15.657 14.825 1.00 87.06 296 GLY A N 1
ATOM 2152 C CA . GLY A 1 296 ? -18.610 17.099 14.587 1.00 87.06 296 GLY A CA 1
ATOM 2153 C C . GLY A 1 296 ? -19.172 17.889 15.774 1.00 87.06 296 GLY A C 1
ATOM 2154 O O . GLY A 1 296 ? -19.499 19.072 15.634 1.00 87.06 296 GLY A O 1
ATOM 2155 N N . ASN A 1 297 ? -19.279 17.271 16.953 1.00 86.56 297 ASN A N 1
ATOM 2156 C CA . ASN A 1 297 ? -19.778 17.903 18.172 1.00 86.56 297 ASN A CA 1
ATOM 2157 C C . ASN A 1 297 ? -18.721 18.795 18.867 1.00 86.56 297 ASN A C 1
ATOM 2159 O O . ASN A 1 297 ? -19.090 19.776 19.529 1.00 86.56 297 ASN A O 1
ATOM 2163 N N . GLY A 1 298 ? -17.427 18.512 18.674 1.00 87.69 298 GLY A N 1
ATOM 2164 C CA . GLY A 1 298 ? -16.295 19.254 19.247 1.00 87.69 298 GLY A CA 1
ATOM 2165 C C . GLY A 1 298 ? -15.538 18.551 20.387 1.00 87.69 298 GLY A C 1
ATOM 2166 O O . GLY A 1 298 ? -14.585 19.135 20.915 1.00 87.69 298 GLY A O 1
ATOM 2167 N N . GLU A 1 299 ? -15.956 17.354 20.808 1.00 85.69 299 GLU A N 1
ATOM 2168 C CA . GLU A 1 299 ? -15.357 16.561 21.890 1.00 85.69 299 GLU A CA 1
ATOM 2169 C C . GLU A 1 299 ? -15.320 15.070 21.481 1.00 85.69 299 GLU A C 1
ATOM 2171 O O . GLU A 1 299 ? -16.369 14.447 21.359 1.00 85.69 299 GLU A O 1
ATOM 2176 N N . ILE A 1 300 ? -14.125 14.476 21.336 1.00 84.56 300 ILE A N 1
ATOM 2177 C CA . ILE A 1 300 ? -13.973 13.034 21.044 1.00 84.56 300 ILE A CA 1
ATOM 2178 C C . ILE A 1 300 ? -14.470 12.212 22.240 1.00 84.56 300 ILE A C 1
ATOM 2180 O O . ILE A 1 300 ? -13.877 12.269 23.328 1.00 84.56 300 ILE A O 1
ATOM 2184 N N . ASN A 1 301 ? -15.528 11.431 22.039 1.00 80.38 301 ASN A N 1
ATOM 2185 C CA . ASN A 1 301 ? -16.163 10.596 23.061 1.00 80.38 301 ASN A CA 1
ATOM 2186 C C . ASN A 1 301 ? -16.517 9.191 22.510 1.00 80.38 301 ASN A C 1
ATOM 2188 O O . ASN A 1 301 ? -16.030 8.785 21.457 1.00 80.38 301 ASN A O 1
ATOM 2192 N N . GLY A 1 302 ? -17.263 8.391 23.286 1.00 75.44 302 GLY A N 1
ATOM 2193 C CA . GLY A 1 302 ? -17.747 7.065 22.877 1.00 75.44 302 GLY A CA 1
ATOM 2194 C C . GLY A 1 302 ? -16.705 6.146 22.222 1.00 75.44 302 GLY A C 1
ATOM 2195 O O . GLY A 1 302 ? -15.762 5.685 22.872 1.00 75.44 302 GLY A O 1
ATOM 2196 N N . GLN A 1 303 ? -16.929 5.850 20.938 1.00 76.81 303 GLN A N 1
ATOM 2197 C CA . GLN A 1 303 ? -16.108 4.966 20.098 1.00 76.81 303 GLN A CA 1
ATOM 2198 C C . GLN A 1 303 ? -15.444 5.712 18.917 1.00 76.81 303 GLN A C 1
ATOM 2200 O O . GLN A 1 303 ? -14.925 5.084 17.995 1.00 76.81 303 GLN A O 1
ATOM 2205 N N . GLU A 1 304 ? -15.457 7.047 18.935 1.00 86.25 304 GLU A N 1
ATOM 2206 C CA . GLU A 1 304 ? -14.989 7.907 17.843 1.00 86.25 304 GLU A CA 1
ATOM 2207 C C . GLU A 1 304 ? -13.455 7.879 17.697 1.00 86.25 304 GLU A C 1
ATOM 2209 O O . GLU A 1 304 ? -12.720 7.953 18.687 1.00 86.25 304 GLU A O 1
ATOM 2214 N N . ALA A 1 305 ? -12.937 7.814 16.462 1.00 88.38 305 ALA A N 1
ATOM 2215 C CA . ALA A 1 305 ? -11.492 7.896 16.213 1.00 88.38 305 ALA A CA 1
ATOM 2216 C C . ALA A 1 305 ? -10.995 9.343 16.009 1.00 88.38 305 ALA A C 1
ATOM 2218 O O . ALA A 1 305 ? -9.802 9.613 16.180 1.00 88.38 305 ALA A O 1
ATOM 2219 N N . CYS A 1 306 ? -11.895 10.274 15.679 1.00 91.12 306 CYS A N 1
ATOM 2220 C CA . CYS A 1 306 ? -11.649 11.711 15.607 1.00 91.12 306 CYS A CA 1
ATOM 2221 C C . CYS A 1 306 ? -12.944 12.521 15.780 1.00 91.12 306 CYS A C 1
ATOM 2223 O O . CYS A 1 306 ? -14.041 11.987 15.659 1.00 91.12 306 CYS A O 1
ATOM 2225 N N . ASP A 1 307 ? -12.765 13.821 16.012 1.00 92.19 307 ASP A N 1
ATOM 2226 C CA . ASP A 1 307 ? -13.755 14.892 15.887 1.00 92.19 307 ASP A CA 1
ATOM 2227 C C . ASP A 1 307 ? -12.968 16.191 15.601 1.00 92.19 307 ASP A C 1
ATOM 2229 O O . ASP A 1 307 ? -11.888 16.393 16.174 1.00 92.19 307 ASP A O 1
ATOM 2233 N N . ASP A 1 308 ? -13.471 17.058 14.715 1.00 91.38 308 ASP A N 1
ATOM 2234 C CA . ASP A 1 308 ? -12.931 18.413 14.497 1.00 91.38 308 ASP A CA 1
ATOM 2235 C C . ASP A 1 308 ? -13.955 19.554 14.694 1.00 91.38 308 ASP A C 1
ATOM 2237 O O . ASP A 1 308 ? -13.628 20.739 14.539 1.00 91.38 308 ASP A O 1
ATOM 2241 N N . GLY A 1 309 ? -15.169 19.208 15.131 1.00 92.44 309 GLY A N 1
ATOM 2242 C CA . GLY A 1 309 ? -16.256 20.138 15.411 1.00 92.44 309 GLY A CA 1
ATOM 2243 C C . GLY A 1 309 ? -17.130 20.544 14.219 1.00 92.44 309 GLY A C 1
ATOM 2244 O O . GLY A 1 309 ? -17.802 21.580 14.335 1.00 92.44 309 GLY A O 1
ATOM 2245 N N . ASN A 1 310 ? -17.133 19.805 13.094 1.00 92.38 310 ASN A N 1
ATOM 2246 C CA . ASN A 1 310 ? -18.162 19.958 12.054 1.00 92.38 310 ASN A CA 1
ATOM 2247 C C . ASN A 1 310 ? -18.455 18.717 11.179 1.00 92.38 310 ASN A C 1
ATOM 2249 O O . ASN A 1 310 ? -17.627 17.830 11.037 1.00 92.38 310 ASN A O 1
ATOM 2253 N N . ASP A 1 311 ? -19.645 18.692 10.566 1.00 90.25 311 ASP A N 1
ATOM 2254 C CA . ASP A 1 311 ? -20.137 17.665 9.626 1.00 90.25 311 ASP A CA 1
ATOM 2255 C C . ASP A 1 311 ? -19.590 17.873 8.189 1.00 90.25 311 ASP A C 1
ATOM 2257 O O . ASP A 1 311 ? -20.332 18.066 7.219 1.00 90.25 311 ASP A O 1
ATOM 2261 N N . SER A 1 312 ? -18.265 17.914 8.053 1.00 93.00 312 SER A N 1
ATOM 2262 C CA . SER A 1 312 ? -17.552 18.046 6.777 1.00 93.00 312 SER A CA 1
ATOM 2263 C C . SER A 1 312 ? -16.646 16.830 6.537 1.00 93.00 312 SER A C 1
ATOM 2265 O O . SER A 1 312 ? -16.367 16.066 7.450 1.00 93.00 312 SER A O 1
ATOM 2267 N N . ASN A 1 313 ? -16.249 16.618 5.279 1.00 93.50 313 ASN A N 1
ATOM 2268 C CA . ASN A 1 313 ? -15.352 15.531 4.864 1.00 93.50 313 ASN A CA 1
ATOM 2269 C C . ASN A 1 313 ? -14.062 16.055 4.204 1.00 93.50 313 ASN A C 1
ATOM 2271 O O . ASN A 1 313 ? -13.242 15.267 3.758 1.00 93.50 313 ASN A O 1
ATOM 2275 N N . ASN A 1 314 ? -13.897 17.375 4.099 1.00 93.69 314 ASN A N 1
ATOM 2276 C CA . ASN A 1 314 ? -12.756 18.033 3.448 1.00 93.69 314 ASN A CA 1
ATOM 2277 C C . ASN A 1 314 ? -11.714 18.520 4.482 1.00 93.69 314 ASN A C 1
ATOM 2279 O O . ASN A 1 314 ? -10.907 19.404 4.203 1.00 93.69 314 ASN A O 1
ATOM 2283 N N . ASP A 1 315 ? -11.769 18.010 5.707 1.00 94.00 315 ASP A N 1
ATOM 2284 C CA . ASP A 1 315 ? -10.990 18.445 6.864 1.00 94.00 315 ASP A CA 1
ATOM 2285 C C . ASP A 1 315 ? -10.546 17.240 7.717 1.00 94.00 315 ASP A C 1
ATOM 2287 O O . ASP A 1 315 ? -10.341 16.155 7.182 1.00 94.00 315 ASP A O 1
ATOM 2291 N N . ALA A 1 316 ? -10.247 17.411 9.007 1.00 92.56 316 ALA A N 1
ATOM 2292 C CA . ALA A 1 316 ? -9.427 16.440 9.740 1.00 92.56 316 ALA A CA 1
ATOM 2293 C C . ALA A 1 316 ? -10.169 15.135 10.081 1.00 92.56 316 ALA A C 1
ATOM 2295 O O . ALA A 1 316 ? -9.529 14.132 10.419 1.00 92.56 316 ALA A O 1
ATOM 2296 N N . CYS A 1 317 ? -11.500 15.156 10.037 1.00 94.12 317 CYS A N 1
ATOM 2297 C CA . CYS A 1 317 ? -12.360 14.041 10.393 1.00 94.12 317 CYS A CA 1
ATOM 2298 C C . CYS A 1 317 ? -13.576 13.982 9.463 1.00 94.12 317 CYS A C 1
ATOM 2300 O O . CYS A 1 317 ? -14.260 14.983 9.297 1.00 94.12 317 CYS A O 1
ATOM 2302 N N . LEU A 1 318 ? -13.858 12.814 8.887 1.00 92.19 318 LEU A N 1
ATOM 2303 C CA . LEU A 1 318 ? -15.053 12.576 8.074 1.00 92.19 318 LEU A CA 1
ATOM 2304 C C . LEU A 1 318 ? -16.309 12.452 8.959 1.00 92.19 318 LEU A C 1
ATOM 2306 O O . LEU A 1 318 ? -16.211 11.976 10.089 1.00 92.19 318 LEU A O 1
ATOM 2310 N N . GLU A 1 319 ? -17.498 12.710 8.396 1.00 87.81 319 GLU A N 1
ATOM 2311 C CA . GLU A 1 319 ? -18.841 12.562 9.015 1.00 87.81 319 GLU A CA 1
ATOM 2312 C C . GLU A 1 319 ? -19.057 11.225 9.775 1.00 87.81 319 GLU A C 1
ATOM 2314 O O . GLU A 1 319 ? -19.892 11.144 10.671 1.00 87.81 319 GLU A O 1
ATOM 2319 N N . GLY A 1 320 ? -18.293 10.175 9.446 1.00 83.50 320 GLY A N 1
ATOM 2320 C CA . GLY A 1 320 ? -18.300 8.869 10.120 1.00 83.50 320 GLY A CA 1
ATOM 2321 C C . GLY A 1 320 ? -17.269 8.673 11.247 1.00 83.50 320 GLY A C 1
ATOM 2322 O O . GLY A 1 320 ? -16.935 7.524 11.529 1.00 83.50 320 GLY A O 1
ATOM 2323 N N . CYS A 1 321 ? -16.720 9.737 11.845 1.00 88.69 321 CYS A N 1
ATOM 2324 C CA . CYS A 1 321 ? -15.660 9.702 12.875 1.00 88.69 321 CYS A CA 1
ATOM 2325 C C . CYS A 1 321 ? -14.344 9.026 12.441 1.00 88.69 321 CYS A C 1
ATOM 2327 O O . CYS A 1 321 ? -13.598 8.515 13.284 1.00 88.69 321 CYS A O 1
ATOM 2329 N N . VAL A 1 322 ? -14.055 8.998 11.137 1.00 90.56 322 VAL A N 1
ATOM 2330 C CA . VAL A 1 322 ? -12.829 8.415 10.566 1.00 90.56 322 VAL A CA 1
ATOM 2331 C C . VAL A 1 322 ? -11.864 9.545 10.192 1.00 90.56 322 VAL A C 1
ATOM 2333 O O . VAL A 1 322 ? -12.292 10.474 9.509 1.00 90.56 322 VAL A O 1
ATOM 2336 N N . PRO A 1 323 ? -10.579 9.503 10.602 1.00 92.06 323 PRO A N 1
ATOM 2337 C CA . PRO A 1 323 ? -9.607 10.517 10.198 1.00 92.06 323 PRO A CA 1
ATOM 2338 C C . PRO A 1 323 ? -9.421 10.510 8.681 1.00 92.06 323 PRO A C 1
ATOM 2340 O O . PRO A 1 323 ? -9.240 9.428 8.110 1.00 92.06 323 PRO A O 1
ATOM 2343 N N . ALA A 1 324 ? -9.425 11.693 8.062 1.00 92.56 324 ALA A N 1
ATOM 2344 C CA . ALA A 1 324 ? -9.198 11.835 6.625 1.00 92.56 324 ALA A CA 1
ATOM 2345 C C . ALA A 1 324 ? -7.837 11.242 6.223 1.00 92.56 324 ALA A C 1
ATOM 2347 O O . ALA A 1 324 ? -6.826 11.428 6.917 1.00 92.56 324 ALA A O 1
ATOM 2348 N N . GLN A 1 325 ? -7.835 10.468 5.143 1.00 92.19 325 GLN A N 1
ATOM 2349 C CA . GLN A 1 325 ? -6.709 9.659 4.690 1.00 92.19 325 GLN A CA 1
ATOM 2350 C C . GLN A 1 325 ? -6.727 9.522 3.169 1.00 92.19 325 GLN A C 1
ATOM 2352 O O . GLN A 1 325 ? -7.573 8.811 2.635 1.00 92.19 325 GLN A O 1
ATOM 2357 N N . CYS A 1 326 ? -5.695 10.054 2.516 1.00 91.38 326 CYS A N 1
ATOM 2358 C CA . CYS A 1 326 ? -5.366 9.790 1.121 1.00 91.38 326 CYS A CA 1
ATOM 2359 C C . CYS A 1 326 ? -5.787 8.399 0.596 1.00 91.38 326 CYS A C 1
ATOM 2361 O O . CYS A 1 326 ? -5.255 7.352 1.004 1.00 91.38 326 CYS A O 1
ATOM 2363 N N . GLY A 1 327 ? -6.732 8.420 -0.339 1.00 91.25 327 GLY A N 1
ATOM 2364 C CA . GLY A 1 327 ? -7.418 7.279 -0.929 1.00 91.25 327 GLY A CA 1
ATOM 2365 C C . GLY A 1 327 ? -8.808 6.983 -0.351 1.00 91.25 327 GLY A C 1
ATOM 2366 O O . GLY A 1 327 ? -9.329 5.901 -0.635 1.00 91.25 327 GLY A O 1
ATOM 2367 N N . ASP A 1 328 ? -9.413 7.871 0.448 1.00 90.88 328 ASP A N 1
ATOM 2368 C CA . ASP A 1 328 ? -10.739 7.657 1.061 1.00 90.88 328 ASP A CA 1
ATOM 2369 C C . ASP A 1 328 ? -11.929 8.197 0.239 1.00 90.88 328 ASP A C 1
ATOM 2371 O O . ASP A 1 328 ? -13.064 7.735 0.417 1.00 90.88 328 ASP A O 1
ATOM 2375 N N . GLY A 1 329 ? -11.673 9.084 -0.727 1.00 92.56 329 GLY A N 1
ATOM 2376 C CA . GLY A 1 329 ? -12.667 9.689 -1.615 1.00 92.56 329 GLY A CA 1
ATOM 2377 C C . GLY A 1 329 ? -12.913 11.184 -1.383 1.00 92.56 329 GLY A C 1
ATOM 2378 O O . GLY A 1 329 ? -13.764 11.750 -2.084 1.00 92.56 329 GLY A O 1
ATOM 2379 N N . PHE A 1 330 ? -12.228 11.819 -0.424 1.00 93.88 330 PHE A N 1
ATOM 2380 C CA . PHE A 1 330 ? -12.410 13.227 -0.069 1.00 93.88 330 PHE A CA 1
ATOM 2381 C C . PHE A 1 330 ? -11.072 13.990 0.022 1.00 93.88 330 PHE A C 1
ATOM 2383 O O . PHE A 1 330 ? -10.135 13.568 0.678 1.00 93.88 330 PHE A O 1
ATOM 2390 N N . GLU A 1 331 ? -10.993 15.150 -0.640 1.00 94.69 331 GLU A N 1
ATOM 2391 C CA . GLU A 1 331 ? -9.804 16.023 -0.674 1.00 94.69 331 GLU A CA 1
ATOM 2392 C C . GLU A 1 331 ? -9.678 16.818 0.643 1.00 94.69 331 GLU A C 1
ATOM 2394 O O . GLU A 1 331 ? -10.518 17.686 0.906 1.00 94.69 331 GLU A O 1
ATOM 2399 N N . TYR A 1 332 ? -8.642 16.582 1.460 1.00 94.38 332 TYR A N 1
ATOM 2400 C CA . TYR A 1 332 ? -8.400 17.376 2.676 1.00 94.38 332 TYR A CA 1
ATOM 2401 C C . TYR A 1 332 ? -7.874 18.786 2.319 1.00 94.38 332 TYR A C 1
ATOM 2403 O O . TYR A 1 332 ? -6.682 18.978 2.053 1.00 94.38 332 TYR A O 1
ATOM 2411 N N . ASP A 1 333 ? -8.767 19.793 2.371 1.00 92.69 333 ASP A N 1
ATOM 2412 C CA . ASP A 1 333 ? -8.589 21.210 1.989 1.00 92.69 333 ASP A CA 1
ATOM 2413 C C . ASP A 1 333 ? -7.289 21.844 2.556 1.00 92.69 333 ASP A C 1
ATOM 2415 O O . ASP A 1 333 ? -7.270 22.552 3.572 1.00 92.69 333 ASP A O 1
ATOM 2419 N N . GLY A 1 334 ? -6.183 21.680 1.825 1.00 88.06 334 GLY A N 1
ATOM 2420 C CA . GLY A 1 334 ? -4.910 22.360 2.070 1.00 88.06 334 GLY A CA 1
ATOM 2421 C C . GLY A 1 334 ? -3.836 21.578 2.832 1.00 88.06 334 GLY A C 1
ATOM 2422 O O . GLY A 1 334 ? -2.773 22.162 3.064 1.00 88.06 334 GLY A O 1
ATOM 2423 N N . GLU A 1 335 ? -4.066 20.307 3.172 1.00 92.25 335 GLU A N 1
ATOM 2424 C CA . GLU A 1 335 ? -2.985 19.357 3.504 1.00 92.25 335 GLU A CA 1
ATOM 2425 C C . GLU A 1 335 ? -2.691 18.405 2.320 1.00 92.25 335 GLU A C 1
ATOM 2427 O O . GLU A 1 335 ? -1.540 18.006 2.144 1.00 92.25 335 GLU A O 1
ATOM 2432 N N . GLU A 1 336 ? -3.679 18.130 1.456 1.00 94.25 336 GLU A N 1
ATOM 2433 C CA . GLU A 1 336 ? -3.563 17.304 0.239 1.00 94.25 336 GLU A CA 1
ATOM 2434 C C . GLU A 1 336 ? -3.695 18.154 -1.053 1.00 94.25 336 GLU A C 1
ATOM 2436 O O . GLU A 1 336 ? -4.226 19.270 -1.022 1.00 94.25 336 GLU A O 1
ATOM 2441 N N . GLU A 1 337 ? -3.175 17.671 -2.195 1.00 94.75 337 GLU A N 1
ATOM 2442 C CA . GLU A 1 337 ? -3.359 18.302 -3.524 1.00 94.75 337 GLU A CA 1
ATOM 2443 C C . GLU A 1 337 ? -4.445 17.613 -4.379 1.00 94.75 337 GLU A C 1
ATOM 2445 O O . GLU A 1 337 ? -4.945 18.222 -5.327 1.00 94.75 337 GLU A O 1
ATOM 2450 N N . CYS A 1 338 ? -4.800 16.363 -4.065 1.00 94.31 338 CYS A N 1
ATOM 2451 C CA . CYS A 1 338 ? -5.847 15.571 -4.717 1.00 94.31 338 CYS A CA 1
ATOM 2452 C C . CYS A 1 338 ? -6.336 14.447 -3.794 1.00 94.31 338 CYS A C 1
ATOM 2454 O O . CYS A 1 338 ? -5.615 14.045 -2.894 1.00 94.31 338 CYS A O 1
ATOM 2456 N N . ASP A 1 339 ? -7.511 13.890 -4.086 1.00 94.31 339 ASP A N 1
ATOM 2457 C CA . ASP A 1 339 ? -7.903 12.532 -3.695 1.00 94.31 339 ASP A CA 1
ATOM 2458 C C . ASP A 1 339 ? -8.728 11.927 -4.850 1.00 94.31 339 ASP A C 1
ATOM 2460 O O . ASP A 1 339 ? -9.476 12.645 -5.527 1.00 94.31 339 ASP A O 1
ATOM 2464 N N . ASP A 1 340 ? -8.563 10.630 -5.128 1.00 91.94 340 ASP A N 1
ATOM 2465 C CA . ASP A 1 340 ? -9.304 9.910 -6.176 1.00 91.94 340 ASP A CA 1
ATOM 2466 C C . ASP A 1 340 ? -10.103 8.685 -5.660 1.00 91.94 340 ASP A C 1
ATOM 2468 O O . ASP A 1 340 ? -10.788 8.004 -6.434 1.00 91.94 340 ASP A O 1
ATOM 2472 N N . GLY A 1 341 ? -10.072 8.434 -4.348 1.00 93.25 341 GLY A N 1
ATOM 2473 C CA . GLY A 1 341 ? -10.719 7.305 -3.683 1.00 93.25 341 GLY A CA 1
ATOM 2474 C C . GLY A 1 341 ? -9.977 5.972 -3.788 1.00 93.25 341 GLY A C 1
ATOM 2475 O O . GLY A 1 341 ? -10.612 4.921 -3.623 1.00 93.25 341 GLY A O 1
ATOM 2476 N N . ASN A 1 342 ? -8.677 5.965 -4.116 1.00 92.44 342 ASN A N 1
ATOM 2477 C CA . ASN A 1 342 ? -7.873 4.743 -4.115 1.00 92.44 342 ASN A CA 1
ATOM 2478 C C . ASN A 1 342 ? -6.364 4.963 -3.818 1.00 92.44 342 ASN A C 1
ATOM 2480 O O . ASN A 1 342 ? -5.956 6.015 -3.348 1.00 92.44 342 ASN A O 1
ATOM 2484 N N . GLN A 1 343 ? -5.532 3.924 -3.985 1.00 90.00 343 GLN A N 1
ATOM 2485 C CA . GLN A 1 343 ? -4.096 3.921 -3.626 1.00 90.00 343 GLN A CA 1
ATOM 2486 C C . GLN A 1 343 ? -3.205 3.491 -4.810 1.00 90.00 343 GLN A C 1
ATOM 2488 O O . GLN A 1 343 ? -2.248 2.728 -4.646 1.00 90.00 343 GLN A O 1
ATOM 2493 N N . ASN A 1 344 ? -3.564 3.901 -6.029 1.00 91.56 344 ASN A N 1
ATOM 2494 C CA . ASN A 1 344 ? -2.904 3.488 -7.266 1.00 91.56 344 ASN A CA 1
ATOM 2495 C C . ASN A 1 344 ? -2.089 4.628 -7.887 1.00 91.56 344 ASN A C 1
ATOM 2497 O O . ASN A 1 344 ? -2.582 5.396 -8.702 1.00 91.56 344 ASN A O 1
ATOM 2501 N N . ASN A 1 345 ? -0.786 4.641 -7.618 1.00 90.75 345 ASN A N 1
ATOM 2502 C CA . ASN A 1 345 ? 0.125 5.667 -8.134 1.00 90.75 345 ASN A CA 1
ATOM 2503 C C . ASN A 1 345 ? 0.312 5.666 -9.679 1.00 90.75 345 ASN A C 1
ATOM 2505 O O . ASN A 1 345 ? 1.188 6.355 -10.184 1.00 90.75 345 ASN A O 1
ATOM 2509 N N . GLU A 1 346 ? -0.449 4.876 -10.449 1.00 89.19 346 GLU A N 1
ATOM 2510 C CA . GLU A 1 346 ? -0.409 4.850 -11.924 1.00 89.19 346 GLU A CA 1
ATOM 2511 C C . GLU A 1 346 ? -1.504 5.734 -12.581 1.00 89.19 346 GLU A C 1
ATOM 2513 O O . GLU A 1 346 ? -1.597 5.784 -13.814 1.00 89.19 346 GLU A O 1
ATOM 2518 N N . ASP A 1 347 ? -2.341 6.430 -11.796 1.00 90.38 347 ASP A N 1
ATOM 2519 C CA . ASP A 1 347 ? -3.417 7.317 -12.279 1.00 90.38 347 ASP A CA 1
ATOM 2520 C C . ASP A 1 347 ? -3.220 8.814 -11.928 1.00 90.38 347 ASP A C 1
ATOM 2522 O O . ASP A 1 347 ? -2.136 9.335 -12.167 1.00 90.38 347 ASP A O 1
ATOM 2526 N N . ASP A 1 348 ? -4.266 9.567 -11.570 1.00 89.69 348 ASP A N 1
ATOM 2527 C CA . ASP A 1 348 ? -4.215 11.036 -11.435 1.00 89.69 348 ASP A CA 1
ATOM 2528 C C . ASP A 1 348 ? -3.721 11.523 -10.056 1.00 89.69 348 ASP A C 1
ATOM 2530 O O . ASP A 1 348 ? -3.325 12.688 -9.958 1.00 89.69 348 ASP A O 1
ATOM 2534 N N . CYS A 1 349 ? -3.683 10.660 -9.033 1.00 94.50 349 CYS A N 1
ATOM 2535 C CA . CYS A 1 349 ? -3.244 11.002 -7.674 1.00 94.50 349 CYS A CA 1
ATOM 2536 C C . CYS A 1 349 ? -2.243 9.955 -7.139 1.00 94.50 349 CYS A C 1
ATOM 2538 O O . CYS A 1 349 ? -2.477 8.754 -7.263 1.00 94.50 349 CYS A O 1
ATOM 2540 N N . VAL A 1 350 ? -1.106 10.383 -6.572 1.00 92.75 350 VAL A N 1
ATOM 2541 C CA . VAL A 1 350 ? -0.023 9.474 -6.119 1.00 92.75 350 VAL A CA 1
ATOM 2542 C C . VAL A 1 350 ? 0.200 9.505 -4.604 1.00 92.75 350 VAL A C 1
ATOM 2544 O O . VAL A 1 350 ? -0.227 10.434 -3.922 1.00 92.75 350 VAL A O 1
ATOM 2547 N N . GLU A 1 351 ? 0.893 8.485 -4.078 1.00 88.12 351 GLU A N 1
ATOM 2548 C CA . GLU A 1 351 ? 1.258 8.310 -2.661 1.00 88.12 351 GLU A CA 1
ATOM 2549 C C . GLU A 1 351 ? 1.642 9.626 -1.954 1.00 88.12 351 GLU A C 1
ATOM 2551 O O . GLU A 1 351 ? 2.614 10.293 -2.311 1.00 88.12 351 GLU A O 1
ATOM 2556 N N . GLY A 1 352 ? 0.882 9.970 -0.908 1.00 87.38 352 GLY A N 1
ATOM 2557 C CA . GLY A 1 352 ? 0.961 11.269 -0.229 1.00 87.38 352 GLY A CA 1
ATOM 2558 C C . GLY A 1 352 ? -0.030 12.318 -0.748 1.00 87.38 352 GLY A C 1
ATOM 2559 O O . GLY A 1 352 ? 0.081 13.474 -0.352 1.00 87.38 352 GLY A O 1
ATOM 2560 N N . CYS A 1 353 ? -0.966 11.912 -1.609 1.00 93.50 353 CYS A N 1
ATOM 2561 C CA . CYS A 1 353 ? -2.038 12.715 -2.198 1.00 93.50 353 CYS A CA 1
ATOM 2562 C C . CYS A 1 353 ? -1.545 13.990 -2.879 1.00 93.50 353 CYS A C 1
ATOM 2564 O O . CYS A 1 353 ? -1.952 15.120 -2.598 1.00 93.50 353 CYS A O 1
ATOM 2566 N N . LEU A 1 354 ? -0.619 13.754 -3.807 1.00 93.25 354 LEU A N 1
ATOM 2567 C CA . LEU A 1 354 ? -0.063 14.742 -4.718 1.00 93.25 354 LEU A CA 1
ATOM 2568 C C . LEU A 1 354 ? -0.624 14.505 -6.125 1.00 93.25 354 LEU A C 1
ATOM 2570 O O . LEU A 1 354 ? -0.719 13.356 -6.560 1.00 93.25 354 LEU A O 1
ATOM 2574 N N . ASP A 1 355 ? -0.950 15.591 -6.840 1.00 92.81 355 ASP A N 1
ATOM 2575 C CA . ASP A 1 355 ? -1.191 15.575 -8.295 1.00 92.81 355 ASP A CA 1
ATOM 2576 C C . ASP A 1 355 ? -0.111 14.696 -8.959 1.00 92.81 355 ASP A C 1
ATOM 2578 O O . ASP A 1 355 ? 1.082 14.978 -8.787 1.00 92.81 355 ASP A O 1
ATOM 2582 N N . ALA A 1 356 ? -0.495 13.708 -9.767 1.00 91.44 356 ALA A N 1
ATOM 2583 C CA . ALA A 1 356 ? 0.478 12.909 -10.511 1.00 91.44 356 ALA A CA 1
ATOM 2584 C C . ALA A 1 356 ? 1.194 13.761 -11.582 1.00 91.44 356 ALA A C 1
ATOM 2586 O O . ALA A 1 356 ? 0.554 14.463 -12.382 1.00 91.44 356 ALA A O 1
ATOM 2587 N N . ARG A 1 357 ? 2.530 13.729 -11.609 1.00 90.94 357 ARG A N 1
ATOM 2588 C CA . ARG A 1 357 ? 3.391 14.630 -12.396 1.00 90.94 357 ARG A CA 1
ATOM 2589 C C . ARG A 1 357 ? 4.623 13.885 -12.916 1.00 90.94 357 ARG A C 1
ATOM 2591 O O . ARG A 1 357 ? 5.326 13.244 -12.153 1.00 90.94 357 ARG A O 1
ATOM 2598 N N . CYS A 1 358 ? 4.971 14.122 -14.181 1.00 90.38 358 CYS A N 1
ATOM 2599 C CA . CYS A 1 358 ? 6.280 13.772 -14.742 1.00 90.38 358 CYS A CA 1
ATOM 2600 C C . CYS A 1 358 ? 7.430 14.121 -13.772 1.00 90.38 358 CYS A C 1
ATOM 2602 O O . CYS A 1 358 ? 7.583 15.296 -13.417 1.00 90.38 358 CYS A O 1
ATOM 2604 N N . GLY A 1 359 ? 8.213 13.124 -13.347 1.00 88.69 359 GLY A N 1
ATOM 2605 C CA . GLY A 1 359 ? 9.272 13.268 -12.343 1.00 88.69 359 GLY A CA 1
ATOM 2606 C C . GLY A 1 359 ? 8.877 12.885 -10.908 1.00 88.69 359 GLY A C 1
ATOM 2607 O O . GLY A 1 359 ? 9.690 13.085 -10.003 1.00 88.69 359 GLY A O 1
ATOM 2608 N N . ASP A 1 360 ? 7.666 12.369 -10.660 1.00 89.00 360 ASP A N 1
ATOM 2609 C CA . ASP A 1 360 ? 7.225 11.918 -9.327 1.00 89.00 360 ASP A CA 1
ATOM 2610 C C . ASP A 1 360 ? 7.716 10.507 -8.936 1.00 89.00 360 ASP A C 1
ATOM 2612 O O . ASP A 1 360 ? 7.708 10.162 -7.750 1.00 89.00 360 ASP A O 1
ATOM 2616 N N . GLY A 1 361 ? 8.235 9.728 -9.893 1.00 89.38 361 GLY A N 1
ATOM 2617 C CA . GLY A 1 361 ? 8.739 8.367 -9.679 1.00 89.38 361 GLY A CA 1
ATOM 2618 C C . GLY A 1 361 ? 7.794 7.244 -10.120 1.00 89.38 361 GLY A C 1
ATOM 2619 O O . GLY A 1 361 ? 8.173 6.068 -10.022 1.00 89.38 361 GLY A O 1
ATOM 2620 N N . PHE A 1 362 ? 6.594 7.566 -10.608 1.00 90.94 362 PHE A N 1
ATOM 2621 C CA . PHE A 1 362 ? 5.594 6.609 -11.082 1.00 90.94 362 PHE A CA 1
ATOM 2622 C C . PHE A 1 362 ? 5.343 6.756 -12.593 1.00 90.94 362 PHE A C 1
ATOM 2624 O O . PHE A 1 362 ? 5.676 7.768 -13.194 1.00 90.94 362 PHE A O 1
ATOM 2631 N N . LEU A 1 363 ? 4.828 5.704 -13.248 1.00 89.94 363 LEU A N 1
ATOM 2632 C CA . LEU A 1 363 ? 4.685 5.665 -14.712 1.00 89.94 363 LEU A CA 1
ATOM 2633 C C . LEU A 1 363 ? 3.233 5.438 -15.133 1.00 89.94 363 LEU A C 1
ATOM 2635 O O . LEU A 1 363 ? 2.722 4.317 -15.076 1.00 89.94 363 LEU A O 1
ATOM 2639 N N . ARG A 1 364 ? 2.601 6.482 -15.660 1.00 90.31 364 ARG A N 1
ATOM 2640 C CA . ARG A 1 364 ? 1.197 6.491 -16.080 1.00 90.31 364 ARG A CA 1
ATOM 2641 C C . ARG A 1 364 ? 1.017 5.972 -17.514 1.00 90.31 364 ARG A C 1
ATOM 2643 O O . ARG A 1 364 ? 1.135 6.729 -18.486 1.00 90.31 364 ARG A O 1
ATOM 2650 N N . GLU A 1 365 ? 0.706 4.679 -17.686 1.00 84.56 365 GLU A N 1
ATOM 2651 C CA . GLU A 1 365 ? 0.619 4.057 -19.025 1.00 84.56 365 GLU A CA 1
ATOM 2652 C C . GLU A 1 365 ? -0.377 4.785 -19.955 1.00 84.56 365 GLU A C 1
ATOM 2654 O O . GLU A 1 365 ? -1.595 4.755 -19.779 1.00 84.56 365 GLU A O 1
ATOM 2659 N N . GLY A 1 366 ? 0.152 5.395 -21.020 1.00 83.06 366 GLY A N 1
ATOM 2660 C CA . GLY A 1 366 ? -0.644 6.064 -22.053 1.00 83.06 366 GLY A CA 1
ATOM 2661 C C . GLY A 1 366 ? -0.990 7.527 -21.759 1.00 83.06 366 GLY A C 1
ATOM 2662 O O . GLY A 1 366 ? -1.604 8.167 -22.618 1.00 83.06 366 GLY A O 1
ATOM 2663 N N . VAL A 1 367 ? -0.566 8.058 -20.609 1.00 88.00 367 VAL A N 1
ATOM 2664 C CA . VAL A 1 367 ? -0.480 9.504 -20.346 1.00 88.00 367 VAL A CA 1
ATOM 2665 C C . VAL A 1 367 ? 0.904 10.016 -20.751 1.00 88.00 367 VAL A C 1
ATOM 2667 O O . VAL A 1 367 ? 0.994 11.013 -21.467 1.00 88.00 367 VAL A O 1
ATOM 2670 N N . GLU A 1 368 ? 1.958 9.279 -20.392 1.00 89.56 368 GLU A N 1
ATOM 2671 C CA . GLU A 1 368 ? 3.358 9.614 -20.681 1.00 89.56 368 GLU A CA 1
ATOM 2672 C C . GLU A 1 368 ? 4.158 8.413 -21.224 1.00 89.56 368 GLU A C 1
ATOM 2674 O O . GLU A 1 368 ? 3.649 7.288 -21.305 1.00 89.56 368 GLU A O 1
ATOM 2679 N N . GLU A 1 369 ? 5.401 8.643 -21.666 1.00 87.50 369 GLU A N 1
ATOM 2680 C CA . GLU A 1 369 ? 6.253 7.582 -22.226 1.00 87.50 369 GLU A CA 1
ATOM 2681 C C . GLU A 1 369 ? 7.300 7.055 -21.232 1.00 87.50 369 GLU A C 1
ATOM 2683 O O . GLU A 1 369 ? 7.725 5.903 -21.336 1.00 87.50 369 GLU A O 1
ATOM 2688 N N . CYS A 1 370 ? 7.747 7.862 -20.281 1.00 87.44 370 CYS A N 1
ATOM 2689 C CA . CYS A 1 370 ? 8.690 7.518 -19.216 1.00 87.44 370 CYS A CA 1
ATOM 2690 C C . CYS A 1 370 ? 8.411 8.418 -18.011 1.00 87.44 370 CYS A C 1
ATOM 2692 O O . CYS A 1 370 ? 7.795 9.455 -18.193 1.00 87.44 370 CYS A O 1
ATOM 2694 N N . ASP A 1 371 ? 8.877 8.032 -16.827 1.00 90.62 371 ASP A N 1
ATOM 2695 C CA . ASP A 1 371 ? 9.122 8.990 -15.747 1.00 90.62 371 ASP A CA 1
ATOM 2696 C C . ASP A 1 371 ? 10.543 9.551 -15.917 1.00 90.62 371 ASP A C 1
ATOM 2698 O O . ASP A 1 371 ? 11.439 8.809 -16.342 1.00 90.62 371 ASP A O 1
ATOM 2702 N N . ASP A 1 372 ? 10.735 10.841 -15.630 1.00 89.12 372 ASP A N 1
ATOM 2703 C CA . ASP A 1 372 ? 12.012 11.548 -15.823 1.00 89.12 372 ASP A CA 1
ATOM 2704 C C . ASP A 1 372 ? 12.953 11.371 -14.619 1.00 89.12 372 ASP A C 1
ATOM 2706 O O . ASP A 1 372 ? 14.163 11.229 -14.774 1.00 89.12 372 ASP A O 1
ATOM 2710 N N . GLY A 1 373 ? 12.404 11.342 -13.401 1.00 87.31 373 GLY A N 1
ATOM 2711 C CA . GLY A 1 373 ? 13.137 11.128 -12.149 1.00 87.31 373 GLY A CA 1
ATOM 2712 C C . GLY A 1 373 ? 14.168 12.198 -11.730 1.00 87.31 373 GLY A C 1
ATOM 2713 O O . GLY A 1 373 ? 14.580 12.185 -10.565 1.00 87.31 373 GLY A O 1
ATOM 2714 N N . ASP A 1 374 ? 14.599 13.115 -12.611 1.00 83.94 374 ASP A N 1
ATOM 2715 C CA . ASP A 1 374 ? 15.425 14.282 -12.253 1.00 83.94 374 ASP A CA 1
ATOM 2716 C C . ASP A 1 374 ? 15.064 15.619 -12.965 1.00 83.94 374 ASP A C 1
ATOM 2718 O O . ASP A 1 374 ? 13.939 16.090 -12.821 1.00 83.94 374 ASP A O 1
ATOM 2722 N N . GLU A 1 375 ? 16.017 16.313 -13.601 1.00 82.94 375 GLU A N 1
ATOM 2723 C CA . GLU A 1 375 ? 15.840 17.611 -14.290 1.00 82.94 375 GLU A CA 1
ATOM 2724 C C . GLU A 1 375 ? 16.647 17.685 -15.625 1.00 82.94 375 GLU A C 1
ATOM 2726 O O . GLU A 1 375 ? 16.762 18.771 -16.205 1.00 82.94 375 GLU A O 1
ATOM 2731 N N . ASP A 1 376 ? 17.246 16.594 -16.132 1.00 81.06 376 ASP A N 1
ATOM 2732 C CA . ASP A 1 376 ? 18.215 16.619 -17.254 1.00 81.06 376 ASP A CA 1
ATOM 2733 C C . ASP A 1 376 ? 17.638 16.181 -18.625 1.00 81.06 376 ASP A C 1
ATOM 2735 O O . ASP A 1 376 ? 17.702 15.019 -19.013 1.00 81.06 376 ASP A O 1
ATOM 2739 N N . ASP A 1 377 ? 17.179 17.147 -19.435 1.00 80.50 377 ASP A N 1
ATOM 2740 C CA . ASP A 1 377 ? 16.713 16.964 -20.834 1.00 80.50 377 ASP A CA 1
ATOM 2741 C C . ASP A 1 377 ? 17.728 16.275 -21.803 1.00 80.50 377 ASP A C 1
ATOM 2743 O O . ASP A 1 377 ? 17.409 16.069 -22.981 1.00 80.50 377 ASP A O 1
ATOM 2747 N N . GLU A 1 378 ? 18.968 15.970 -21.384 1.00 74.75 378 GLU A N 1
ATOM 2748 C CA . GLU A 1 378 ? 19.967 15.212 -22.169 1.00 74.75 378 GLU A CA 1
ATOM 2749 C C . GLU A 1 378 ? 20.002 13.687 -21.839 1.00 74.75 378 GLU A C 1
ATOM 2751 O O . GLU A 1 378 ? 20.893 12.979 -22.329 1.00 74.75 378 GLU A O 1
ATOM 2756 N N . ASP A 1 379 ? 19.043 13.181 -21.048 1.00 74.12 379 ASP A N 1
ATOM 2757 C CA . ASP A 1 379 ? 18.890 11.789 -20.569 1.00 74.12 379 ASP A CA 1
ATOM 2758 C C . ASP A 1 379 ? 18.164 10.816 -21.562 1.00 74.12 379 ASP A C 1
ATOM 2760 O O . ASP A 1 379 ? 17.945 11.093 -22.745 1.00 74.12 379 ASP A O 1
ATOM 2764 N N . ASP A 1 380 ? 17.856 9.595 -21.106 1.00 77.81 380 ASP A N 1
ATOM 2765 C CA . ASP A 1 380 ? 16.961 8.609 -21.709 1.00 77.81 380 ASP A CA 1
ATOM 2766 C C . ASP A 1 380 ? 15.457 9.022 -21.607 1.00 77.81 380 ASP A C 1
ATOM 2768 O O . ASP A 1 380 ? 14.645 8.452 -22.353 1.00 77.81 380 ASP A O 1
ATOM 2772 N N . CYS A 1 381 ? 15.064 9.981 -20.757 1.00 85.56 381 CYS A N 1
ATOM 2773 C CA . CYS A 1 381 ? 13.744 10.652 -20.724 1.00 85.56 381 CYS A CA 1
ATOM 2774 C C . CYS A 1 381 ? 13.866 12.184 -20.977 1.00 85.56 381 CYS A C 1
ATOM 2776 O O . CYS A 1 381 ? 14.867 12.616 -21.549 1.00 85.56 381 CYS A O 1
ATOM 2778 N N . THR A 1 382 ? 12.832 12.986 -20.681 1.00 88.06 382 THR A N 1
ATOM 2779 C CA . THR A 1 382 ? 12.872 14.468 -20.681 1.00 88.06 382 THR A CA 1
ATOM 2780 C C . THR A 1 382 ? 11.891 15.051 -19.661 1.00 88.06 382 THR A C 1
ATOM 2782 O O . THR A 1 382 ? 10.910 14.399 -19.304 1.00 88.06 382 THR A O 1
ATOM 2785 N N . ASN A 1 383 ? 12.018 16.346 -19.340 1.00 86.25 383 ASN A N 1
ATOM 2786 C CA . ASN A 1 383 ? 11.100 17.068 -18.440 1.00 86.25 383 ASN A CA 1
ATOM 2787 C C . ASN A 1 383 ? 9.660 17.243 -19.008 1.00 86.25 383 ASN A C 1
ATOM 2789 O O . ASN A 1 383 ? 8.803 17.857 -18.371 1.00 86.25 383 ASN A O 1
ATOM 2793 N N . GLU A 1 384 ? 9.377 16.756 -20.226 1.00 88.56 384 GLU A N 1
ATOM 2794 C CA . GLU A 1 384 ? 8.016 16.617 -20.789 1.00 88.56 384 GLU A CA 1
ATOM 2795 C C . GLU A 1 384 ? 7.548 15.136 -20.817 1.00 88.56 384 GLU A C 1
ATOM 2797 O O . GLU A 1 384 ? 6.534 14.821 -21.442 1.00 88.56 384 GLU A O 1
ATOM 2802 N N . CYS A 1 385 ? 8.293 14.234 -20.166 1.00 89.31 385 CYS A N 1
ATOM 2803 C CA . CYS A 1 385 ? 8.125 12.777 -20.091 1.00 89.31 385 CYS A CA 1
ATOM 2804 C C . CYS A 1 385 ? 7.965 12.070 -21.450 1.00 89.31 385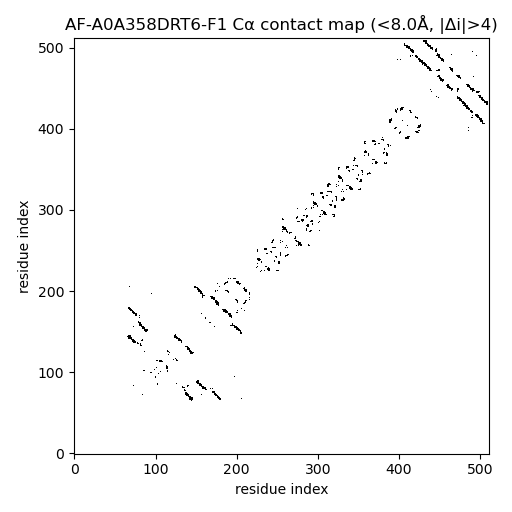 CYS A C 1
ATOM 2806 O O . CYS A 1 385 ? 7.154 11.155 -21.652 1.00 89.31 385 CYS A O 1
ATOM 2808 N N . LEU A 1 386 ? 8.797 12.506 -22.404 1.00 85.19 386 LEU A N 1
ATOM 2809 C CA . LEU A 1 386 ? 8.925 11.953 -23.751 1.00 85.19 386 LEU A CA 1
ATOM 2810 C C . LEU A 1 386 ? 10.266 11.231 -23.897 1.00 85.19 386 LEU A C 1
ATOM 2812 O O . LEU A 1 386 ? 11.308 11.743 -23.495 1.00 85.19 386 LEU A O 1
ATOM 2816 N N . ARG A 1 387 ? 10.292 10.064 -24.548 1.00 77.25 387 ARG A N 1
ATOM 2817 C CA . ARG A 1 387 ? 11.553 9.328 -24.726 1.00 77.25 387 ARG A CA 1
ATOM 2818 C C . ARG A 1 387 ? 12.410 9.937 -25.833 1.00 77.25 387 ARG A C 1
ATOM 2820 O O . ARG A 1 387 ? 12.011 9.965 -26.999 1.00 77.25 387 ARG A O 1
ATOM 2827 N N . VAL A 1 388 ? 13.646 10.310 -25.504 1.00 72.62 388 VAL A N 1
ATOM 2828 C CA . VAL A 1 388 ? 14.635 10.759 -26.498 1.00 72.62 388 VAL A CA 1
ATOM 2829 C C . VAL A 1 388 ? 14.958 9.629 -27.496 1.00 72.62 388 VAL A C 1
ATOM 2831 O O . VAL A 1 388 ? 15.152 8.464 -27.118 1.00 72.62 388 VAL A O 1
ATOM 2834 N N . GLU A 1 389 ? 15.020 9.962 -28.794 1.00 70.19 389 GLU A N 1
ATOM 2835 C CA . GLU A 1 389 ? 15.517 9.049 -29.835 1.00 70.19 389 GLU A CA 1
ATOM 2836 C C . GLU A 1 389 ? 17.008 8.769 -29.599 1.00 70.19 389 GLU A C 1
ATOM 2838 O O . GLU A 1 389 ? 17.825 9.692 -29.583 1.00 70.19 389 GLU A O 1
ATOM 2843 N N . GLN A 1 390 ? 17.389 7.495 -29.460 1.00 75.44 390 GLN A N 1
ATOM 2844 C CA . GLN A 1 390 ? 18.790 7.131 -29.234 1.00 75.44 390 GLN A CA 1
ATOM 2845 C C . GLN A 1 390 ? 19.667 7.621 -30.382 1.00 75.44 390 GLN A C 1
ATOM 2847 O O . GLN A 1 390 ? 19.348 7.389 -31.543 1.00 75.44 390 GLN A O 1
ATOM 2852 N N . GLN A 1 391 ? 20.805 8.234 -30.072 1.00 84.31 391 GLN A N 1
ATOM 2853 C CA . GLN A 1 391 ? 21.798 8.631 -31.068 1.00 84.31 391 GLN A CA 1
ATOM 2854 C C . GLN A 1 391 ? 23.084 7.822 -30.873 1.00 84.31 391 GLN A C 1
ATOM 2856 O O . GLN A 1 391 ? 23.468 7.500 -29.746 1.00 84.31 391 GLN A O 1
ATOM 2861 N N . GLU A 1 392 ? 23.750 7.451 -31.966 1.00 87.50 392 GLU A N 1
ATOM 2862 C CA . GLU A 1 392 ? 25.058 6.797 -31.875 1.00 87.50 392 GLU A CA 1
ATOM 2863 C C . GLU A 1 392 ? 26.119 7.729 -31.258 1.00 87.50 392 GLU A C 1
ATOM 2865 O O . GLU A 1 392 ? 26.038 8.954 -31.358 1.00 87.50 392 GLU A O 1
ATOM 2870 N N . VAL A 1 393 ? 27.152 7.150 -30.638 1.00 89.69 393 VAL A N 1
ATOM 2871 C CA . VAL A 1 393 ? 28.243 7.924 -30.024 1.00 89.69 393 VAL A CA 1
ATOM 2872 C C . VAL A 1 393 ? 29.585 7.423 -30.543 1.00 89.69 393 VAL A C 1
ATOM 2874 O O . VAL A 1 393 ? 30.133 6.423 -30.072 1.00 89.69 393 VAL A O 1
ATOM 2877 N N . GLU A 1 394 ? 30.106 8.148 -31.526 1.00 89.12 394 GLU A N 1
ATOM 2878 C CA . GLU A 1 394 ? 31.404 7.924 -32.163 1.00 89.12 394 GLU A CA 1
ATOM 2879 C C . GLU A 1 394 ? 32.597 8.204 -31.213 1.00 89.12 394 GLU A C 1
ATOM 2881 O O . GLU A 1 394 ? 32.554 9.154 -30.423 1.00 89.12 394 GLU A O 1
ATOM 2886 N N . PRO A 1 395 ? 33.721 7.454 -31.290 1.00 92.31 395 PRO A N 1
ATOM 2887 C CA . PRO A 1 395 ? 34.004 6.379 -32.240 1.00 92.31 395 PRO A CA 1
ATOM 2888 C C . PRO A 1 395 ? 33.447 5.018 -31.781 1.00 92.31 395 PRO A C 1
ATOM 2890 O O . PRO A 1 395 ? 33.921 4.502 -30.764 1.00 92.31 395 PRO A O 1
ATOM 2893 N N . ASN A 1 396 ? 32.535 4.394 -32.530 1.00 92.62 396 ASN A N 1
ATOM 2894 C CA . ASN A 1 396 ? 31.816 3.159 -32.161 1.00 92.62 396 ASN A CA 1
ATOM 2895 C C . ASN A 1 396 ? 32.339 1.880 -32.873 1.00 92.62 396 ASN A C 1
ATOM 2897 O O . ASN A 1 396 ? 32.064 0.774 -32.407 1.00 92.62 396 ASN A O 1
ATOM 2901 N N . ASP A 1 397 ? 33.150 2.060 -33.926 1.00 92.25 397 ASP A N 1
ATOM 2902 C CA . ASP A 1 397 ? 33.849 1.179 -34.896 1.00 92.25 397 ASP A CA 1
ATOM 2903 C C . ASP A 1 397 ? 34.186 -0.291 -34.505 1.00 92.25 397 ASP A C 1
ATOM 2905 O O . ASP A 1 397 ? 34.552 -1.123 -35.344 1.00 92.25 397 ASP A O 1
ATOM 2909 N N . SER A 1 398 ? 34.161 -0.667 -33.220 1.00 92.56 398 SER A N 1
ATOM 2910 C CA . SER A 1 398 ? 34.575 -1.985 -32.724 1.00 92.56 398 SER A CA 1
ATOM 2911 C C . SER A 1 398 ? 33.753 -2.505 -31.539 1.00 92.56 398 SER A C 1
ATOM 2913 O O . SER A 1 398 ? 33.254 -1.747 -30.716 1.00 92.56 398 SER A O 1
ATOM 2915 N N . PHE A 1 399 ? 33.736 -3.833 -31.342 1.00 92.81 399 PHE A N 1
ATOM 2916 C CA . PHE A 1 399 ? 33.086 -4.495 -30.191 1.00 92.81 399 PHE A CA 1
ATOM 2917 C C . PHE A 1 399 ? 33.532 -3.987 -28.798 1.00 92.81 399 PHE A C 1
ATOM 2919 O O . PHE A 1 399 ? 32.901 -4.324 -27.798 1.00 92.81 399 PHE A O 1
ATOM 2926 N N . ARG A 1 400 ? 34.629 -3.219 -28.697 1.00 90.56 400 ARG A N 1
ATOM 2927 C CA . ARG A 1 400 ? 35.087 -2.586 -27.443 1.00 90.56 400 ARG A CA 1
ATOM 2928 C C . ARG A 1 400 ? 34.494 -1.201 -27.191 1.00 90.56 400 ARG A C 1
ATOM 2930 O O . ARG A 1 400 ? 34.563 -0.731 -26.063 1.00 90.56 400 ARG A O 1
ATOM 2937 N N . GLN A 1 401 ? 34.003 -0.557 -28.239 1.00 92.75 401 GLN A N 1
ATOM 2938 C CA . GLN A 1 401 ? 33.456 0.799 -28.244 1.00 92.75 401 GLN A CA 1
ATOM 2939 C C . GLN A 1 401 ? 31.940 0.804 -28.475 1.00 92.75 401 GLN A C 1
ATOM 2941 O O . GLN A 1 401 ? 31.321 1.857 -28.428 1.00 92.75 401 GLN A O 1
ATOM 2946 N N . ALA A 1 402 ? 31.363 -0.376 -28.715 1.00 93.12 402 ALA A N 1
ATOM 2947 C CA . ALA A 1 402 ? 30.003 -0.536 -29.182 1.00 93.12 402 ALA A CA 1
ATOM 2948 C C . ALA A 1 402 ? 28.976 0.188 -28.301 1.00 93.12 402 ALA A C 1
ATOM 2950 O O . ALA A 1 402 ? 28.896 -0.093 -27.094 1.00 93.12 402 ALA A O 1
ATOM 2951 N N . ASN A 1 403 ? 28.176 1.074 -28.902 1.00 92.56 403 ASN A N 1
ATOM 2952 C CA . ASN A 1 403 ? 27.106 1.781 -28.199 1.00 92.56 403 ASN A CA 1
ATOM 2953 C C . ASN A 1 403 ? 26.051 0.776 -27.697 1.00 92.56 403 ASN A C 1
ATOM 2955 O O . ASN A 1 403 ? 25.982 -0.359 -28.178 1.00 92.56 403 ASN A O 1
ATOM 2959 N N . LEU A 1 404 ? 25.267 1.149 -26.686 1.00 90.50 404 LEU A N 1
ATOM 2960 C CA . LEU A 1 404 ? 24.144 0.317 -26.250 1.00 90.50 404 LEU A CA 1
ATOM 2961 C C . LEU A 1 404 ? 23.003 0.450 -27.268 1.00 90.50 404 LEU A C 1
ATOM 2963 O O . LEU A 1 404 ? 22.774 1.539 -27.778 1.00 90.50 404 LEU A O 1
ATOM 2967 N N . LEU A 1 405 ? 22.309 -0.650 -27.550 1.00 90.69 405 LEU A N 1
ATOM 2968 C CA . LEU A 1 405 ? 21.053 -0.661 -28.294 1.00 90.69 405 LEU A CA 1
ATOM 2969 C C . LEU A 1 405 ? 19.984 -1.256 -27.378 1.00 90.69 405 LEU A C 1
ATOM 2971 O O . LEU A 1 405 ? 20.076 -2.430 -27.009 1.00 90.69 405 LEU A O 1
ATOM 2975 N N . GLN A 1 406 ? 19.013 -0.437 -26.979 1.00 85.81 406 GLN A N 1
ATOM 2976 C CA . GLN A 1 406 ? 17.861 -0.893 -26.197 1.00 85.81 406 GLN A CA 1
ATOM 2977 C C . GLN A 1 406 ? 16.768 -1.465 -27.114 1.00 85.81 406 GLN A C 1
ATOM 2979 O O . GLN A 1 406 ? 16.789 -1.285 -28.331 1.00 85.81 406 GLN A O 1
ATOM 2984 N N . THR A 1 407 ? 15.808 -2.174 -26.524 1.00 82.38 407 THR A N 1
ATOM 2985 C CA . THR A 1 407 ? 14.582 -2.624 -27.197 1.00 82.38 407 THR A CA 1
ATOM 2986 C C . THR A 1 407 ? 13.584 -1.486 -27.382 1.00 82.38 407 THR A C 1
ATOM 2988 O O . THR A 1 407 ? 13.527 -0.581 -26.556 1.00 82.38 407 THR A O 1
ATOM 2991 N N . GLU A 1 408 ? 12.762 -1.568 -28.429 1.00 71.19 408 GLU A N 1
ATOM 2992 C CA . GLU A 1 408 ? 11.617 -0.682 -28.723 1.00 71.19 408 GLU A CA 1
ATOM 2993 C C . GLU A 1 408 ? 11.919 0.821 -28.924 1.00 71.19 408 GLU A C 1
ATOM 2995 O O . GLU A 1 408 ? 11.056 1.545 -29.418 1.00 71.19 408 GLU A O 1
ATOM 3000 N N . ARG A 1 409 ? 13.153 1.290 -28.689 1.00 73.69 409 ARG A N 1
ATOM 3001 C CA . ARG A 1 409 ? 13.642 2.573 -29.221 1.00 73.69 409 ARG A CA 1
ATOM 3002 C C . ARG A 1 409 ? 14.108 2.428 -30.677 1.00 73.69 409 ARG A C 1
ATOM 3004 O O . ARG A 1 409 ? 14.640 1.390 -31.081 1.00 73.69 409 ARG A O 1
ATOM 3011 N N . ASN A 1 410 ? 13.963 3.500 -31.458 1.00 82.00 410 ASN A N 1
ATOM 3012 C CA . ASN A 1 410 ? 14.730 3.681 -32.690 1.00 82.00 410 ASN A CA 1
ATOM 3013 C C . ASN A 1 410 ? 16.055 4.361 -32.334 1.00 82.00 410 ASN A C 1
ATOM 3015 O O . ASN A 1 410 ? 16.050 5.414 -31.700 1.00 82.00 410 ASN A O 1
ATOM 3019 N N . LEU A 1 411 ? 17.172 3.783 -32.771 1.00 90.19 411 LEU A N 1
ATOM 3020 C CA . LEU A 1 411 ? 18.479 4.429 -32.720 1.00 90.19 411 LEU A CA 1
ATOM 3021 C C . LEU A 1 411 ? 18.777 5.091 -34.069 1.00 90.19 411 LEU A C 1
ATOM 3023 O O . LEU A 1 411 ? 18.708 4.435 -35.104 1.00 90.19 411 LEU A O 1
ATOM 3027 N N . VAL A 1 412 ? 19.120 6.374 -34.064 1.00 89.44 412 VAL A N 1
ATOM 3028 C CA . VAL A 1 412 ? 19.583 7.149 -35.217 1.00 89.44 412 VAL A CA 1
ATOM 3029 C C . VAL A 1 412 ? 21.107 7.067 -35.296 1.00 89.44 412 VAL A C 1
ATOM 3031 O O . VAL A 1 412 ? 21.812 7.504 -34.385 1.00 89.44 412 VAL A O 1
ATOM 3034 N N . GLY A 1 413 ? 21.603 6.521 -36.404 1.00 89.25 413 GLY A N 1
ATOM 3035 C CA . GLY A 1 413 ? 23.025 6.469 -36.733 1.00 89.25 413 GLY A CA 1
ATOM 3036 C C . GLY A 1 413 ? 23.346 7.064 -38.104 1.00 89.25 413 GLY A C 1
ATOM 3037 O O . GLY A 1 413 ? 22.435 7.378 -38.878 1.00 89.25 413 GLY A O 1
ATOM 3038 N N . ARG A 1 414 ? 24.630 7.235 -38.432 1.00 88.62 414 ARG A N 1
ATOM 3039 C CA . ARG A 1 414 ? 25.098 7.953 -39.627 1.00 88.62 414 ARG A CA 1
ATOM 3040 C C . ARG A 1 414 ? 26.398 7.375 -40.194 1.00 88.62 414 ARG A C 1
ATOM 3042 O O . ARG A 1 414 ? 27.491 7.895 -39.981 1.00 88.62 414 ARG A O 1
ATOM 3049 N N . ILE A 1 415 ? 26.256 6.411 -41.101 1.00 87.12 415 ILE A N 1
ATOM 3050 C CA . ILE A 1 415 ? 27.398 5.845 -41.829 1.00 87.12 415 ILE A CA 1
ATOM 3051 C C . ILE A 1 415 ? 28.077 6.908 -42.713 1.00 87.12 415 ILE A C 1
ATOM 3053 O O . ILE A 1 415 ? 27.491 7.436 -43.671 1.00 87.12 415 ILE A O 1
ATOM 3057 N N . SER A 1 416 ? 29.356 7.163 -42.439 1.00 82.38 416 SER A N 1
ATOM 3058 C CA . SER A 1 416 ? 30.233 8.038 -43.219 1.00 82.38 416 SER A CA 1
ATOM 3059 C C . SER A 1 416 ? 30.642 7.405 -44.553 1.00 82.38 416 SER A C 1
ATOM 3061 O O . SER A 1 416 ? 31.155 6.284 -44.623 1.00 82.38 416 SER A O 1
ATOM 3063 N N . GLY A 1 417 ? 30.496 8.164 -45.642 1.00 65.69 417 GLY A N 1
ATOM 3064 C CA . GLY A 1 417 ? 30.732 7.661 -46.996 1.00 65.69 417 GLY A CA 1
ATOM 3065 C C . GLY A 1 417 ? 32.177 7.214 -47.263 1.00 65.69 417 GLY A C 1
ATOM 3066 O O . GLY A 1 417 ? 33.128 7.990 -47.125 1.00 65.69 417 GLY A O 1
ATOM 3067 N N . GLY A 1 418 ? 32.338 5.973 -47.741 1.00 64.38 418 GLY A N 1
ATOM 3068 C CA . GLY A 1 418 ? 33.620 5.443 -48.228 1.00 64.38 418 GLY A CA 1
ATOM 3069 C C . GLY A 1 418 ? 34.008 4.043 -47.741 1.00 64.38 418 GLY A C 1
ATOM 3070 O O . GLY A 1 418 ? 35.202 3.722 -47.786 1.00 64.38 418 GLY A O 1
ATOM 3071 N N . GLY A 1 419 ? 33.054 3.224 -47.278 1.00 64.44 419 GLY A N 1
ATOM 3072 C CA . GLY A 1 419 ? 33.276 1.811 -46.941 1.00 64.44 419 GLY A CA 1
ATOM 3073 C C . GLY A 1 419 ? 34.331 1.562 -45.856 1.00 64.44 419 GLY A C 1
ATOM 3074 O O . GLY A 1 419 ? 35.186 0.685 -46.012 1.00 64.44 419 GLY A O 1
ATOM 3075 N N . ARG A 1 420 ? 34.330 2.379 -44.797 1.00 75.25 420 ARG A N 1
ATOM 3076 C CA . ARG A 1 420 ? 35.243 2.251 -43.641 1.00 75.25 420 ARG A CA 1
ATOM 3077 C C . ARG A 1 420 ? 34.566 2.338 -42.288 1.00 75.25 420 ARG A C 1
ATOM 3079 O O . ARG A 1 420 ? 35.137 1.823 -41.340 1.00 75.25 420 ARG A O 1
ATOM 3086 N N . ASP A 1 421 ? 33.438 3.023 -42.251 1.00 87.00 421 ASP A N 1
ATOM 3087 C CA . ASP A 1 421 ? 32.623 3.242 -41.073 1.00 87.00 421 ASP A CA 1
ATOM 3088 C C . ASP A 1 421 ? 31.785 1.983 -40.791 1.00 87.00 421 ASP A C 1
ATOM 3090 O O . ASP A 1 421 ? 31.258 1.372 -41.734 1.00 87.00 421 ASP A O 1
ATOM 3094 N N . VAL A 1 422 ? 31.772 1.522 -39.538 1.00 91.31 422 VAL A N 1
ATOM 3095 C CA . VAL A 1 422 ? 31.209 0.219 -39.135 1.00 91.31 422 VAL A CA 1
ATOM 3096 C C . VAL A 1 422 ? 30.575 0.318 -37.749 1.00 91.31 422 VAL A C 1
ATOM 3098 O O . VAL A 1 422 ? 31.075 -0.251 -36.764 1.00 91.31 422 VAL A O 1
ATOM 3101 N N . ASP A 1 423 ? 29.432 0.997 -37.713 1.00 93.81 423 ASP A N 1
ATOM 3102 C CA . ASP A 1 423 ? 28.614 1.165 -36.521 1.00 93.81 423 ASP A CA 1
ATOM 3103 C C . ASP A 1 423 ? 28.401 -0.153 -35.796 1.00 93.81 423 ASP A C 1
ATOM 3105 O O . ASP A 1 423 ? 27.818 -1.108 -36.322 1.00 93.81 423 ASP A O 1
ATOM 3109 N N . THR A 1 424 ? 28.929 -0.234 -34.580 1.00 95.56 424 THR A N 1
ATOM 3110 C CA . THR A 1 424 ? 28.853 -1.441 -33.765 1.00 95.56 424 THR A CA 1
ATOM 3111 C C . THR A 1 424 ? 28.020 -1.146 -32.524 1.00 95.56 424 THR A C 1
ATOM 3113 O O . THR A 1 424 ? 28.354 -0.265 -31.738 1.00 95.56 424 THR A O 1
ATOM 3116 N N . PHE A 1 425 ? 26.973 -1.934 -32.300 1.00 96.00 425 PHE A N 1
ATOM 3117 C CA . PHE A 1 425 ? 26.099 -1.830 -31.132 1.00 96.00 425 PHE A CA 1
ATOM 3118 C C . PHE A 1 425 ? 26.112 -3.131 -30.331 1.00 96.00 425 PHE A C 1
ATOM 3120 O O . PHE A 1 425 ? 26.374 -4.210 -30.875 1.00 96.00 425 PHE A O 1
ATOM 3127 N N . ARG A 1 426 ? 25.832 -3.042 -29.031 1.00 95.50 426 ARG A N 1
ATOM 3128 C CA . ARG A 1 426 ? 25.710 -4.180 -28.109 1.00 95.50 426 ARG A CA 1
ATOM 3129 C C . ARG A 1 426 ? 24.303 -4.234 -27.517 1.00 95.50 426 ARG A C 1
ATOM 3131 O O . ARG A 1 426 ? 23.739 -3.194 -27.193 1.00 95.50 426 ARG A O 1
ATOM 3138 N N . PHE A 1 427 ? 23.787 -5.439 -27.314 1.00 94.94 427 PHE A N 1
ATOM 3139 C CA . PHE A 1 427 ? 22.541 -5.686 -26.585 1.00 94.94 427 PHE A CA 1
ATOM 3140 C C . PHE A 1 427 ? 22.642 -7.000 -25.800 1.00 94.94 427 PHE A C 1
ATOM 3142 O O . PHE A 1 427 ? 23.532 -7.821 -26.053 1.00 94.94 427 PHE A O 1
ATOM 3149 N N . GLU A 1 428 ? 21.754 -7.201 -24.830 1.00 93.81 428 GLU A N 1
ATOM 3150 C CA . GLU A 1 428 ? 21.718 -8.400 -23.990 1.00 93.81 428 GLU A CA 1
ATOM 3151 C C . GLU A 1 428 ? 20.344 -9.071 -24.044 1.00 93.81 428 GLU A C 1
ATOM 3153 O O . GLU A 1 428 ? 19.310 -8.415 -24.137 1.00 93.81 428 GLU A O 1
ATOM 3158 N N . ILE A 1 429 ? 20.352 -10.401 -24.021 1.00 92.00 429 ILE A N 1
ATOM 3159 C CA . ILE A 1 429 ? 19.171 -11.259 -24.055 1.00 92.00 429 ILE A CA 1
ATOM 3160 C C . ILE A 1 429 ? 19.117 -12.011 -22.723 1.00 92.00 429 ILE A C 1
ATOM 3162 O O . ILE A 1 429 ? 19.950 -12.878 -22.469 1.00 92.00 429 ILE A O 1
ATOM 3166 N N . LEU A 1 430 ? 18.166 -11.662 -21.852 1.00 88.75 430 LEU A N 1
ATOM 3167 C CA . LEU A 1 430 ? 18.069 -12.220 -20.492 1.00 88.75 430 LEU A CA 1
ATOM 3168 C C . LEU A 1 430 ? 17.476 -13.638 -20.473 1.00 88.75 430 LEU A C 1
ATOM 3170 O O . LEU A 1 430 ? 17.921 -14.502 -19.720 1.00 88.75 430 LEU A O 1
ATOM 3174 N N . GLN A 1 431 ? 16.504 -13.895 -21.349 1.00 90.19 431 GLN A N 1
ATOM 3175 C CA . GLN A 1 431 ? 15.916 -15.211 -21.588 1.00 90.19 431 GLN A CA 1
ATOM 3176 C C . GLN A 1 431 ? 15.796 -15.473 -23.091 1.00 90.19 431 GLN A C 1
ATOM 3178 O O . GLN A 1 431 ? 15.810 -14.541 -23.889 1.00 90.19 431 GLN A O 1
ATOM 3183 N N . ARG A 1 432 ? 15.659 -16.745 -23.475 1.00 93.50 432 ARG A N 1
ATOM 3184 C CA . ARG A 1 432 ? 15.542 -17.180 -24.873 1.00 93.50 432 ARG A CA 1
ATOM 3185 C C . ARG A 1 432 ? 14.461 -16.390 -25.624 1.00 93.50 432 ARG A C 1
ATOM 3187 O O . ARG A 1 432 ? 13.329 -16.313 -25.145 1.00 93.50 432 ARG A O 1
ATOM 3194 N N . ALA A 1 433 ? 14.786 -15.840 -26.792 1.00 94.31 433 ALA A N 1
ATOM 3195 C CA . ALA A 1 433 ? 13.900 -14.928 -27.520 1.00 94.31 433 ALA A CA 1
ATOM 3196 C C . ALA A 1 433 ? 14.047 -15.030 -29.047 1.00 94.31 433 ALA A C 1
ATOM 3198 O O . ALA A 1 433 ? 15.128 -15.343 -29.551 1.00 94.31 433 ALA A O 1
ATOM 3199 N N . GLU A 1 434 ? 12.976 -14.711 -29.778 1.00 95.88 434 GLU A N 1
ATOM 3200 C CA . GLU A 1 434 ? 13.062 -14.365 -31.200 1.00 95.88 434 GLU A CA 1
ATOM 3201 C C . GLU A 1 434 ? 13.424 -12.879 -31.301 1.00 95.88 434 GLU A C 1
ATOM 3203 O O . GLU A 1 434 ? 12.696 -12.010 -30.815 1.00 95.88 434 GLU A O 1
ATOM 3208 N N . VAL A 1 435 ? 14.567 -12.583 -31.911 1.00 95.44 435 VAL A N 1
ATOM 3209 C CA . VAL A 1 435 ? 15.127 -11.234 -31.997 1.00 95.44 435 VAL A CA 1
ATOM 3210 C C . VAL A 1 435 ? 15.043 -10.743 -33.433 1.00 95.44 435 VAL A C 1
ATOM 3212 O O . VAL A 1 435 ? 15.637 -11.340 -34.333 1.00 95.44 435 VAL A O 1
ATOM 3215 N N . THR A 1 436 ? 14.330 -9.636 -33.644 1.00 95.00 436 THR A N 1
ATOM 3216 C CA . THR A 1 436 ? 14.334 -8.887 -34.905 1.00 95.00 436 THR A CA 1
ATOM 3217 C C . THR A 1 436 ? 15.256 -7.677 -34.775 1.00 95.00 436 THR A C 1
ATOM 3219 O O . THR A 1 436 ? 15.050 -6.822 -33.918 1.00 95.00 436 THR A O 1
ATOM 3222 N N . LEU A 1 437 ? 16.229 -7.581 -35.681 1.00 95.00 437 LEU A N 1
ATOM 3223 C CA . LEU A 1 437 ? 17.055 -6.394 -35.915 1.00 95.00 437 LEU A CA 1
ATOM 3224 C C . LEU A 1 437 ? 16.727 -5.839 -37.300 1.00 95.00 437 LEU A C 1
ATOM 3226 O O . LEU A 1 437 ? 16.684 -6.605 -38.267 1.00 95.00 437 LEU A O 1
ATOM 3230 N N . ARG A 1 438 ? 16.506 -4.530 -37.422 1.00 93.31 438 ARG A N 1
ATOM 3231 C CA . ARG A 1 438 ? 16.075 -3.898 -38.678 1.00 93.31 438 ARG A CA 1
ATOM 3232 C C . ARG A 1 438 ? 16.692 -2.515 -38.853 1.00 93.31 438 ARG A C 1
ATOM 3234 O O . ARG A 1 438 ? 16.631 -1.718 -37.923 1.00 93.31 438 ARG A O 1
ATOM 3241 N N . THR A 1 439 ? 17.218 -2.206 -40.039 1.00 92.56 439 THR A N 1
ATOM 3242 C CA . THR A 1 439 ? 17.549 -0.817 -40.398 1.00 92.56 439 THR A CA 1
ATOM 3243 C C . THR A 1 439 ? 16.355 -0.111 -41.040 1.00 92.56 439 THR A C 1
ATOM 3245 O O . THR A 1 439 ? 15.520 -0.729 -41.701 1.00 92.56 439 THR A O 1
ATOM 3248 N N . LEU A 1 440 ? 16.262 1.202 -40.855 1.00 89.50 440 LEU A N 1
ATOM 3249 C CA . LEU A 1 440 ? 15.210 2.067 -41.376 1.00 89.50 440 LEU A CA 1
ATOM 3250 C C . LEU A 1 440 ? 15.838 3.174 -42.230 1.00 89.50 440 LEU A C 1
ATOM 3252 O O . LEU A 1 440 ? 16.840 3.779 -41.856 1.00 89.50 440 LEU A O 1
ATOM 3256 N N . GLN A 1 441 ? 15.232 3.469 -43.378 1.00 86.69 441 GLN A N 1
ATOM 3257 C CA . GLN A 1 441 ? 15.653 4.580 -44.229 1.00 86.69 441 GLN A CA 1
ATOM 3258 C C . GLN A 1 441 ? 15.171 5.905 -43.628 1.00 86.69 441 GLN A C 1
ATOM 3260 O O . GLN A 1 441 ? 13.974 6.195 -43.679 1.00 86.69 441 GLN A O 1
ATOM 3265 N N . LEU A 1 442 ? 16.095 6.739 -43.149 1.00 83.69 442 LEU A N 1
ATOM 3266 C CA . LEU A 1 442 ? 15.798 8.114 -42.742 1.00 83.69 442 LEU A CA 1
ATOM 3267 C C . LEU A 1 442 ? 16.038 9.097 -43.901 1.00 83.69 442 LEU A C 1
ATOM 3269 O O . LEU A 1 442 ? 16.784 8.823 -44.845 1.00 83.69 442 LEU A O 1
ATOM 3273 N N . GLY A 1 443 ? 15.369 10.251 -43.861 1.00 74.75 443 GLY A N 1
ATOM 3274 C CA . GLY A 1 443 ? 15.561 11.337 -44.827 1.00 74.75 443 GLY A CA 1
ATOM 3275 C C . GLY A 1 443 ? 15.316 10.966 -46.302 1.00 74.75 443 GLY A C 1
ATOM 3276 O O . GLY A 1 443 ? 14.378 10.250 -46.651 1.00 74.75 443 GLY A O 1
ATOM 3277 N N . GLN A 1 444 ? 16.133 11.532 -47.200 1.00 69.00 444 GLN A N 1
ATOM 3278 C CA . GLN A 1 444 ? 16.043 11.327 -48.661 1.00 69.00 444 GLN A CA 1
ATOM 3279 C C . GLN A 1 444 ? 17.288 10.660 -49.274 1.00 69.00 444 GLN A C 1
ATOM 3281 O O . GLN A 1 444 ? 17.263 10.277 -50.448 1.00 69.00 444 GLN A O 1
ATOM 3286 N N . ALA A 1 445 ? 18.383 10.550 -48.517 1.00 73.50 445 ALA A N 1
ATOM 3287 C CA . ALA A 1 445 ? 19.648 10.000 -48.988 1.00 73.50 445 ALA A CA 1
ATOM 3288 C C . ALA A 1 445 ? 19.608 8.470 -48.901 1.00 73.50 445 ALA A C 1
ATOM 3290 O O . ALA A 1 445 ? 19.645 7.900 -47.816 1.00 73.50 445 ALA A O 1
ATOM 3291 N N . ARG A 1 446 ? 19.496 7.795 -50.051 1.00 75.00 446 ARG A N 1
ATOM 3292 C CA . ARG A 1 446 ? 19.422 6.330 -50.077 1.00 75.00 446 ARG A CA 1
ATOM 3293 C C . ARG A 1 446 ? 20.754 5.703 -49.700 1.00 75.00 446 ARG A C 1
ATOM 3295 O O . ARG A 1 446 ? 21.737 5.903 -50.414 1.00 75.00 446 ARG A O 1
ATOM 3302 N N . ILE A 1 447 ? 20.744 4.903 -48.644 1.00 78.00 447 ILE A N 1
ATOM 3303 C CA . ILE A 1 447 ? 21.868 4.076 -48.224 1.00 78.00 447 ILE A CA 1
ATOM 3304 C C . ILE A 1 447 ? 21.514 2.603 -48.397 1.00 78.00 447 ILE A C 1
ATOM 3306 O O . ILE A 1 447 ? 20.372 2.198 -48.200 1.00 78.00 447 ILE A O 1
ATOM 3310 N N . ASP A 1 448 ? 22.506 1.846 -48.847 1.00 86.06 448 ASP A N 1
ATOM 3311 C CA . ASP A 1 448 ? 22.483 0.393 -48.976 1.00 86.06 448 ASP A CA 1
ATOM 3312 C C . ASP A 1 448 ? 23.161 -0.155 -47.719 1.00 86.06 448 ASP A C 1
ATOM 3314 O O . ASP A 1 448 ? 24.335 0.150 -47.484 1.00 86.06 448 ASP A O 1
ATOM 3318 N N . THR A 1 449 ? 22.399 -0.817 -46.849 1.00 90.12 449 THR A N 1
ATOM 3319 C CA . THR A 1 449 ? 22.853 -1.229 -45.508 1.00 90.12 449 THR A CA 1
ATOM 3320 C C . THR A 1 449 ? 23.083 -2.730 -45.449 1.00 90.12 449 THR A C 1
ATOM 3322 O O . THR A 1 449 ? 22.322 -3.488 -46.038 1.00 90.12 449 THR A O 1
ATOM 3325 N N . ILE A 1 450 ? 24.094 -3.166 -44.695 1.00 91.75 450 ILE A N 1
ATOM 3326 C CA . ILE A 1 450 ? 24.287 -4.576 -44.342 1.00 91.75 450 ILE A CA 1
ATOM 3327 C C . ILE A 1 450 ? 24.354 -4.748 -42.822 1.00 91.75 450 ILE A C 1
ATOM 3329 O O . ILE A 1 450 ? 25.211 -4.164 -42.152 1.00 91.75 450 ILE A O 1
ATOM 3333 N N . LEU A 1 451 ? 23.460 -5.579 -42.278 1.00 95.38 451 LEU A N 1
ATOM 3334 C CA . LEU A 1 451 ? 23.484 -6.014 -40.881 1.00 95.38 451 LEU A CA 1
ATOM 3335 C C . LEU A 1 451 ? 24.323 -7.283 -40.724 1.00 95.38 451 LEU A C 1
ATOM 3337 O O . LEU A 1 451 ? 24.130 -8.264 -41.442 1.00 95.38 451 LEU A O 1
ATOM 3341 N N . THR A 1 452 ? 25.205 -7.316 -39.723 1.00 96.56 452 THR A N 1
ATOM 3342 C CA . THR A 1 452 ? 25.892 -8.546 -39.288 1.00 96.56 452 THR A CA 1
ATOM 3343 C C . THR A 1 452 ? 25.774 -8.731 -37.778 1.00 96.56 452 THR A C 1
ATOM 3345 O O . THR A 1 452 ? 26.189 -7.871 -37.005 1.00 96.56 452 THR A O 1
ATOM 3348 N N . LEU A 1 453 ? 25.234 -9.873 -37.350 1.00 97.50 453 LEU A N 1
ATOM 3349 C CA . LEU A 1 453 ? 25.025 -10.227 -35.945 1.00 97.50 453 LEU A CA 1
ATOM 3350 C C . LEU A 1 453 ? 26.138 -11.157 -35.445 1.00 97.50 453 LEU A C 1
ATOM 3352 O O . LEU A 1 453 ? 26.453 -12.161 -36.087 1.00 97.50 453 LEU A O 1
ATOM 3356 N N . TYR A 1 454 ? 26.681 -10.872 -34.264 1.00 97.56 454 TYR A N 1
ATOM 3357 C CA . TYR A 1 454 ? 27.729 -11.635 -33.589 1.00 97.56 454 TYR A CA 1
ATOM 3358 C C . TYR A 1 454 ? 27.337 -11.958 -32.142 1.00 97.56 454 TYR A C 1
ATOM 3360 O O . TYR A 1 454 ? 26.650 -11.182 -31.484 1.00 97.56 454 TYR A O 1
ATOM 3368 N N . ASN A 1 455 ? 27.828 -13.077 -31.610 1.00 94.19 455 ASN A N 1
ATOM 3369 C CA . ASN A 1 455 ? 27.746 -13.374 -30.176 1.00 94.19 455 ASN A CA 1
ATOM 3370 C C . ASN A 1 455 ? 28.927 -12.759 -29.391 1.00 94.19 455 ASN A C 1
ATOM 3372 O O . ASN A 1 455 ? 29.917 -12.312 -29.977 1.00 94.19 455 ASN A O 1
ATOM 3376 N N . ARG A 1 456 ? 28.884 -12.831 -28.053 1.00 93.56 456 ARG A N 1
ATOM 3377 C CA . ARG A 1 456 ? 29.972 -12.437 -27.124 1.00 93.56 456 ARG A CA 1
ATOM 3378 C C . ARG A 1 456 ? 31.376 -13.017 -27.384 1.00 93.56 456 ARG A C 1
ATOM 3380 O O . ARG A 1 456 ? 32.323 -12.605 -26.718 1.00 93.56 456 ARG A O 1
ATOM 3387 N N . LEU A 1 457 ? 31.535 -13.993 -28.282 1.00 91.81 457 LEU A N 1
ATOM 3388 C CA . LEU A 1 457 ? 32.833 -14.557 -28.684 1.00 91.81 457 LEU A CA 1
ATOM 3389 C C . LEU A 1 457 ? 33.344 -13.977 -30.017 1.00 91.81 457 LEU A C 1
ATOM 3391 O O . LEU A 1 457 ? 34.367 -14.433 -30.529 1.00 91.81 457 LEU A O 1
ATOM 3395 N N . GLY A 1 458 ? 32.636 -13.004 -30.601 1.00 89.94 458 GLY A N 1
ATOM 3396 C CA . GLY A 1 458 ? 32.921 -12.462 -31.932 1.00 89.94 458 GLY A CA 1
ATOM 3397 C C . GLY A 1 458 ? 32.591 -13.435 -33.068 1.00 89.94 458 GLY A C 1
ATOM 3398 O O . GLY A 1 458 ? 33.069 -13.256 -34.188 1.00 89.94 458 GLY A O 1
ATOM 3399 N N . GLN A 1 459 ? 31.804 -14.484 -32.803 1.00 92.81 459 GLN A N 1
ATOM 3400 C CA . GLN A 1 459 ? 31.362 -15.424 -33.831 1.00 92.81 459 GLN A CA 1
ATOM 3401 C C . GLN A 1 459 ? 30.110 -14.866 -34.503 1.00 92.81 459 GLN A C 1
ATOM 3403 O O . GLN A 1 459 ? 29.107 -14.618 -33.834 1.00 92.81 459 GLN A O 1
ATOM 3408 N N . GLN A 1 460 ? 30.160 -14.701 -35.821 1.00 96.88 460 GLN A N 1
ATOM 3409 C CA . GLN A 1 460 ? 29.005 -14.311 -36.625 1.00 96.88 460 GLN A CA 1
ATOM 3410 C C . GLN A 1 460 ? 27.898 -15.369 -36.500 1.00 96.88 460 GLN A C 1
ATOM 3412 O O . GLN A 1 460 ? 28.162 -16.555 -36.697 1.00 96.88 460 GLN A O 1
ATOM 3417 N N . GLN A 1 461 ? 26.690 -14.936 -36.145 1.00 95.31 461 GLN A N 1
ATOM 3418 C CA . GLN A 1 461 ? 25.483 -15.766 -36.095 1.00 95.31 461 GLN A CA 1
ATOM 3419 C C . GLN A 1 461 ? 24.714 -15.641 -37.416 1.00 95.31 461 GLN A C 1
ATOM 3421 O O . GLN A 1 461 ? 24.474 -16.641 -38.085 1.00 95.31 461 GLN A O 1
ATOM 3426 N N . ALA A 1 462 ? 24.434 -14.402 -37.830 1.00 95.12 462 ALA A N 1
ATOM 3427 C CA . ALA A 1 462 ? 23.679 -14.075 -39.035 1.00 95.12 462 ALA A CA 1
ATOM 3428 C C . ALA A 1 462 ? 24.279 -12.868 -39.772 1.00 95.12 462 ALA A C 1
ATOM 3430 O O . ALA A 1 462 ? 25.058 -12.093 -39.213 1.00 95.12 462 ALA A O 1
ATOM 3431 N N . VAL A 1 463 ? 23.917 -12.722 -41.044 1.00 95.06 463 VAL A N 1
ATOM 3432 C CA . VAL A 1 463 ? 24.185 -11.550 -41.887 1.00 95.06 463 VAL A CA 1
ATOM 3433 C C . VAL A 1 463 ? 23.045 -11.414 -42.886 1.00 95.06 463 VAL A C 1
ATOM 3435 O O . VAL A 1 463 ? 22.562 -12.432 -43.384 1.00 95.06 463 VAL A O 1
ATOM 3438 N N . ASN A 1 464 ? 22.625 -10.188 -43.174 1.00 91.88 464 ASN A N 1
ATOM 3439 C CA . ASN A 1 464 ? 21.710 -9.899 -44.272 1.00 91.88 464 ASN A CA 1
ATOM 3440 C C . ASN A 1 464 ? 21.958 -8.480 -44.801 1.00 91.88 464 ASN A C 1
ATOM 3442 O O . ASN A 1 464 ? 22.258 -7.596 -44.003 1.00 91.88 464 ASN A O 1
ATOM 3446 N N . ASP A 1 465 ? 21.836 -8.293 -46.114 1.00 84.38 465 ASP A N 1
ATOM 3447 C CA . ASP A 1 465 ? 21.881 -7.010 -46.827 1.00 84.38 465 ASP A CA 1
ATOM 3448 C C . ASP A 1 465 ? 20.454 -6.525 -47.193 1.00 84.38 465 ASP A C 1
ATOM 3450 O O . ASP A 1 465 ? 20.048 -5.439 -46.779 1.00 84.38 465 ASP A O 1
ATOM 3454 N N . ASP A 1 466 ? 19.633 -7.365 -47.835 1.00 83.19 466 ASP A N 1
ATOM 3455 C CA . ASP A 1 466 ? 18.255 -7.027 -48.261 1.00 83.19 466 ASP A CA 1
ATOM 3456 C C . ASP A 1 466 ? 17.162 -7.488 -47.253 1.00 83.19 466 ASP A C 1
ATOM 3458 O O . ASP A 1 466 ? 16.949 -8.689 -47.057 1.00 83.19 466 ASP A O 1
ATOM 3462 N N . GLU A 1 467 ? 16.335 -6.589 -46.696 1.00 82.06 467 GLU A N 1
ATOM 3463 C CA . GLU A 1 467 ? 15.066 -6.958 -46.016 1.00 82.06 467 GLU A CA 1
ATOM 3464 C C . GLU A 1 467 ? 14.080 -7.624 -46.993 1.00 82.06 467 GLU A C 1
ATOM 3466 O O . GLU A 1 467 ? 13.334 -8.541 -46.635 1.00 82.06 467 GLU A O 1
ATOM 3471 N N . ALA A 1 468 ? 14.076 -7.159 -48.241 1.00 77.12 468 ALA A N 1
ATOM 3472 C CA . ALA A 1 468 ? 13.317 -7.720 -49.346 1.00 77.12 468 ALA A CA 1
ATOM 3473 C C . ALA A 1 468 ? 13.994 -7.361 -50.675 1.00 77.12 468 ALA A C 1
ATOM 3475 O O . ALA A 1 468 ? 14.810 -6.448 -50.747 1.00 77.12 468 ALA A O 1
ATOM 3476 N N . ARG A 1 469 ? 13.615 -8.038 -51.766 1.00 71.75 469 ARG A N 1
ATOM 3477 C CA . ARG A 1 469 ? 14.125 -7.680 -53.099 1.00 71.75 469 ARG A CA 1
ATOM 3478 C C . ARG A 1 469 ? 13.867 -6.212 -53.419 1.00 71.75 469 ARG A C 1
ATOM 3480 O O . ARG A 1 469 ? 12.733 -5.750 -53.296 1.00 71.75 469 ARG A O 1
ATOM 3487 N N . ASP A 1 470 ? 14.907 -5.556 -53.926 1.00 71.62 470 ASP A N 1
ATOM 3488 C CA . ASP A 1 470 ? 14.901 -4.150 -54.328 1.00 71.62 470 ASP A CA 1
ATOM 3489 C C . ASP A 1 470 ? 14.663 -3.171 -53.141 1.00 71.62 470 ASP A C 1
ATOM 3491 O O . ASP A 1 470 ? 14.246 -2.026 -53.354 1.00 71.62 470 ASP A O 1
ATOM 3495 N N . VAL A 1 471 ? 14.941 -3.603 -51.897 1.00 80.50 471 VAL A N 1
ATOM 3496 C CA . VAL A 1 471 ? 14.807 -2.829 -50.646 1.00 80.50 471 VAL A CA 1
ATOM 3497 C C . VAL A 1 471 ? 16.145 -2.782 -49.897 1.00 80.50 471 VAL A C 1
ATOM 3499 O O . VAL A 1 471 ? 16.573 -3.770 -49.322 1.00 80.50 471 VAL A O 1
ATOM 3502 N N . LEU A 1 472 ? 16.748 -1.589 -49.867 1.00 83.00 472 LEU A N 1
ATOM 3503 C CA . LEU A 1 472 ? 18.115 -1.301 -49.389 1.00 83.00 472 LEU A CA 1
ATOM 3504 C C . LEU A 1 472 ? 18.299 -1.306 -47.851 1.00 83.00 472 LEU A C 1
ATOM 3506 O O . LEU A 1 472 ? 19.405 -1.101 -47.343 1.00 83.00 472 LEU A O 1
ATOM 3510 N N . THR A 1 473 ? 17.207 -1.467 -47.100 1.00 87.75 473 THR A N 1
ATOM 3511 C CA . THR A 1 473 ? 17.239 -1.661 -45.647 1.00 87.75 473 THR A CA 1
ATOM 3512 C C . THR A 1 473 ? 17.415 -3.138 -45.333 1.00 87.75 473 THR A C 1
ATOM 3514 O O . THR A 1 473 ? 16.733 -3.971 -45.915 1.00 87.75 473 THR A O 1
ATOM 3517 N N . SER A 1 474 ? 18.280 -3.461 -44.380 1.00 91.88 474 SER A N 1
ATOM 3518 C CA . SER A 1 474 ? 18.525 -4.809 -43.872 1.00 91.88 474 SER A CA 1
ATOM 3519 C C . SER A 1 474 ? 17.523 -5.232 -42.794 1.00 91.88 474 SER A C 1
ATOM 3521 O O . SER A 1 474 ? 17.084 -4.425 -41.972 1.00 91.88 474 SER A O 1
ATOM 3523 N N . ARG A 1 475 ? 17.258 -6.543 -42.701 1.00 94.50 475 ARG A N 1
ATOM 3524 C CA . ARG A 1 475 ? 16.565 -7.157 -41.552 1.00 94.50 475 ARG A CA 1
ATOM 3525 C C . ARG A 1 475 ? 17.139 -8.532 -41.202 1.00 94.50 475 ARG A C 1
ATOM 3527 O O . ARG A 1 475 ? 17.271 -9.379 -42.081 1.00 94.50 475 ARG A O 1
ATOM 3534 N N . ILE A 1 476 ? 17.421 -8.778 -39.925 1.00 95.69 476 ILE A N 1
ATOM 3535 C CA . ILE A 1 476 ? 17.775 -10.093 -39.363 1.00 95.69 476 ILE A CA 1
ATOM 3536 C C . ILE A 1 476 ? 16.648 -10.542 -38.424 1.00 95.69 476 ILE A C 1
ATOM 3538 O O . ILE A 1 476 ? 16.090 -9.724 -37.693 1.00 95.69 476 ILE A O 1
ATOM 3542 N N . VAL A 1 477 ? 16.328 -11.838 -38.439 1.00 95.50 477 VAL A N 1
ATOM 3543 C CA . VAL A 1 477 ? 15.446 -12.494 -37.460 1.00 95.50 477 VAL A CA 1
ATOM 3544 C C . VAL A 1 477 ? 16.126 -13.778 -37.011 1.00 95.50 477 VAL A C 1
ATOM 3546 O O . VAL A 1 477 ? 16.363 -14.650 -37.845 1.00 95.50 477 VAL A O 1
ATOM 3549 N N . GLU A 1 478 ? 16.457 -13.892 -35.728 1.00 96.12 478 GLU A N 1
ATOM 3550 C CA . GLU A 1 478 ? 17.152 -15.062 -35.178 1.00 96.12 478 GLU A CA 1
ATOM 3551 C C . GLU A 1 478 ? 16.616 -15.456 -33.801 1.00 96.12 478 GLU A C 1
ATOM 3553 O O . GLU A 1 478 ? 16.224 -14.608 -33.002 1.00 96.12 478 GLU A O 1
ATOM 3558 N N . ASN A 1 479 ? 16.647 -16.756 -33.506 1.00 96.25 479 ASN A N 1
ATOM 3559 C CA . ASN A 1 479 ? 16.299 -17.282 -32.186 1.00 96.25 479 ASN A CA 1
ATOM 3560 C C . ASN A 1 479 ? 17.559 -17.343 -31.319 1.00 96.25 479 ASN A C 1
ATOM 3562 O O . ASN A 1 479 ? 18.422 -18.197 -31.536 1.00 96.25 479 ASN A O 1
ATOM 3566 N N . LEU A 1 480 ? 17.672 -16.428 -30.356 1.00 95.31 480 LEU A N 1
ATOM 3567 C CA . LEU A 1 480 ? 18.867 -16.255 -29.534 1.00 95.31 480 LEU A CA 1
ATOM 3568 C C . LEU A 1 480 ? 18.692 -16.876 -28.142 1.00 95.31 480 LEU A C 1
ATOM 3570 O O . LEU A 1 480 ? 17.633 -16.791 -27.518 1.00 95.31 480 LEU A O 1
ATOM 3574 N N . GLU A 1 481 ? 19.762 -17.510 -27.667 1.00 94.62 481 GLU A N 1
ATOM 3575 C CA . GLU A 1 481 ? 19.889 -18.001 -26.291 1.00 94.62 481 GLU A CA 1
ATOM 3576 C C . GLU A 1 481 ? 20.416 -16.872 -25.379 1.00 94.62 481 GLU A C 1
ATOM 3578 O O . GLU A 1 481 ? 20.958 -15.890 -25.887 1.00 94.62 481 GLU A O 1
ATOM 3583 N N . PRO A 1 482 ? 20.308 -16.980 -24.043 1.00 95.06 482 PRO A N 1
ATOM 3584 C CA . PRO A 1 482 ? 20.690 -15.888 -23.150 1.00 95.06 482 PRO A CA 1
ATOM 3585 C C . PRO A 1 482 ? 22.161 -15.446 -23.240 1.00 95.06 482 PRO A C 1
ATOM 3587 O O . PRO A 1 482 ? 23.083 -16.271 -23.272 1.00 95.06 482 PRO A O 1
ATOM 3590 N N . GLY A 1 483 ? 22.382 -14.130 -23.203 1.00 92.75 483 GLY A N 1
ATOM 3591 C CA . GLY A 1 483 ? 23.692 -13.484 -23.123 1.00 92.75 483 GLY A CA 1
ATOM 3592 C C . GLY A 1 483 ? 23.846 -12.239 -24.003 1.00 92.75 483 GLY A C 1
ATOM 3593 O O . GLY A 1 483 ? 22.899 -11.740 -24.604 1.00 92.75 483 GLY A O 1
ATOM 3594 N N . ILE A 1 484 ? 25.086 -11.745 -24.072 1.00 94.00 484 ILE A N 1
ATOM 3595 C CA . ILE A 1 484 ? 25.462 -10.526 -24.803 1.00 94.00 484 ILE A CA 1
ATOM 3596 C C . ILE A 1 484 ? 25.706 -10.818 -26.291 1.00 94.00 484 ILE A C 1
ATOM 3598 O O . ILE A 1 484 ? 26.450 -11.743 -26.654 1.00 94.00 484 ILE A O 1
ATOM 3602 N N . TYR A 1 485 ? 25.148 -9.958 -27.137 1.00 97.00 485 TYR A N 1
ATOM 3603 C CA . TYR A 1 485 ? 25.296 -9.954 -28.588 1.00 97.00 485 TYR A CA 1
ATOM 3604 C C . TYR A 1 485 ? 25.783 -8.591 -29.088 1.00 97.00 485 TYR A C 1
ATOM 3606 O O . TYR A 1 485 ? 25.646 -7.567 -28.418 1.00 97.00 485 TYR A O 1
ATOM 3614 N N . TYR A 1 486 ? 26.363 -8.593 -30.286 1.00 97.50 486 TYR A N 1
ATOM 3615 C CA . TYR A 1 486 ? 26.794 -7.391 -30.988 1.00 97.50 486 TYR A CA 1
ATOM 3616 C C . TYR A 1 486 ? 26.207 -7.383 -32.393 1.00 97.50 486 TYR A C 1
ATOM 3618 O O . TYR A 1 486 ? 26.377 -8.352 -33.135 1.00 97.50 486 TYR A O 1
ATOM 3626 N N . VAL A 1 487 ? 25.572 -6.286 -32.783 1.00 97.12 487 VAL A N 1
ATOM 3627 C CA . VAL A 1 487 ? 25.175 -6.038 -34.170 1.00 97.12 487 VAL A CA 1
ATOM 3628 C C . VAL A 1 487 ? 26.131 -5.027 -34.788 1.00 97.12 487 VAL A C 1
ATOM 3630 O O . VAL A 1 487 ? 26.623 -4.125 -34.113 1.00 97.12 487 VAL A O 1
ATOM 3633 N N . ARG A 1 488 ? 26.426 -5.207 -36.071 1.00 95.62 488 ARG A N 1
ATOM 3634 C CA . ARG A 1 488 ? 27.126 -4.228 -36.893 1.00 95.62 488 ARG A CA 1
ATOM 3635 C C . ARG A 1 488 ? 26.262 -3.791 -38.052 1.00 95.62 488 ARG A C 1
ATOM 3637 O O . ARG A 1 488 ? 25.672 -4.649 -38.711 1.00 95.62 488 ARG A O 1
ATOM 3644 N N . VAL A 1 489 ? 26.262 -2.493 -38.305 1.00 94.12 489 VAL A N 1
ATOM 3645 C CA . VAL A 1 489 ? 25.735 -1.865 -39.513 1.00 94.12 489 VAL A CA 1
ATOM 3646 C C . VAL A 1 489 ? 26.928 -1.351 -40.318 1.00 94.12 489 VAL A C 1
ATOM 3648 O O . VAL A 1 489 ? 27.962 -0.997 -39.759 1.00 94.12 489 VAL A O 1
ATOM 3651 N N . SER A 1 490 ? 26.843 -1.392 -41.643 1.00 90.12 490 SER A N 1
ATOM 3652 C CA . SER A 1 490 ? 27.791 -0.702 -42.531 1.00 90.12 490 SER A CA 1
ATOM 3653 C C . SER A 1 490 ? 27.196 -0.541 -43.931 1.00 90.12 490 SER A C 1
ATOM 3655 O O . SER A 1 490 ? 26.152 -1.117 -44.244 1.00 90.12 490 SER A O 1
ATOM 3657 N N . GLU A 1 491 ? 27.851 0.264 -44.766 1.00 87.69 491 GLU A N 1
ATOM 3658 C CA . GLU A 1 491 ? 27.413 0.587 -46.127 1.00 87.69 491 GLU A CA 1
ATOM 3659 C C . GLU A 1 491 ? 27.843 -0.474 -47.158 1.00 87.69 491 GLU A C 1
ATOM 3661 O O . GLU A 1 491 ? 29.002 -0.896 -47.206 1.00 87.69 491 GLU A O 1
ATOM 3666 N N . TYR A 1 492 ? 26.906 -0.888 -48.016 1.00 81.88 492 TYR A N 1
ATOM 3667 C CA . TYR A 1 492 ? 27.083 -1.955 -49.001 1.00 81.88 492 TYR A CA 1
ATOM 3668 C C . TYR A 1 492 ? 27.184 -1.427 -50.442 1.00 81.88 492 TYR A C 1
ATOM 3670 O O . TYR A 1 492 ? 26.229 -1.378 -51.210 1.00 81.88 492 TYR A O 1
ATOM 3678 N N . GLY A 1 493 ? 28.382 -1.009 -50.846 1.00 71.19 493 GLY A N 1
ATOM 3679 C CA . GLY A 1 493 ? 28.717 -0.666 -52.234 1.00 71.19 493 GLY A CA 1
ATOM 3680 C C . GLY A 1 493 ? 28.137 0.647 -52.789 1.00 71.19 493 GLY A C 1
ATOM 3681 O O . GLY A 1 493 ? 28.619 1.112 -53.827 1.00 71.19 493 GLY A O 1
ATOM 3682 N N . SER A 1 494 ? 27.172 1.283 -52.121 1.00 67.69 494 SER A N 1
ATOM 3683 C CA . SER A 1 494 ? 26.589 2.573 -52.521 1.00 67.69 494 SER A CA 1
ATOM 3684 C C . SER A 1 494 ? 27.571 3.754 -52.453 1.00 67.69 494 SER A C 1
ATOM 3686 O O . SER A 1 494 ? 27.462 4.680 -53.256 1.00 67.69 494 SER A O 1
ATOM 3688 N N . ASN A 1 495 ? 28.556 3.701 -51.547 1.00 70.75 495 ASN A N 1
ATOM 3689 C CA . ASN A 1 495 ? 29.516 4.763 -51.208 1.00 70.75 495 ASN A CA 1
ATOM 3690 C C . ASN A 1 495 ? 28.863 6.114 -50.826 1.00 70.75 495 ASN A C 1
ATOM 3692 O O . ASN A 1 495 ? 29.487 7.168 -50.977 1.00 70.75 495 ASN A O 1
ATOM 3696 N N . ASN A 1 496 ? 27.616 6.090 -50.347 1.00 74.69 496 ASN A N 1
ATOM 3697 C CA . ASN A 1 496 ? 26.894 7.273 -49.877 1.00 74.69 496 ASN A CA 1
ATOM 3698 C C . ASN A 1 496 ? 27.171 7.554 -48.389 1.00 74.69 496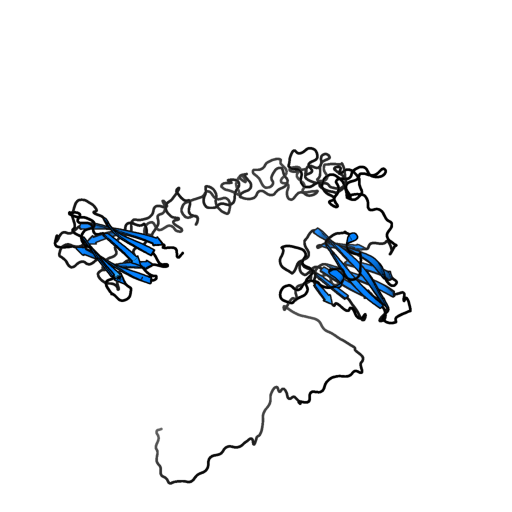 ASN A C 1
ATOM 3700 O O . ASN A 1 496 ? 27.561 6.664 -47.643 1.00 74.69 496 ASN A O 1
ATOM 3704 N N . GLU A 1 497 ? 26.928 8.796 -47.975 1.00 83.75 497 GLU A N 1
ATOM 3705 C CA . GLU A 1 497 ? 26.832 9.219 -46.572 1.00 83.75 497 GLU A CA 1
ATOM 3706 C C . GLU A 1 497 ? 25.354 9.515 -46.284 1.00 83.75 497 GLU A C 1
ATOM 3708 O O . GLU A 1 497 ? 24.729 10.266 -47.046 1.00 83.75 497 GLU A O 1
ATOM 3713 N N . ALA A 1 498 ? 24.780 8.907 -45.245 1.00 85.88 498 ALA A N 1
ATOM 3714 C CA . ALA A 1 498 ? 23.377 9.100 -44.879 1.00 85.88 498 ALA A CA 1
ATOM 3715 C C . ALA A 1 498 ? 23.089 8.685 -43.433 1.00 85.88 498 ALA A C 1
ATOM 3717 O O . ALA A 1 498 ? 23.691 7.748 -42.914 1.00 85.88 498 ALA A O 1
ATOM 3718 N N . ASP A 1 499 ? 22.092 9.342 -42.848 1.00 89.19 499 ASP A N 1
ATOM 3719 C CA . ASP A 1 499 ? 21.477 8.946 -41.585 1.00 89.19 499 ASP A CA 1
ATOM 3720 C C . ASP A 1 499 ? 20.546 7.732 -41.800 1.00 89.19 499 ASP A C 1
ATOM 3722 O O . ASP A 1 499 ? 19.836 7.644 -42.812 1.00 89.19 499 ASP A O 1
ATOM 3726 N N . TYR A 1 500 ? 20.526 6.800 -40.851 1.00 90.06 500 TYR A N 1
ATOM 3727 C CA . TYR A 1 500 ? 19.698 5.594 -40.851 1.00 90.06 500 TYR A CA 1
ATOM 3728 C C . TYR A 1 500 ? 19.147 5.324 -39.445 1.00 90.06 500 TYR A C 1
ATOM 3730 O O . TYR A 1 500 ? 19.719 5.750 -38.448 1.00 90.06 500 TYR A O 1
ATOM 3738 N N . GLY A 1 501 ? 18.020 4.620 -39.365 1.00 90.44 501 GLY A N 1
ATOM 3739 C CA . GLY A 1 501 ? 17.477 4.132 -38.099 1.00 90.44 501 GLY A CA 1
ATOM 3740 C C . GLY A 1 501 ? 17.871 2.675 -37.869 1.00 90.44 501 GLY A C 1
ATOM 3741 O O . GLY A 1 501 ? 17.986 1.916 -38.831 1.00 90.44 501 GLY A O 1
ATOM 3742 N N . LEU A 1 502 ? 18.021 2.256 -36.620 1.00 92.88 502 LEU A N 1
ATOM 3743 C CA . LEU A 1 502 ? 18.218 0.874 -36.198 1.00 92.88 502 LEU A CA 1
ATOM 3744 C C . LEU A 1 502 ? 17.194 0.543 -35.112 1.00 92.88 502 LEU A C 1
ATOM 3746 O O . LEU A 1 502 ? 17.129 1.217 -34.090 1.00 92.88 502 LEU A O 1
ATOM 3750 N N . GLN A 1 503 ? 16.405 -0.503 -35.339 1.00 92.12 503 GLN A N 1
ATOM 3751 C CA . GLN A 1 503 ? 15.377 -0.971 -34.415 1.00 92.12 503 GLN A CA 1
ATOM 3752 C C . GLN A 1 503 ? 15.713 -2.386 -33.930 1.00 92.12 503 GLN A C 1
ATOM 3754 O O . GLN A 1 503 ? 16.044 -3.269 -34.735 1.00 92.12 503 GLN A O 1
ATOM 3759 N N . LEU A 1 504 ? 15.592 -2.599 -32.620 1.00 93.69 504 LEU A N 1
ATOM 3760 C CA . LEU A 1 504 ? 15.699 -3.893 -31.949 1.00 93.69 504 LEU A CA 1
ATOM 3761 C C . LEU A 1 504 ? 14.355 -4.234 -31.296 1.00 93.69 504 LEU A C 1
ATOM 3763 O O . LEU A 1 504 ? 13.865 -3.482 -30.458 1.00 93.69 504 LEU A O 1
ATOM 3767 N N . SER A 1 505 ? 13.799 -5.394 -31.640 1.00 92.50 505 SER A N 1
ATOM 3768 C CA . SER A 1 505 ? 12.640 -5.969 -30.951 1.00 92.50 505 SER A CA 1
ATOM 3769 C C . SER A 1 505 ? 12.941 -7.406 -30.528 1.00 92.50 505 SER A C 1
ATOM 3771 O O . SER A 1 505 ? 13.526 -8.186 -31.290 1.00 92.50 505 SER A O 1
ATOM 3773 N N . VAL A 1 506 ? 12.577 -7.747 -29.292 1.00 93.00 506 VAL A N 1
ATOM 3774 C CA . VAL A 1 506 ? 12.952 -8.995 -28.610 1.00 93.00 506 VAL A CA 1
ATOM 3775 C C . VAL A 1 506 ? 11.687 -9.648 -28.066 1.00 93.00 506 VAL A C 1
ATOM 3777 O O . VAL A 1 506 ? 11.104 -9.172 -27.101 1.00 93.00 506 VAL A O 1
ATOM 3780 N N . ASN A 1 507 ? 11.269 -10.756 -28.678 1.00 92.25 507 ASN A N 1
ATOM 3781 C CA . ASN A 1 507 ? 10.039 -11.468 -28.334 1.00 92.25 507 ASN A CA 1
ATOM 3782 C C . ASN A 1 507 ? 10.372 -12.706 -27.479 1.00 92.25 507 ASN A C 1
ATOM 3784 O O . ASN A 1 507 ? 10.916 -13.678 -28.018 1.00 92.25 507 ASN A O 1
ATOM 3788 N N . PRO A 1 508 ? 10.090 -12.717 -26.159 1.00 91.12 508 PRO A N 1
ATOM 3789 C CA . PRO A 1 508 ? 10.532 -13.797 -25.279 1.00 91.12 508 PRO A CA 1
ATOM 3790 C C . PRO A 1 508 ? 9.804 -15.119 -25.560 1.00 91.12 508 PRO A C 1
ATOM 3792 O O . PRO A 1 508 ? 8.574 -15.204 -25.529 1.00 91.12 508 PRO A O 1
ATOM 3795 N N . ILE A 1 509 ? 10.569 -16.186 -25.781 1.00 89.38 509 ILE A N 1
ATOM 3796 C CA . ILE A 1 509 ? 10.045 -17.524 -26.066 1.00 89.38 509 ILE A CA 1
ATOM 3797 C C . ILE A 1 509 ? 9.840 -18.253 -24.739 1.00 89.38 509 ILE A C 1
ATOM 3799 O O . ILE A 1 509 ? 10.800 -18.663 -24.082 1.00 89.38 509 ILE A O 1
ATOM 3803 N N . ARG A 1 510 ? 8.574 -18.442 -24.351 1.00 80.06 510 ARG A N 1
ATOM 3804 C CA . ARG A 1 510 ? 8.212 -19.309 -23.219 1.00 80.06 510 ARG A CA 1
ATOM 3805 C C . ARG A 1 510 ? 8.633 -20.751 -23.525 1.00 80.06 510 ARG A C 1
ATOM 3807 O O . ARG A 1 510 ? 8.511 -21.201 -24.662 1.00 80.06 510 ARG A O 1
ATOM 3814 N N . GLN A 1 511 ? 9.105 -21.472 -22.512 1.00 63.38 511 GLN A N 1
ATOM 3815 C CA . GLN A 1 511 ? 9.237 -22.928 -22.593 1.00 63.38 511 GLN A CA 1
ATOM 3816 C C . GLN A 1 511 ? 7.874 -23.560 -22.264 1.00 63.38 511 GLN A C 1
ATOM 3818 O O . GLN A 1 511 ? 7.198 -23.085 -21.351 1.00 63.38 511 GLN A O 1
ATOM 3823 N N . GLU A 1 512 ? 7.481 -24.579 -23.034 1.00 52.53 512 GLU A N 1
ATOM 3824 C CA . GLU A 1 512 ? 6.327 -25.460 -22.764 1.00 52.53 512 GLU A CA 1
ATOM 3825 C C . GLU A 1 512 ? 6.723 -26.635 -21.852 1.00 52.53 512 GLU A C 1
ATOM 3827 O O . GLU A 1 512 ? 7.858 -27.144 -22.020 1.00 52.53 512 GLU A O 1
#

Foldseek 3Di:
DDDDDDDDDDDDDDDDDDDDDDDDDDDDDDDDDDDDDDDDDDDDDDDDDDDDDDDDDDDDDDDPDLQFQKKKKKDKDDQFWFKAKFKDFDDDPVQLPDCPGCRNPQDDDDPRHRWDDDDDDDRQLIKDFPDDDRVRRDMTMITHSDHDAQTKMWIKMAGADTNPPPDWDWMKMWMFMDGGPDPHGQDIFIDTDTHGFMDGAWMDGPHDDIDGDPDDGDDDDDDDPALCCDDDPPACDHPNHQDQAAQAHSVRDGDDALCQHQHDDDDPPPDLHALAHDNHQPPVAQAHNSRAGPELCCDDHGPACDHDNDQDQLAQAHNRSHGRDALCCHHNPPQAPAHDNHADLLDQAHDSRHGNAQQPPYHNPPVADARPVDDDCVDCAHNVRHGDQAEDDPPCQDPVNAAEDDAPGKYKYKAAFDFRRKHKHKDWDAAWWWKKKKKADPDDWDFQKKKWKAFPVRHTPDIFRDPDPPHRMDMDIDTDGGTMMMMIMHTDPPRDIGMMIMHMHIGHDDDD

pLDDT: mean 74.01, std 20.0, range [25.72, 97.56]

Nearest PDB structures (foldseek):
  3afg-assembly1_A  TM=7.837E-01  e=3.282E-05  Thermococcus kodakarensis
  3afg-assembly2_B  TM=7.801E-01  e=3.473E-05  Thermococcus kodakarensis
  8w7n-assembly1_A  TM=5.587E-01  e=2.302E-03  Bacillus thuringiensis
  8a28-assembly1_A  TM=5.032E-01  e=3.235E-03  Limulus polyphemus
  2dck-assembly1_A  TM=4.948E-01  e=4.144E-02  Bacillus sp. 41M-1

Solvent-accessible surface area (backbone atoms only — not comparable to full-atom values): 30984 Å² total; per-residue (Å²): 136,86,87,87,92,86,85,90,80,89,84,84,90,85,87,86,92,80,82,82,80,88,83,86,83,87,92,80,89,80,90,90,82,89,86,91,85,89,84,91,77,90,89,82,91,86,90,87,82,84,90,87,92,89,86,80,89,87,86,86,92,74,82,80,70,84,73,37,35,28,36,43,37,37,44,63,81,43,85,47,41,27,68,49,72,40,80,40,84,40,88,70,76,80,71,81,77,50,103,74,36,61,75,77,57,52,57,56,66,58,100,79,44,70,40,49,85,80,76,89,74,70,89,34,48,33,46,41,72,77,34,81,48,98,86,19,75,67,57,31,28,42,33,18,52,47,58,57,74,73,42,44,32,31,36,32,41,34,30,68,39,46,76,58,78,89,51,84,62,76,42,41,40,37,40,41,30,28,51,38,94,46,90,63,61,62,27,71,34,76,47,79,43,41,70,71,40,58,39,70,42,38,39,34,31,37,76,81,51,45,49,59,59,92,71,75,79,68,83,86,76,94,80,80,62,72,30,70,62,72,71,56,99,90,45,76,33,54,78,38,46,90,54,58,29,68,72,18,28,81,84,17,44,62,69,52,86,28,73,51,58,52,46,54,92,65,53,95,89,42,96,83,44,37,77,32,43,80,46,50,73,59,52,98,63,28,28,33,71,72,12,38,65,59,46,23,74,62,69,75,39,65,81,52,77,32,49,74,44,46,84,41,51,43,45,76,17,26,64,83,18,42,60,62,52,81,29,74,56,51,47,33,78,80,85,38,70,35,47,82,41,50,90,53,51,52,56,70,35,25,92,84,18,35,63,56,50,80,40,74,74,50,63,35,85,85,80,48,74,42,46,41,64,70,84,60,70,86,49,76,26,19,91,82,13,45,65,54,73,43,67,69,61,84,81,16,67,38,93,89,42,32,37,82,51,61,67,82,47,51,30,43,40,66,51,54,54,66,74,75,49,35,52,21,31,31,41,75,34,89,55,40,21,44,35,39,40,36,44,38,90,37,92,86,50,81,59,32,32,31,40,39,34,25,39,79,82,74,47,74,77,50,72,33,42,57,56,43,92,99,35,45,36,14,45,49,77,48,82,43,68,61,46,52,35,34,43,32,41,34,64,55,87,67,62,51,60,36,52,31,32,41,36,33,46,76,47,74,54,81,85,132

Secondary structure (DSSP, 8-state):
--------------------------------------------------------------------SEEEEEEES-TTEEEEEEEEESS-GGG-S-TTSTTTTT---BTTB-----SSS-TTSSPEEEE--TTS-S-EEEEESSPPTT-EEEEEEEEEEESSTT----EEEEEEEEESS-SS-SEEEEEEE-TT-EEEEEEEETTTEEEE--S--PPPP---BTBSSS--TT-S---SSS-SSSSB-TTSPBP-TTSS----SPPTTSTT--S---SSS-SSSSS-TTS---TTSSS--TT-S---SSS-SSSSEETTTEEP-TTSS---BTTBS---SS--TTSSEETTTEE--TTSS---BTTBS----SS-TTSSS-TTS-PPPEE--S---STTTPEE--SSPEEEEEEPTTTT---EEEEEESS-EEEEEEEEE-SS----EEEEEEETTS-EEEEES-SBTTB-S-EEEEEEPSEEEEEEEEE-S----EEEEEEEEEEE----

Radius of gyration: 41.4 Å; Cα contacts (8 Å, |Δi|>4): 1057; chains: 1; bounding box: 125×68×103 Å

Sequence (512 aa):
MAPVVDGGVAPVADGGVEPAVDGGVEPVVDGGIEPAIDGGVDPVDDGGAEPVADGGVEGDAGPVDPVFQFRAVLTWDSERTDMDLHLLRGVNPLYYRGARDCHYQNCKLNNGQPRLAWGAAGPADDPALVVDDTDGLGPEVIRIESPEAQQIYTVGVHYFADSVRGRNLESTATIEVFVGDREEAVCVSEQAMTPGQWWMACQFQAPENCESLEGGAGPVPERGDCGDGELADDEACDDGNDVNTDACTNTCDEAECGDGIVRAGLELNDDGFEACDDGNQLGEDGCDSNCQLECGNGEINGQEACDDGNDSNNDACLEGCVPAQCGDGFEYDGEEECDDGNQNNEDDCVEGCLDARCGDGFLREGVEECDDGDEDDEDDCTNEC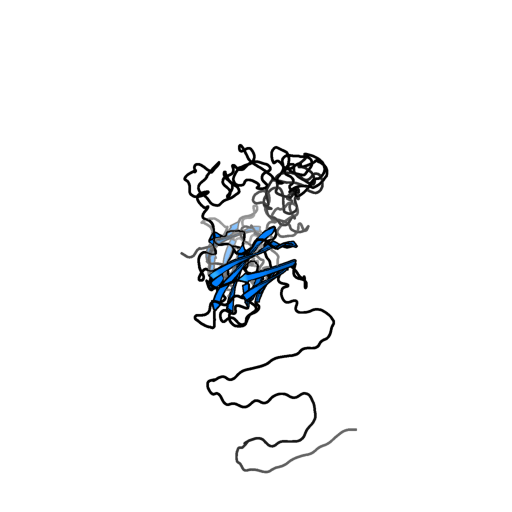LRVEQQEVEPNDSFRQANLLQTERNLVGRISGGGRDVDTFRFEILQRAEVTLRTLQLGQARIDTILTLYNRLGQQQAVNDDEARDVLTSRIVENLEPGIYYVRVSEYGSNNEADYGLQLSVNPIRQE